Protein AF-0000000067924794 (afdb_homodimer)

Sequence (426 aa):
MALVHAALKLFGRQGFDGTSTREIAAEAKANIGSIAYHFGGKEGLRAAAADFIVETIQGIAGQALGATQAAAPATPEAARAQLFAALERMVGFVVVSPQAGEIVQFVLRELSHPTAALDRIYAGVFEPTHRRLCQIWEQATGEPAESEATKLTVFTMIGQVIYFRIGREAVMRRMGWREIGNEEAAKVVAATTGNLRAMLASRDARAGKKGKSMALVHAALKLFGRQGFDGTSTREIAAEAKANIGSIAYHFGGKEGLRAAAADFIVETIQGIAGQALGATQAAAPATPEAARAQLFAALERMVGFVVVSPQAGEIVQFVLRELSHPTAALDRIYAGVFEPTHRRLCQIWEQATGEPAESEATKLTVFTMIGQVIYFRIGREAVMRRMGWREIGNEEAAKVVAATTGNLRAMLASRDARAGKKGKS

Structure (mmCIF, N/CA/C/O backbone):
data_AF-0000000067924794-model_v1
#
loop_
_entity.id
_entity.type
_entity.pdbx_description
1 polymer 'Putative DNA-binding transcriptional regulator'
#
loop_
_atom_site.group_PDB
_atom_site.id
_atom_site.type_symbol
_atom_site.label_atom_id
_atom_site.label_alt_id
_atom_site.label_comp_id
_atom_site.label_asym_id
_atom_site.label_entity_id
_atom_site.label_seq_id
_atom_site.pdbx_PDB_ins_code
_atom_site.Cartn_x
_atom_site.Cartn_y
_atom_site.Cartn_z
_atom_site.occupancy
_atom_site.B_iso_or_equiv
_atom_site.auth_seq_id
_atom_site.auth_comp_id
_atom_site.auth_asym_id
_atom_site.auth_atom_id
_atom_site.pdbx_PDB_model_num
ATOM 1 N N . MET A 1 1 ? -15.984 -24.562 5.84 1 83.56 1 MET A N 1
ATOM 2 C CA . MET A 1 1 ? -15.148 -23.406 6.117 1 83.56 1 MET A CA 1
ATOM 3 C C . MET A 1 1 ? -13.68 -23.719 5.906 1 83.56 1 MET A C 1
ATOM 5 O O . MET A 1 1 ? -12.922 -22.906 5.379 1 83.56 1 MET A O 1
ATOM 9 N N . ALA A 1 2 ? -13.445 -25 6.004 1 91.94 2 ALA A N 1
ATOM 10 C CA . ALA A 1 2 ? -12.055 -25.422 5.848 1 91.94 2 ALA A CA 1
ATOM 11 C C . ALA A 1 2 ? -11.602 -25.297 4.398 1 91.94 2 ALA A C 1
ATOM 13 O O . ALA A 1 2 ? -10.484 -24.844 4.129 1 91.94 2 ALA A O 1
ATOM 14 N N . LEU A 1 3 ? -12.523 -25.609 3.529 1 95.38 3 LEU A N 1
ATOM 15 C CA . LEU A 1 3 ? -12.203 -25.531 2.109 1 95.38 3 LEU A CA 1
ATOM 16 C C . LEU A 1 3 ? -12.016 -24.094 1.666 1 95.38 3 LEU A C 1
ATOM 18 O O . LEU A 1 3 ? -11.125 -23.797 0.865 1 95.38 3 LEU A O 1
ATOM 22 N N . VAL A 1 4 ? -12.82 -23.234 2.225 1 95.69 4 VAL A N 1
ATOM 23 C CA . VAL A 1 4 ? -12.734 -21.828 1.875 1 95.69 4 VAL A CA 1
ATOM 24 C C . VAL A 1 4 ? -11.414 -21.234 2.377 1 95.69 4 VAL A C 1
ATOM 26 O O . VAL A 1 4 ? -10.734 -20.516 1.651 1 95.69 4 VAL A O 1
ATOM 29 N N . HIS A 1 5 ? -11.023 -21.609 3.553 1 94.88 5 HIS A N 1
ATOM 30 C CA . HIS A 1 5 ? -9.766 -21.141 4.117 1 94.88 5 HIS A CA 1
ATOM 31 C C . HIS A 1 5 ? -8.578 -21.672 3.318 1 94.88 5 HIS A C 1
ATOM 33 O O . HIS A 1 5 ? -7.617 -20.938 3.07 1 94.88 5 HIS A O 1
ATOM 39 N N . ALA A 1 6 ? -8.695 -22.922 2.965 1 95.44 6 ALA A N 1
ATOM 40 C CA . ALA A 1 6 ? -7.641 -23.516 2.148 1 95.44 6 ALA A CA 1
ATOM 41 C C . ALA A 1 6 ? -7.531 -22.828 0.796 1 95.44 6 ALA A C 1
ATOM 43 O O . ALA A 1 6 ? -6.426 -22.578 0.308 1 95.44 6 ALA A O 1
ATOM 44 N N . ALA A 1 7 ? -8.648 -22.547 0.207 1 95.19 7 ALA A N 1
ATOM 45 C CA . ALA A 1 7 ? -8.68 -21.844 -1.074 1 95.19 7 ALA A CA 1
ATOM 46 C C . ALA A 1 7 ? -8.078 -20.453 -0.95 1 95.19 7 ALA A C 1
ATOM 48 O O . ALA A 1 7 ? -7.266 -20.047 -1.785 1 95.19 7 ALA A O 1
ATOM 49 N N . LEU A 1 8 ? -8.453 -19.781 0.071 1 93.81 8 LEU A N 1
ATOM 50 C CA . LEU A 1 8 ? -7.93 -18.438 0.321 1 93.81 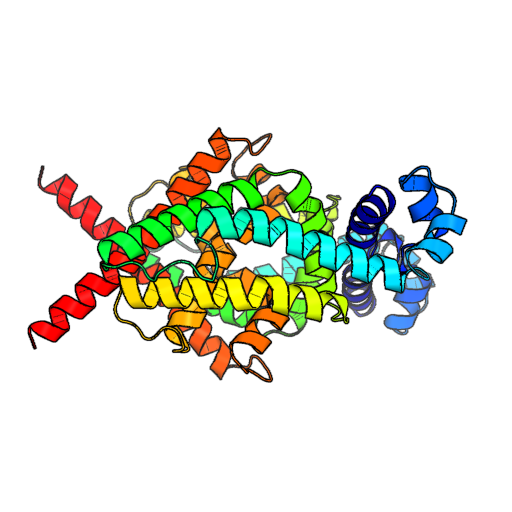8 LEU A CA 1
ATOM 51 C C . LEU A 1 8 ? -6.41 -18.469 0.429 1 93.81 8 LEU A C 1
ATOM 53 O O . LEU A 1 8 ? -5.727 -17.641 -0.196 1 93.81 8 LEU A O 1
ATOM 57 N N . LYS A 1 9 ? -5.949 -19.328 1.148 1 91.56 9 LYS A N 1
ATOM 58 C CA . LYS A 1 9 ? -4.512 -19.484 1.371 1 91.56 9 LYS A CA 1
ATOM 59 C C . LYS A 1 9 ? -3.785 -19.797 0.069 1 91.56 9 LYS A C 1
ATOM 61 O O . LYS A 1 9 ? -2.811 -19.125 -0.284 1 91.56 9 LYS A O 1
ATOM 66 N N . LEU A 1 10 ? -4.277 -20.75 -0.665 1 91.38 10 LEU A N 1
ATOM 67 C CA . LEU A 1 10 ? -3.58 -21.25 -1.844 1 91.38 10 LEU A CA 1
ATOM 68 C C . LEU A 1 10 ? -3.74 -20.297 -3.02 1 91.38 10 LEU A C 1
ATOM 70 O O . LEU A 1 10 ? -2.787 -20.047 -3.764 1 91.38 10 LEU A O 1
ATOM 74 N N . PHE A 1 11 ? -4.961 -19.734 -3.193 1 90.81 11 PHE A N 1
ATOM 75 C CA . PHE A 1 11 ? -5.152 -18.719 -4.23 1 90.81 11 PHE A CA 1
ATOM 76 C C . PHE A 1 11 ? -4.262 -17.516 -3.975 1 90.81 11 PHE A C 1
ATOM 78 O O . PHE A 1 11 ? -3.717 -16.938 -4.914 1 90.81 11 PHE A O 1
ATOM 85 N N . GLY A 1 12 ? -4.102 -17.188 -2.768 1 87.38 12 GLY A N 1
ATOM 86 C CA . GLY A 1 12 ? -3.242 -16.062 -2.404 1 87.38 12 GLY A CA 1
ATOM 87 C C . GLY A 1 12 ? -1.771 -16.344 -2.646 1 87.38 12 GLY A C 1
ATOM 88 O O . GLY A 1 12 ? -1.039 -15.477 -3.125 1 87.38 12 GLY A O 1
ATOM 89 N N . ARG A 1 13 ? -1.353 -17.5 -2.404 1 83.31 13 ARG A N 1
ATOM 90 C CA . ARG A 1 13 ? 0.063 -17.859 -2.438 1 83.31 13 ARG A CA 1
ATOM 91 C C . ARG A 1 13 ? 0.52 -18.156 -3.863 1 83.31 13 ARG A C 1
ATOM 93 O O . ARG A 1 13 ? 1.585 -17.703 -4.285 1 83.31 13 ARG A O 1
ATOM 100 N N . GLN A 1 14 ? -0.318 -18.875 -4.598 1 83.25 14 GLN A N 1
ATOM 101 C CA . GLN A 1 14 ? 0.205 -19.359 -5.871 1 83.25 14 GLN A CA 1
ATOM 102 C C . GLN A 1 14 ? -0.697 -18.922 -7.027 1 83.25 14 GLN A C 1
ATOM 104 O O . GLN A 1 14 ? -0.396 -19.203 -8.188 1 83.25 14 GLN A O 1
ATOM 109 N N . GLY A 1 15 ? -1.722 -18.188 -6.645 1 85.44 15 GLY A N 1
ATOM 110 C CA . GLY A 1 15 ? -2.617 -17.734 -7.695 1 85.44 15 GLY A CA 1
ATOM 111 C C . GLY A 1 15 ? -3.688 -18.75 -8.047 1 85.44 15 GLY A C 1
ATOM 112 O O . GLY A 1 15 ? -3.537 -19.938 -7.766 1 85.44 15 GLY A O 1
ATOM 113 N N . PHE A 1 16 ? -4.75 -18.328 -8.711 1 89.19 16 PHE A N 1
ATOM 114 C CA . PHE A 1 16 ? -5.895 -19.141 -9.086 1 89.19 16 PHE A CA 1
ATOM 115 C C . PHE A 1 16 ? -5.48 -20.234 -10.07 1 89.19 16 PHE A C 1
ATOM 117 O O . PHE A 1 16 ? -5.781 -21.406 -9.875 1 89.19 16 PHE A O 1
ATOM 124 N N . ASP A 1 17 ? -4.734 -19.828 -11.102 1 85.94 17 ASP A N 1
ATOM 125 C CA . ASP A 1 17 ? -4.336 -20.766 -12.148 1 85.94 17 ASP A CA 1
ATOM 126 C C . ASP A 1 17 ? -3.297 -21.75 -11.633 1 85.94 17 ASP A C 1
ATOM 128 O O . ASP A 1 17 ? -3.236 -22.891 -12.102 1 85.94 17 ASP A O 1
ATOM 132 N N . GLY A 1 18 ? -2.58 -21.359 -10.656 1 84.88 18 GLY A N 1
ATOM 133 C CA . GLY A 1 18 ? -1.527 -22.203 -10.117 1 84.88 18 GLY A CA 1
ATOM 134 C C . GLY A 1 18 ? -2.016 -23.141 -9.031 1 84.88 18 GLY A C 1
ATOM 135 O O . GLY A 1 18 ? -1.229 -23.906 -8.461 1 84.88 18 GLY A O 1
ATOM 136 N N . THR A 1 19 ? -3.309 -23.047 -8.734 1 91.94 19 THR A N 1
ATOM 137 C CA . THR A 1 19 ? -3.887 -23.859 -7.66 1 91.94 19 THR A CA 1
ATOM 138 C C . THR A 1 19 ? -4.887 -24.859 -8.219 1 91.94 19 THR A C 1
ATOM 140 O O . THR A 1 19 ? -5.754 -24.516 -9.023 1 91.94 19 THR A O 1
ATOM 143 N N . SER A 1 20 ? -4.75 -26.125 -7.816 1 94.06 20 SER A N 1
ATOM 144 C CA . SER A 1 20 ? -5.695 -27.156 -8.25 1 94.06 20 SER A CA 1
ATOM 145 C C . SER A 1 20 ? -6.691 -27.484 -7.145 1 94.06 20 SER A C 1
ATOM 147 O O . SER A 1 20 ? -6.43 -27.234 -5.969 1 94.06 20 SER A O 1
ATOM 149 N N . THR A 1 21 ? -7.828 -28.047 -7.594 1 95.81 21 THR A N 1
ATOM 150 C CA . THR A 1 21 ? -8.812 -28.5 -6.617 1 95.81 21 THR A CA 1
ATOM 151 C C . THR A 1 21 ? -8.234 -29.609 -5.738 1 95.81 21 THR A C 1
ATOM 153 O O . THR A 1 21 ? -8.578 -29.719 -4.559 1 95.81 21 THR A O 1
ATOM 156 N N . ARG A 1 22 ? -7.395 -30.391 -6.289 1 96.19 22 ARG A N 1
ATOM 157 C CA . ARG A 1 22 ? -6.738 -31.453 -5.523 1 96.19 22 ARG A CA 1
ATOM 158 C C . ARG A 1 22 ? -5.891 -30.875 -4.398 1 96.19 22 ARG A C 1
ATOM 160 O O . ARG A 1 22 ? -5.926 -31.359 -3.27 1 96.19 22 ARG A O 1
ATOM 167 N N . GLU A 1 23 ? -5.145 -29.891 -4.672 1 95.81 23 GLU A N 1
ATOM 168 C CA . GLU A 1 23 ? -4.309 -29.219 -3.678 1 95.81 23 GLU A CA 1
ATOM 169 C C . GLU A 1 23 ? -5.152 -28.609 -2.564 1 95.81 23 GLU A C 1
ATOM 171 O O . GLU A 1 23 ? -4.789 -28.688 -1.389 1 95.81 23 GLU A O 1
ATOM 176 N N . ILE A 1 24 ? -6.258 -28 -2.945 1 97 24 ILE A N 1
ATOM 177 C CA . ILE A 1 24 ? -7.137 -27.344 -1.979 1 97 24 ILE A CA 1
ATOM 178 C C . ILE A 1 24 ? -7.734 -28.391 -1.042 1 97 24 ILE A C 1
ATOM 180 O O . ILE A 1 24 ? -7.746 -28.219 0.177 1 97 24 ILE A O 1
ATOM 184 N N . ALA A 1 25 ? -8.219 -29.469 -1.675 1 97.12 25 ALA A N 1
ATOM 185 C CA . ALA A 1 25 ? -8.789 -30.562 -0.88 1 97.12 25 ALA A CA 1
ATOM 186 C C . ALA A 1 25 ? -7.766 -31.125 0.097 1 97.12 25 ALA A C 1
ATOM 188 O O . ALA A 1 25 ? -8.086 -31.391 1.26 1 97.12 25 ALA A O 1
ATOM 189 N N . ALA A 1 26 ? -6.578 -31.312 -0.375 1 97.12 26 ALA A N 1
ATOM 190 C CA . ALA A 1 26 ? -5.504 -31.844 0.459 1 97.12 26 ALA A CA 1
ATOM 191 C C . ALA A 1 26 ? -5.188 -30.891 1.614 1 97.12 26 ALA A C 1
ATOM 193 O O . ALA A 1 26 ? -5.039 -31.328 2.758 1 97.12 26 ALA A O 1
ATOM 194 N N . GLU A 1 27 ? -5.117 -29.625 1.313 1 95.69 27 GLU A N 1
ATOM 195 C CA . GLU A 1 27 ? -4.836 -28.609 2.322 1 95.69 27 GLU A CA 1
ATOM 196 C C . GLU A 1 27 ? -5.926 -28.562 3.389 1 95.69 27 GLU A C 1
ATOM 198 O O . GLU A 1 27 ? -5.641 -28.359 4.57 1 95.69 27 GLU A O 1
ATOM 203 N N . ALA A 1 28 ? -7.152 -28.75 2.98 1 96.75 28 ALA A N 1
ATOM 204 C CA . ALA A 1 28 ? -8.305 -28.703 3.879 1 96.75 28 ALA A CA 1
ATOM 205 C C . ALA A 1 28 ? -8.555 -30.047 4.543 1 96.75 28 ALA A C 1
ATOM 207 O O . ALA A 1 28 ? -9.438 -30.172 5.395 1 96.75 28 ALA A O 1
ATOM 208 N N . LYS A 1 29 ? -7.773 -31.016 4.125 1 96.81 29 LYS A N 1
ATOM 209 C CA . LYS A 1 29 ? -8.016 -32.375 4.582 1 96.81 29 LYS A CA 1
ATOM 210 C C . LYS A 1 29 ? -9.461 -32.812 4.328 1 96.81 29 LYS A C 1
ATOM 212 O O . LYS A 1 29 ? -10.125 -33.344 5.223 1 96.81 29 LYS A O 1
ATOM 217 N N . ALA A 1 30 ? -9.914 -32.5 3.152 1 95.31 30 ALA A N 1
ATOM 218 C CA . ALA A 1 30 ? -11.289 -32.781 2.742 1 95.31 30 ALA A CA 1
ATOM 219 C C . ALA A 1 30 ? -11.312 -33.625 1.474 1 95.31 30 ALA A C 1
ATOM 221 O O . ALA A 1 30 ? -10.297 -33.781 0.791 1 95.31 30 ALA A O 1
ATOM 222 N N . ASN A 1 31 ? -12.438 -34.219 1.272 1 93.5 31 ASN A N 1
ATOM 223 C CA . ASN A 1 31 ? -12.672 -34.938 0.026 1 93.5 31 ASN A CA 1
ATOM 224 C C . ASN A 1 31 ? -12.812 -34 -1.156 1 93.5 31 ASN A C 1
ATOM 226 O O . ASN A 1 31 ? -13.523 -33 -1.066 1 93.5 31 ASN A O 1
ATOM 230 N N . ILE A 1 32 ? -12.094 -34.375 -2.193 1 92.69 32 ILE A N 1
ATOM 231 C CA . ILE A 1 32 ? -12.109 -33.531 -3.393 1 92.69 32 ILE A CA 1
ATOM 232 C C . ILE A 1 32 ? -13.539 -33.406 -3.912 1 92.69 32 ILE A C 1
ATOM 234 O O . ILE A 1 32 ? -13.914 -32.375 -4.457 1 92.69 32 ILE A O 1
ATOM 238 N N . GLY A 1 33 ? -14.344 -34.406 -3.742 1 94.06 33 GLY A N 1
ATOM 239 C CA . GLY A 1 33 ? -15.734 -34.406 -4.168 1 94.06 33 GLY A CA 1
ATOM 240 C C . GLY A 1 33 ? -16.562 -33.344 -3.471 1 94.06 33 GLY A C 1
ATOM 241 O O . GLY A 1 33 ? -17.578 -32.906 -4.008 1 94.06 33 GLY A O 1
ATOM 242 N N . SER A 1 34 ? -16.156 -32.969 -2.312 1 93.81 34 SER A N 1
ATOM 243 C CA . SER A 1 34 ? -16.859 -31.953 -1.542 1 93.81 34 SER A CA 1
ATOM 244 C C . SER A 1 34 ? -16.812 -30.609 -2.25 1 93.81 34 SER A C 1
ATOM 246 O O . SER A 1 34 ? -17.734 -29.797 -2.113 1 93.81 34 SER A O 1
ATOM 248 N N . ILE A 1 35 ? -15.781 -30.297 -2.986 1 95.44 35 ILE A N 1
ATOM 249 C CA . ILE A 1 35 ? -15.633 -29.031 -3.705 1 95.44 35 ILE A CA 1
ATOM 250 C C . ILE A 1 35 ? -16.703 -28.938 -4.797 1 95.44 35 ILE A C 1
ATOM 252 O O . ILE A 1 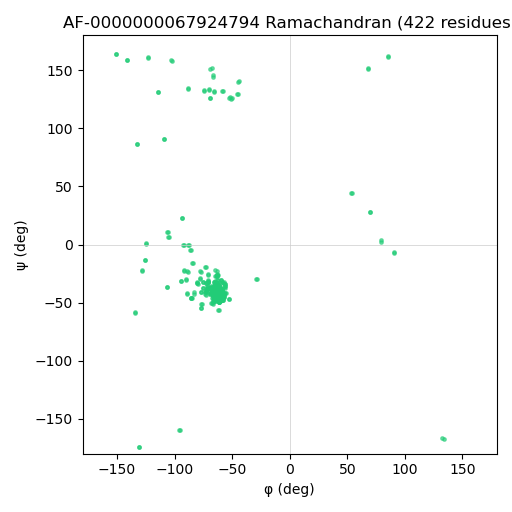35 ? -17.391 -27.922 -4.914 1 95.44 35 ILE A O 1
ATOM 256 N N . ALA A 1 36 ? -16.781 -30.016 -5.539 1 93.75 36 ALA A N 1
ATOM 257 C CA . ALA A 1 36 ? -17.797 -30.062 -6.586 1 93.75 36 ALA A CA 1
ATOM 258 C C . ALA A 1 36 ? -19.203 -29.953 -5.992 1 93.75 36 ALA A C 1
ATOM 260 O O . ALA A 1 36 ? -20.062 -29.234 -6.512 1 93.75 36 ALA A O 1
ATOM 261 N N . TYR A 1 37 ? -19.422 -30.672 -5 1 94.56 37 TYR A N 1
ATOM 262 C CA . TYR A 1 37 ? -20.75 -30.766 -4.383 1 94.56 37 TYR A CA 1
ATOM 263 C C . TYR A 1 37 ? -21.156 -29.422 -3.768 1 94.56 37 TYR A C 1
ATOM 265 O O . TYR A 1 37 ? -22.25 -28.938 -4.02 1 94.56 37 TYR A O 1
ATOM 273 N N . HIS A 1 38 ? -20.297 -28.812 -3.023 1 94.94 38 HIS A N 1
ATOM 274 C CA . HIS A 1 38 ? -20.656 -27.641 -2.246 1 94.94 38 HIS A CA 1
ATOM 275 C C . HIS A 1 38 ? -20.438 -26.359 -3.053 1 94.94 38 HIS A C 1
ATOM 277 O O . HIS A 1 38 ? -21.141 -25.359 -2.846 1 94.94 38 HIS A O 1
ATOM 283 N N . PHE A 1 39 ? -19.422 -26.312 -4.062 1 96.62 39 PHE A N 1
ATOM 284 C CA . PHE A 1 39 ? -19.016 -25.047 -4.656 1 96.62 39 PHE A CA 1
ATOM 285 C C . PHE A 1 39 ? -19.125 -25.094 -6.176 1 96.62 39 PHE A C 1
ATOM 287 O O . PHE A 1 39 ? -19.031 -24.062 -6.844 1 96.62 39 PHE A O 1
ATOM 294 N N . GLY A 1 40 ? -19.281 -26.25 -6.715 1 95.56 40 GLY A N 1
ATOM 295 C CA . GLY A 1 40 ? -19.406 -26.375 -8.156 1 95.56 40 GLY A CA 1
ATOM 296 C C . GLY A 1 40 ? -18.078 -26.297 -8.883 1 95.56 40 GLY A C 1
ATOM 297 O O . GLY A 1 40 ? -18.031 -26.203 -10.109 1 95.56 40 GLY A O 1
ATOM 298 N N . GLY A 1 41 ? -16.953 -26.203 -8.102 1 95 41 GLY A N 1
ATOM 299 C CA . GLY A 1 41 ? -15.625 -26.141 -8.703 1 95 41 GLY A CA 1
ATOM 300 C C . GLY A 1 41 ? -14.758 -25.031 -8.141 1 95 41 GLY A C 1
ATOM 301 O O . GLY A 1 41 ? -15.109 -24.422 -7.125 1 95 41 GLY A O 1
ATOM 302 N N . LYS A 1 42 ? -13.688 -24.781 -8.852 1 95.06 42 LYS A N 1
ATOM 303 C CA . LYS A 1 42 ? -12.688 -23.828 -8.398 1 95.06 42 LYS A CA 1
ATOM 304 C C . LYS A 1 42 ? -13.242 -22.406 -8.414 1 95.06 42 LYS A C 1
ATOM 306 O O . LYS A 1 42 ? -12.953 -21.609 -7.516 1 95.06 42 LYS A O 1
ATOM 311 N N . GLU A 1 43 ? -14.031 -22.172 -9.422 1 95.38 43 GLU A N 1
ATOM 312 C CA . GLU A 1 43 ? -14.625 -20.844 -9.539 1 95.38 43 GLU A CA 1
ATOM 313 C C . GLU A 1 43 ? -15.609 -20.578 -8.398 1 95.38 43 GLU A C 1
ATOM 315 O O . GLU A 1 43 ? -15.664 -19.469 -7.859 1 95.38 43 GLU A O 1
ATOM 320 N N . GLY A 1 44 ? -16.328 -21.562 -8.125 1 96 44 GLY A N 1
ATOM 321 C CA . GLY A 1 44 ? -17.234 -21.453 -6.996 1 96 44 GLY A CA 1
ATOM 322 C C . GLY A 1 44 ? -16.516 -21.25 -5.676 1 96 44 GLY A C 1
ATOM 323 O O . GLY A 1 44 ? -16.984 -20.5 -4.812 1 96 44 GLY A O 1
ATOM 324 N N . LEU A 1 45 ? -15.43 -21.891 -5.492 1 95.88 45 LEU A N 1
ATOM 325 C CA . LEU A 1 45 ? -14.602 -21.719 -4.305 1 95.88 45 LEU A CA 1
ATOM 326 C C . LEU A 1 45 ? -14.016 -20.312 -4.238 1 95.88 45 LEU A C 1
ATOM 328 O O . LEU A 1 45 ? -13.914 -19.734 -3.158 1 95.88 45 LEU A O 1
ATOM 332 N N . ARG A 1 46 ? -13.617 -19.828 -5.371 1 96.44 46 ARG A N 1
ATOM 333 C CA . ARG A 1 46 ? -13.133 -18.453 -5.441 1 96.44 46 ARG A CA 1
ATOM 334 C C . ARG A 1 46 ? -14.203 -17.469 -4.988 1 96.44 46 ARG A C 1
ATOM 336 O O . ARG A 1 46 ? -13.922 -16.531 -4.227 1 96.44 46 ARG A O 1
ATOM 343 N N . ALA A 1 47 ? -15.391 -17.688 -5.43 1 96.94 47 ALA A N 1
ATOM 344 C CA . ALA A 1 47 ? -16.516 -16.844 -5.031 1 96.94 47 ALA A CA 1
ATOM 345 C C . ALA A 1 47 ? -16.781 -16.953 -3.533 1 96.94 47 ALA A C 1
ATOM 347 O O . ALA A 1 47 ? -17.062 -15.945 -2.875 1 96.94 47 ALA A O 1
ATOM 348 N N . ALA A 1 48 ? -16.672 -18.125 -3.061 1 97 48 ALA A N 1
ATOM 349 C CA . ALA A 1 48 ? -16.891 -18.344 -1.634 1 97 48 ALA A CA 1
ATOM 350 C C . ALA A 1 48 ? -15.805 -17.672 -0.801 1 97 48 ALA A C 1
ATOM 352 O O . ALA A 1 48 ? -16.078 -17.156 0.285 1 97 48 ALA A O 1
ATOM 353 N N . ALA A 1 49 ? -14.586 -17.734 -1.273 1 96.44 49 ALA A N 1
ATOM 354 C CA . ALA A 1 49 ? -13.484 -17.031 -0.613 1 96.44 49 ALA A CA 1
ATOM 355 C C . ALA A 1 49 ? -13.742 -15.531 -0.575 1 96.44 49 ALA A C 1
ATOM 357 O O . ALA A 1 49 ? -13.516 -14.883 0.449 1 96.44 49 ALA A O 1
ATOM 358 N N . ALA A 1 50 ? -14.234 -15 -1.643 1 97.25 50 ALA A N 1
ATOM 359 C CA . ALA A 1 50 ? -14.57 -13.586 -1.707 1 97.25 50 ALA A CA 1
ATOM 360 C C . ALA A 1 50 ? -15.672 -13.234 -0.705 1 97.25 50 ALA A C 1
ATOM 362 O O . ALA A 1 50 ? -15.578 -12.227 -0.001 1 97.25 50 ALA A O 1
ATOM 363 N N . ASP A 1 51 ? -16.641 -14.07 -0.629 1 97 51 ASP A N 1
ATOM 364 C CA . ASP A 1 51 ? -17.734 -13.844 0.308 1 97 51 ASP A CA 1
ATOM 365 C C . ASP A 1 51 ? -17.234 -13.898 1.753 1 97 51 ASP A C 1
ATOM 367 O O . ASP A 1 51 ? -17.688 -13.117 2.596 1 97 51 ASP A O 1
ATOM 371 N N . PHE A 1 52 ? -16.406 -14.82 1.982 1 95.81 52 PHE A N 1
ATOM 372 C CA . PHE A 1 52 ? -15.812 -14.922 3.309 1 95.81 52 PHE A CA 1
ATOM 373 C C . PHE A 1 52 ? -15.078 -13.641 3.678 1 95.81 52 PHE A C 1
ATOM 375 O O . PHE A 1 52 ? -15.195 -13.156 4.805 1 95.81 52 PHE A O 1
ATOM 382 N N . ILE A 1 53 ? -14.336 -13.07 2.758 1 95.44 53 ILE A N 1
ATOM 383 C CA . ILE A 1 53 ? -13.602 -11.836 2.967 1 95.44 53 ILE A CA 1
ATOM 384 C C . ILE A 1 53 ? -14.578 -10.695 3.252 1 95.44 53 ILE A C 1
ATOM 386 O O . ILE A 1 53 ? -14.375 -9.914 4.188 1 95.44 53 ILE A O 1
ATOM 390 N N . VAL A 1 54 ? -15.617 -10.633 2.494 1 95.88 54 VAL A N 1
ATOM 391 C CA . VAL A 1 54 ? -16.625 -9.594 2.664 1 95.88 54 VAL A CA 1
ATOM 392 C C . VAL A 1 54 ? -17.219 -9.672 4.07 1 95.88 54 VAL A C 1
ATOM 394 O O . VAL A 1 54 ? -17.266 -8.664 4.785 1 95.88 54 VAL A O 1
ATOM 397 N N . GLU A 1 55 ? -17.531 -10.844 4.477 1 93.81 55 GLU A N 1
ATOM 398 C CA . GLU A 1 55 ? -18.141 -11.023 5.793 1 93.81 55 GLU A CA 1
ATOM 399 C C . GLU A 1 55 ? -17.156 -10.68 6.906 1 93.81 55 GLU A C 1
ATOM 401 O O . GLU A 1 55 ? -17.516 -10.031 7.891 1 93.81 55 GLU A O 1
ATOM 406 N N . THR A 1 56 ? -15.984 -11.094 6.715 1 90.88 56 THR A N 1
ATOM 407 C CA . THR A 1 56 ? -14.945 -10.875 7.719 1 90.88 56 THR A CA 1
ATOM 408 C C . THR A 1 56 ? -14.672 -9.383 7.898 1 90.88 56 THR A C 1
ATOM 410 O O . THR A 1 56 ? -14.672 -8.875 9.023 1 90.88 56 THR A O 1
ATOM 413 N N . ILE A 1 57 ? -14.516 -8.664 6.832 1 90.56 57 ILE A N 1
ATOM 414 C CA . ILE A 1 57 ? -14.148 -7.258 6.887 1 90.56 57 ILE A CA 1
ATOM 415 C C . ILE A 1 57 ? -15.359 -6.426 7.312 1 90.56 57 ILE A C 1
ATOM 417 O O . ILE A 1 57 ? -15.219 -5.457 8.062 1 90.56 57 ILE A O 1
ATOM 421 N N . GLN A 1 58 ? -16.516 -6.801 6.855 1 89.75 58 GLN A N 1
ATOM 422 C CA . GLN A 1 58 ? -17.719 -6.102 7.301 1 89.75 58 GLN A CA 1
ATOM 423 C C . GLN A 1 58 ? -17.875 -6.184 8.812 1 89.75 58 GLN A C 1
ATOM 425 O O . GLN A 1 58 ? -18.297 -5.219 9.453 1 89.75 58 GLN A O 1
ATOM 430 N N . GLY A 1 59 ? -17.562 -7.336 9.32 1 84.62 59 GLY A N 1
ATOM 431 C CA . GLY A 1 59 ? -17.609 -7.477 10.766 1 84.62 59 GLY A CA 1
ATOM 432 C C . GLY A 1 59 ? -16.656 -6.547 11.492 1 84.62 59 GLY A C 1
ATOM 433 O O . GLY A 1 59 ? -17.031 -5.934 12.5 1 84.62 59 GLY A O 1
ATOM 434 N N . ILE A 1 60 ? -15.539 -6.355 10.953 1 79.56 60 ILE A N 1
ATOM 435 C CA . ILE A 1 60 ? -14.508 -5.516 11.547 1 79.56 60 ILE A CA 1
ATOM 436 C C . ILE A 1 60 ? -14.859 -4.043 11.352 1 79.56 60 ILE A C 1
ATOM 438 O O . ILE A 1 60 ? -14.828 -3.258 12.297 1 79.56 60 ILE A O 1
ATOM 442 N N . ALA A 1 61 ? -15.156 -3.668 10.07 1 77.56 61 ALA A N 1
ATOM 443 C CA . ALA A 1 61 ? -15.508 -2.293 9.727 1 77.56 61 ALA A CA 1
ATOM 444 C C . ALA A 1 61 ? -16.766 -1.843 10.461 1 77.56 61 ALA A C 1
ATOM 446 O O . ALA A 1 61 ? -16.875 -0.688 10.883 1 77.56 61 ALA A O 1
ATOM 447 N N . GLY A 1 62 ? -17.75 -2.793 10.523 1 76.38 62 GLY A N 1
ATOM 448 C CA . GLY A 1 62 ? -18.953 -2.484 11.266 1 76.38 62 GLY A CA 1
ATOM 449 C C . GLY A 1 62 ? -18.688 -2.094 12.703 1 76.38 62 GLY A C 1
ATOM 450 O O . GLY A 1 62 ? -19.328 -1.178 13.234 1 76.38 62 GLY A O 1
ATOM 451 N N . GLN A 1 63 ? -17.734 -2.656 13.266 1 72.5 63 GLN A N 1
ATOM 452 C CA . GLN A 1 63 ? -17.375 -2.34 14.641 1 72.5 63 GLN A CA 1
ATOM 453 C C . GLN A 1 63 ? -16.672 -0.988 14.719 1 72.5 63 GLN A C 1
ATOM 455 O O . GLN A 1 63 ? -16.797 -0.275 15.719 1 72.5 63 GLN A O 1
ATOM 460 N N . ALA A 1 64 ? -15.953 -0.652 13.727 1 67.88 64 ALA A N 1
ATOM 461 C CA . ALA A 1 64 ? -15.141 0.559 13.758 1 67.88 64 ALA A CA 1
ATOM 462 C C . ALA A 1 64 ? -15.922 1.763 13.242 1 67.88 64 ALA A C 1
ATOM 464 O O . ALA A 1 64 ? -15.797 2.869 13.773 1 67.88 64 ALA A O 1
ATOM 465 N N . LEU A 1 65 ? -16.641 1.611 12.234 1 73.31 65 LEU A N 1
ATOM 466 C CA . LEU A 1 65 ? -17.281 2.715 11.523 1 73.31 65 LEU A CA 1
ATOM 467 C C . LEU A 1 65 ? -18.781 2.764 11.805 1 73.31 65 LEU A C 1
ATOM 469 O O . LEU A 1 65 ? -19.438 3.742 11.469 1 73.31 65 LEU A O 1
ATOM 473 N N . GLY A 1 66 ? -19.156 1.866 12.758 1 64.69 66 GLY A N 1
ATOM 474 C CA . GLY A 1 66 ? -20.594 1.723 12.898 1 64.69 66 GLY A CA 1
ATOM 475 C C . GLY A 1 66 ? -21.25 1.085 11.688 1 64.69 66 GLY A C 1
ATOM 476 O O . GLY A 1 66 ? -20.656 1.01 10.617 1 64.69 66 GLY A O 1
ATOM 477 N N . ALA A 1 67 ? -22.328 0.423 12.016 1 57.38 67 ALA A N 1
ATOM 478 C CA . ALA A 1 67 ? -23.062 -0.155 10.898 1 57.38 67 ALA A CA 1
ATOM 479 C C . ALA A 1 67 ? -23.312 0.885 9.812 1 57.38 67 ALA A C 1
ATOM 481 O O . ALA A 1 67 ? -23.438 2.076 10.102 1 57.38 67 ALA A O 1
ATOM 482 N N . THR A 1 68 ? -22.875 0.517 8.539 1 55.44 68 THR A N 1
ATOM 483 C CA . THR A 1 68 ? -23.109 1.396 7.398 1 55.44 68 THR A CA 1
ATOM 484 C C . THR A 1 68 ? -24.391 2.219 7.605 1 55.44 68 THR A C 1
ATOM 486 O O . THR A 1 68 ? -24.453 3.373 7.18 1 55.44 68 THR A O 1
ATOM 489 N N . GLN A 1 69 ? -25.328 1.644 8.344 1 52.69 69 GLN A N 1
ATOM 490 C CA . GLN A 1 69 ? -26.609 2.289 8.555 1 52.69 69 GLN A CA 1
ATOM 491 C C . GLN A 1 69 ? -26.609 3.143 9.82 1 52.69 69 GLN A C 1
ATOM 493 O O . GLN A 1 69 ? -27.609 3.773 10.156 1 52.69 69 GLN A O 1
ATOM 498 N N . ALA A 1 70 ? -25.438 3.121 10.477 1 56.59 70 ALA A N 1
ATOM 499 C CA . ALA A 1 70 ? -25.484 3.852 11.734 1 56.59 70 ALA A CA 1
ATOM 500 C C . ALA A 1 70 ? -25.672 5.348 11.5 1 56.59 70 ALA A C 1
ATOM 502 O O . ALA A 1 70 ? -25.25 5.875 10.469 1 56.59 70 ALA A O 1
ATOM 503 N N . ALA A 1 71 ? -26.375 5.945 12.383 1 60.72 71 ALA A N 1
ATOM 504 C CA . ALA A 1 71 ? -26.672 7.371 12.352 1 60.72 71 ALA A CA 1
ATOM 505 C C . ALA A 1 71 ? -25.406 8.203 12.219 1 60.72 71 ALA A C 1
ATOM 507 O O . ALA A 1 71 ? -24.359 7.852 12.789 1 60.72 71 ALA A O 1
ATOM 508 N N . ALA A 1 72 ? -25.328 9.133 11.188 1 66.62 72 ALA A N 1
ATOM 509 C CA . ALA A 1 72 ? -24.281 10.125 10.969 1 66.62 72 ALA A CA 1
ATOM 510 C C . ALA A 1 72 ? -23.938 10.859 12.266 1 66.62 72 ALA A C 1
ATOM 512 O O . ALA A 1 72 ? -24.828 11.117 13.086 1 66.62 72 ALA A O 1
ATOM 513 N N . PRO A 1 73 ? -22.531 10.875 12.523 1 70.62 73 PRO A N 1
ATOM 514 C CA . PRO A 1 73 ? -22.156 11.648 13.711 1 70.62 73 PRO A CA 1
ATOM 515 C C . PRO A 1 73 ? -22.875 12.992 13.797 1 70.62 73 PRO A C 1
ATOM 517 O O . PRO A 1 73 ? -23.109 13.633 12.766 1 70.62 73 PRO A O 1
ATOM 520 N N . ALA A 1 74 ? -23.234 13.289 14.938 1 75.56 74 ALA A N 1
ATOM 521 C CA . ALA A 1 74 ? -24.078 14.453 15.203 1 75.56 74 ALA A CA 1
ATOM 522 C C . ALA A 1 74 ? -23.281 15.742 15.164 1 75.56 74 ALA A C 1
ATOM 524 O O . ALA A 1 74 ? -23.828 16.828 14.945 1 75.56 74 ALA A O 1
ATOM 525 N N . THR A 1 75 ? -21.938 15.594 15.383 1 92.88 75 THR A N 1
ATOM 526 C CA . THR A 1 75 ? -21.109 16.781 15.438 1 92.88 75 THR A CA 1
ATOM 527 C C . THR A 1 75 ? -19.766 16.531 14.758 1 92.88 75 THR A C 1
ATOM 529 O O . THR A 1 75 ? -19.344 15.391 14.586 1 92.88 75 THR A O 1
ATOM 532 N N . PRO A 1 76 ? -19.125 17.594 14.359 1 94.81 76 PRO A N 1
ATOM 533 C CA . PRO A 1 76 ? -17.781 17.438 13.797 1 94.81 76 PRO A CA 1
ATOM 534 C C . PRO A 1 76 ? -16.828 16.719 14.75 1 94.81 76 PRO A C 1
ATOM 536 O O . PRO A 1 76 ? -16 15.906 14.312 1 94.81 76 PRO A O 1
ATOM 539 N N . GLU A 1 77 ? -16.938 16.984 16 1 95.38 77 GLU A N 1
ATOM 540 C CA . GLU A 1 77 ? -16.078 16.359 17 1 95.38 77 GLU A CA 1
ATOM 541 C C . GLU A 1 77 ? -16.328 14.852 17.078 1 95.38 77 GLU A C 1
ATOM 543 O O . GLU A 1 77 ? -15.383 14.07 17.188 1 95.38 77 GLU A O 1
ATOM 548 N N . ALA A 1 78 ? -17.578 14.508 17.031 1 94.69 78 ALA A N 1
ATOM 549 C CA . ALA A 1 78 ? -17.922 13.094 17.047 1 94.69 78 ALA A CA 1
ATOM 550 C C . ALA A 1 78 ? -17.422 12.398 15.773 1 94.69 78 ALA A C 1
ATOM 552 O O . ALA A 1 78 ? -16.984 11.25 15.828 1 94.69 78 ALA A O 1
ATOM 553 N N . ALA A 1 79 ? -17.516 13.102 14.68 1 95.94 79 ALA A N 1
ATOM 554 C CA . ALA A 1 79 ? -17.031 12.562 13.414 1 95.94 79 ALA A CA 1
ATOM 555 C C . ALA A 1 79 ? -15.523 12.352 13.453 1 95.94 79 ALA A C 1
ATOM 557 O O . ALA A 1 79 ? -15.016 11.32 13 1 95.94 79 ALA A O 1
ATOM 558 N N . ARG A 1 80 ? -14.836 13.305 13.984 1 96.88 80 ARG A N 1
ATOM 559 C CA . ARG A 1 80 ? -13.391 13.188 14.117 1 96.88 80 ARG A CA 1
ATOM 560 C C . ARG A 1 80 ? -13.016 12.008 15.008 1 96.88 80 ARG A C 1
ATOM 562 O O . ARG A 1 80 ? -12.117 11.234 14.68 1 96.88 80 ARG A O 1
ATOM 569 N N . ALA A 1 81 ? -13.727 11.875 16.109 1 95.06 81 ALA A N 1
ATOM 570 C CA . ALA A 1 81 ? -13.484 10.734 17 1 95.06 81 ALA A CA 1
ATOM 571 C C . ALA A 1 81 ? -13.703 9.414 16.266 1 95.06 81 ALA A C 1
ATOM 573 O O . ALA A 1 81 ? -12.977 8.445 16.5 1 95.06 81 ALA A O 1
ATOM 574 N N . GLN A 1 82 ? -14.68 9.352 15.414 1 93.56 82 GLN A N 1
ATOM 575 C CA . GLN A 1 82 ? -14.969 8.141 14.648 1 93.56 82 GLN A CA 1
ATOM 576 C C . GLN A 1 82 ? -13.859 7.84 13.648 1 93.56 82 GLN A C 1
ATOM 578 O O . GLN A 1 82 ? -13.547 6.676 13.391 1 93.56 82 GLN A O 1
ATOM 583 N N . LEU A 1 83 ? -13.281 8.906 13 1 96.06 83 LEU A N 1
ATOM 584 C CA . LEU A 1 83 ? -12.164 8.703 12.086 1 96.06 83 LEU A CA 1
ATOM 585 C C . LEU A 1 83 ? -10.977 8.086 12.812 1 96.06 83 LEU A C 1
ATOM 587 O O . LEU A 1 83 ? -10.344 7.152 12.305 1 96.06 83 LEU A O 1
ATOM 591 N N . PHE A 1 84 ? -10.695 8.617 14.016 1 96.56 84 PHE A N 1
ATOM 592 C CA . PHE A 1 84 ? -9.586 8.094 14.797 1 96.56 84 PHE A CA 1
ATOM 593 C C . PHE A 1 84 ? -9.844 6.641 15.195 1 96.56 84 PHE A C 1
ATOM 595 O O . PHE A 1 84 ? -8.953 5.797 15.078 1 96.56 84 PHE A O 1
ATOM 602 N N . ALA A 1 85 ? -11.055 6.328 15.594 1 93.75 85 ALA A N 1
ATOM 603 C CA . ALA A 1 85 ? -11.414 4.965 15.977 1 93.75 85 ALA A CA 1
ATOM 604 C C . ALA A 1 85 ? -11.305 4.016 14.789 1 93.75 85 ALA A C 1
ATOM 606 O O . ALA A 1 85 ? -10.836 2.881 14.93 1 93.75 85 ALA A O 1
ATOM 607 N N . ALA A 1 86 ? -11.773 4.473 13.664 1 93 86 ALA A N 1
ATOM 608 C CA . ALA A 1 86 ? -11.695 3.674 12.445 1 93 86 ALA A CA 1
ATOM 609 C C . ALA A 1 86 ? -10.25 3.34 12.102 1 93 86 ALA A C 1
ATOM 611 O O . ALA A 1 86 ? -9.93 2.195 11.766 1 93 86 ALA A O 1
ATOM 612 N N . LEU A 1 87 ? -9.367 4.348 12.164 1 94.69 87 LEU A N 1
ATOM 613 C CA . LEU A 1 87 ? -7.961 4.152 11.852 1 94.69 87 LEU A CA 1
ATOM 614 C C . LEU A 1 87 ? -7.316 3.172 12.828 1 94.69 87 LEU A C 1
ATOM 616 O O . LEU A 1 87 ? -6.547 2.299 12.422 1 94.69 87 LEU A O 1
ATOM 620 N N . GLU A 1 88 ? -7.613 3.332 14.102 1 94.81 88 GLU A N 1
ATOM 621 C CA . GLU A 1 88 ? -7.074 2.438 15.125 1 94.81 88 GLU A CA 1
ATOM 622 C C . GLU A 1 88 ? -7.496 0.994 14.875 1 94.81 88 GLU A C 1
ATOM 624 O O . GLU A 1 88 ? -6.676 0.077 14.953 1 94.81 88 GLU A O 1
ATOM 629 N N . ARG A 1 89 ? -8.68 0.792 14.547 1 92.25 89 ARG A N 1
ATOM 630 C CA . ARG A 1 89 ? -9.195 -0.549 14.297 1 92.25 89 ARG A CA 1
ATOM 631 C C . ARG A 1 89 ? -8.602 -1.132 13.016 1 92.25 89 ARG A C 1
ATOM 633 O O . ARG A 1 89 ? -8.305 -2.326 12.953 1 92.25 89 ARG A O 1
ATOM 640 N N . MET A 1 90 ? -8.523 -0.294 12.062 1 93.5 90 MET A N 1
ATOM 641 C CA . MET A 1 90 ? -7.922 -0.732 10.812 1 93.5 90 MET A CA 1
ATOM 642 C C . MET A 1 90 ? -6.488 -1.204 11.031 1 93.5 90 MET A C 1
ATOM 644 O O . MET A 1 90 ? -6.098 -2.27 10.547 1 93.5 90 MET A O 1
ATOM 648 N N . VAL A 1 91 ? -5.691 -0.391 11.758 1 95.31 91 VAL A N 1
ATOM 649 C CA . VAL A 1 91 ? -4.316 -0.781 12.047 1 95.31 91 VAL A CA 1
ATOM 650 C C . VAL A 1 91 ? -4.305 -2.102 12.812 1 95.31 91 VAL A C 1
ATOM 652 O O . VAL A 1 91 ? -3.541 -3.012 12.484 1 95.31 91 VAL A O 1
ATOM 655 N N . GLY A 1 92 ? -5.152 -2.207 13.812 1 92.31 92 GLY A N 1
ATOM 656 C CA . GLY A 1 92 ? -5.23 -3.432 14.594 1 92.31 92 GLY A CA 1
ATOM 657 C C . GLY A 1 92 ? -5.5 -4.66 13.742 1 92.31 92 GLY A C 1
ATOM 658 O O . GLY A 1 92 ? -4.844 -5.691 13.914 1 92.31 92 GLY A O 1
ATOM 659 N N . PHE A 1 93 ? -6.344 -4.562 12.82 1 89.88 93 PHE A N 1
ATOM 660 C CA . PHE A 1 93 ? -6.684 -5.699 11.969 1 89.88 93 PHE A CA 1
ATOM 661 C C . PHE A 1 93 ? -5.598 -5.945 10.938 1 89.88 93 PHE A C 1
ATOM 663 O O . PHE A 1 93 ? -5.078 -7.059 10.828 1 89.88 93 PHE A O 1
ATOM 670 N N . VAL A 1 94 ? -5.238 -4.93 10.156 1 92.44 94 VAL A N 1
ATOM 671 C CA . VAL A 1 94 ? -4.367 -5.043 8.992 1 92.44 94 VAL A CA 1
ATOM 672 C C . VAL A 1 94 ? -2.959 -5.438 9.438 1 92.44 94 VAL A C 1
ATOM 674 O O . VAL A 1 94 ? -2.295 -6.238 8.773 1 92.44 94 VAL A O 1
ATOM 677 N N . VAL A 1 95 ? -2.512 -4.902 10.547 1 92.31 95 VAL A N 1
ATOM 678 C CA . VAL A 1 95 ? -1.101 -5 10.906 1 92.31 95 VAL A CA 1
ATOM 679 C C . VAL A 1 95 ? -0.88 -6.195 11.828 1 92.31 95 VAL A C 1
ATOM 681 O O . VAL A 1 95 ? 0.165 -6.848 11.766 1 92.31 95 VAL A O 1
ATOM 684 N N . VAL A 1 96 ? -1.858 -6.551 12.656 1 90.31 96 VAL A N 1
ATOM 685 C CA . VAL A 1 96 ? -1.617 -7.516 13.727 1 90.31 96 VAL A CA 1
ATOM 686 C C . VAL A 1 96 ? -2.275 -8.852 13.375 1 90.31 96 VAL A C 1
ATOM 688 O O . VAL A 1 96 ? -1.728 -9.914 13.664 1 90.31 96 VAL A O 1
ATOM 691 N N . SER A 1 97 ? -3.406 -8.883 12.75 1 88.5 97 SER A N 1
ATOM 692 C CA . SER A 1 97 ? -4.191 -10.094 12.547 1 88.5 97 SER A CA 1
ATOM 693 C C . SER A 1 97 ? -3.506 -11.039 11.562 1 88.5 97 SER A C 1
ATOM 695 O O . SER A 1 97 ? -3.213 -10.656 10.43 1 88.5 97 SER A O 1
ATOM 697 N N . PRO A 1 98 ? -3.289 -12.25 11.922 1 84.25 98 PRO A N 1
ATOM 698 C CA . PRO A 1 98 ? -2.717 -13.227 10.992 1 84.25 98 PRO A CA 1
ATOM 699 C C . PRO A 1 98 ? -3.602 -13.469 9.773 1 84.25 98 PRO A C 1
ATOM 701 O O . PRO A 1 98 ? -3.094 -13.688 8.672 1 84.25 98 PRO A O 1
ATOM 704 N N . GLN A 1 99 ? -4.859 -13.43 9.977 1 84.81 99 GLN A N 1
ATOM 705 C CA . GLN A 1 99 ? -5.832 -13.656 8.914 1 84.81 99 GLN A CA 1
ATOM 706 C C . GLN A 1 99 ? -5.734 -12.578 7.84 1 84.81 99 GLN A C 1
ATOM 708 O O . GLN A 1 99 ? -6.039 -12.82 6.672 1 84.81 99 GLN A O 1
ATOM 713 N N . ALA A 1 100 ? -5.285 -11.422 8.25 1 88.12 100 ALA A N 1
ATOM 714 C CA . ALA A 1 100 ? -5.188 -10.305 7.312 1 88.12 100 ALA A CA 1
ATOM 715 C C . ALA A 1 100 ? -4.195 -10.617 6.195 1 88.12 100 ALA A C 1
ATOM 717 O O . ALA A 1 100 ? -4.387 -10.195 5.051 1 88.12 100 ALA A O 1
ATOM 718 N N . GLY A 1 101 ? -3.201 -11.414 6.547 1 87.5 101 GLY A N 1
ATOM 719 C CA . GLY A 1 101 ? -2.191 -11.742 5.551 1 87.5 101 GLY A CA 1
ATOM 720 C C . GLY A 1 101 ? -2.754 -12.484 4.352 1 87.5 101 GLY A C 1
ATOM 721 O O . GLY A 1 101 ? -2.543 -12.07 3.209 1 87.5 101 GLY A O 1
ATOM 722 N N . GLU A 1 102 ? -3.531 -13.516 4.602 1 88.88 102 GLU A N 1
ATOM 723 C CA . GLU A 1 102 ? -4.121 -14.312 3.533 1 88.88 102 GLU A CA 1
ATOM 724 C C . GLU A 1 102 ? -5.164 -13.516 2.758 1 88.88 102 GLU A C 1
ATOM 726 O O . GLU A 1 102 ? -5.254 -13.625 1.533 1 88.88 102 GLU A O 1
ATOM 731 N N . ILE A 1 103 ? -5.871 -12.742 3.479 1 92.38 103 ILE A N 1
ATOM 732 C CA . ILE A 1 103 ? -6.922 -11.93 2.869 1 92.38 103 ILE A CA 1
ATOM 733 C C . ILE A 1 103 ? -6.301 -10.898 1.93 1 92.38 103 ILE A C 1
ATOM 735 O O . ILE A 1 103 ? -6.715 -10.773 0.775 1 92.38 103 ILE A O 1
ATOM 739 N N . VAL A 1 104 ? -5.281 -10.242 2.414 1 91.5 104 VAL A N 1
ATOM 740 C CA . VAL A 1 104 ? -4.645 -9.188 1.635 1 91.5 104 VAL A CA 1
ATOM 741 C C . VAL A 1 104 ? -3.994 -9.781 0.39 1 91.5 104 VAL A C 1
ATOM 743 O O . VAL A 1 104 ? -4.102 -9.227 -0.704 1 91.5 104 VAL A O 1
ATOM 746 N N . GLN A 1 105 ? -3.381 -10.922 0.531 1 89.25 105 GLN A N 1
ATOM 747 C CA . GLN A 1 105 ? -2.752 -11.57 -0.616 1 89.25 105 GLN A CA 1
ATOM 748 C C . GLN A 1 105 ? -3.785 -11.938 -1.677 1 89.25 105 GLN A C 1
ATOM 750 O O . GLN A 1 105 ? -3.555 -11.742 -2.871 1 89.25 105 GLN A O 1
ATOM 755 N N . PHE A 1 106 ? -4.891 -12.5 -1.231 1 93.25 106 PHE A N 1
ATOM 756 C CA . PHE A 1 106 ? -5.973 -12.844 -2.145 1 93.25 106 PHE A CA 1
ATOM 757 C C . PHE A 1 106 ? -6.488 -11.602 -2.865 1 93.25 106 PHE A C 1
ATOM 759 O O . PHE A 1 106 ? -6.648 -11.609 -4.086 1 93.25 106 PHE A O 1
ATOM 766 N N . VAL A 1 107 ? -6.699 -10.562 -2.139 1 94.88 107 VAL A N 1
ATOM 767 C CA . VAL A 1 107 ? -7.27 -9.328 -2.67 1 94.88 107 VAL A CA 1
ATOM 768 C C . VAL A 1 107 ? -6.297 -8.688 -3.66 1 94.88 107 VAL A C 1
ATOM 770 O O . VAL A 1 107 ? -6.703 -8.219 -4.723 1 94.88 107 VAL A O 1
ATOM 773 N N . LEU A 1 108 ? -5.027 -8.711 -3.34 1 91.62 108 LEU A N 1
ATOM 774 C CA . LEU A 1 108 ? -4.012 -8.156 -4.227 1 91.62 108 LEU A CA 1
ATOM 775 C C . LEU A 1 108 ? -4.012 -8.875 -5.57 1 91.62 108 LEU A C 1
ATOM 777 O O . LEU A 1 108 ? -3.857 -8.242 -6.617 1 91.62 108 LEU A O 1
ATOM 781 N N . ARG A 1 109 ? -4.207 -10.125 -5.547 1 90.25 109 ARG A N 1
ATOM 782 C CA . ARG A 1 109 ? -4.266 -10.891 -6.789 1 90.25 109 ARG A CA 1
ATOM 783 C C . ARG A 1 109 ? -5.496 -10.523 -7.605 1 90.25 109 ARG A C 1
ATOM 785 O O . ARG A 1 109 ? -5.418 -10.383 -8.828 1 90.25 109 ARG A O 1
ATOM 792 N N . GLU A 1 110 ? -6.602 -10.367 -6.898 1 93.12 110 GLU A N 1
ATOM 793 C CA . GLU A 1 110 ? -7.836 -9.992 -7.574 1 93.12 110 GLU A CA 1
ATOM 794 C C . GLU A 1 110 ? -7.734 -8.594 -8.172 1 93.12 110 GLU A C 1
ATOM 796 O O . GLU A 1 110 ? -8.281 -8.328 -9.242 1 93.12 110 GLU A O 1
ATOM 801 N N . LEU A 1 111 ? -7.008 -7.742 -7.547 1 92.62 111 LEU A N 1
ATOM 802 C CA . LEU A 1 111 ? -6.824 -6.383 -8.047 1 92.62 111 LEU A CA 1
ATOM 803 C C . LEU A 1 111 ? -5.953 -6.375 -9.297 1 92.62 111 LEU A C 1
ATOM 805 O O . LEU A 1 111 ? -6.148 -5.547 -10.188 1 92.62 111 LEU A O 1
ATOM 809 N N . SER A 1 112 ? -5.023 -7.297 -9.375 1 88.75 112 SER A N 1
ATOM 810 C CA . SER A 1 112 ? -4.113 -7.395 -10.508 1 88.75 112 SER A CA 1
ATOM 811 C C . SER A 1 112 ? -4.773 -8.102 -11.688 1 88.75 112 SER A C 1
ATOM 813 O O . SER A 1 112 ? -4.438 -7.84 -12.844 1 88.75 112 SER A O 1
ATOM 815 N N . HIS A 1 113 ? -5.645 -9.047 -11.359 1 88.94 113 HIS A N 1
ATOM 816 C CA . HIS A 1 113 ? -6.418 -9.789 -12.344 1 88.94 113 HIS A CA 1
ATOM 817 C C . HIS A 1 113 ? -7.891 -9.852 -11.953 1 88.94 113 HIS A C 1
ATOM 819 O O . HIS A 1 113 ? -8.367 -10.867 -11.445 1 88.94 113 HIS A O 1
ATOM 825 N N . PRO A 1 114 ? -8.578 -8.852 -12.352 1 93 114 PRO A N 1
ATOM 826 C CA . PRO A 1 114 ? -9.953 -8.703 -11.867 1 93 114 PRO A CA 1
ATOM 827 C C . PRO A 1 114 ? -10.875 -9.82 -12.359 1 93 114 PRO A C 1
ATOM 829 O O . PRO A 1 114 ? -10.812 -10.211 -13.523 1 93 114 PRO A O 1
ATOM 832 N N . THR A 1 115 ? -11.578 -10.367 -11.508 1 94.31 115 THR A N 1
ATOM 833 C CA . THR A 1 115 ? -12.617 -11.367 -11.758 1 94.31 115 THR A CA 1
ATOM 834 C C . THR A 1 115 ? -13.914 -10.992 -11.039 1 94.31 115 THR A C 1
ATOM 836 O O . THR A 1 115 ? -14.016 -9.906 -10.461 1 94.31 115 THR A O 1
ATOM 839 N N . ALA A 1 116 ? -14.867 -11.875 -11.102 1 95.56 116 ALA A N 1
ATOM 840 C CA . ALA A 1 116 ? -16.125 -11.672 -10.383 1 95.56 116 ALA A CA 1
ATOM 841 C C . ALA A 1 116 ? -15.898 -11.625 -8.875 1 95.56 116 ALA A C 1
ATOM 843 O O . ALA A 1 116 ? -16.672 -11 -8.148 1 95.56 116 ALA A O 1
ATOM 844 N N . ALA A 1 117 ? -14.875 -12.266 -8.438 1 96.38 117 ALA A N 1
ATOM 845 C CA . ALA A 1 117 ? -14.539 -12.219 -7.02 1 96.38 117 ALA A CA 1
ATOM 846 C C . ALA A 1 117 ? -14.203 -10.797 -6.578 1 96.38 117 ALA A C 1
ATOM 848 O O . ALA A 1 117 ? -14.625 -10.359 -5.5 1 96.38 117 ALA A O 1
ATOM 849 N N . LEU A 1 118 ? -13.492 -10.047 -7.383 1 96.94 118 LEU A N 1
ATOM 850 C CA . LEU A 1 118 ? -13.188 -8.656 -7.059 1 96.94 118 LEU A CA 1
ATOM 851 C C . LEU A 1 118 ? -14.461 -7.824 -7 1 96.94 118 LEU A C 1
ATOM 853 O O . LEU A 1 118 ? -14.594 -6.941 -6.152 1 96.94 118 LEU A O 1
ATOM 857 N N . ASP A 1 119 ? -15.375 -8.125 -7.953 1 97.88 119 ASP A N 1
ATOM 858 C CA . ASP A 1 119 ? -16.641 -7.395 -7.957 1 97.88 119 ASP A CA 1
ATOM 859 C C . ASP A 1 119 ? -17.359 -7.535 -6.617 1 97.88 119 ASP A C 1
ATOM 861 O O . ASP A 1 119 ? -17.875 -6.559 -6.082 1 97.88 119 ASP A O 1
ATOM 865 N N . ARG A 1 120 ? -17.328 -8.719 -6.098 1 97.12 120 ARG A N 1
ATOM 866 C CA . ARG A 1 120 ? -17.984 -9.008 -4.824 1 97.12 120 ARG A CA 1
ATOM 867 C C . ARG A 1 120 ? -17.297 -8.266 -3.678 1 97.12 120 ARG A C 1
ATOM 869 O O . ARG A 1 120 ? -17.953 -7.648 -2.842 1 97.12 120 ARG A O 1
ATOM 876 N N . ILE A 1 121 ? -16.031 -8.289 -3.67 1 96.81 121 ILE A N 1
ATOM 877 C CA . ILE A 1 121 ? -15.25 -7.66 -2.605 1 96.81 121 ILE A CA 1
ATOM 878 C C . ILE A 1 121 ? -15.383 -6.141 -2.693 1 96.81 121 ILE A C 1
ATOM 880 O O . ILE A 1 121 ? -15.555 -5.469 -1.676 1 96.81 121 ILE A O 1
ATOM 884 N N . TYR A 1 122 ? -15.32 -5.664 -3.885 1 97.44 122 TYR A N 1
ATOM 885 C CA . TYR A 1 122 ? -15.43 -4.227 -4.094 1 97.44 122 TYR A CA 1
ATOM 886 C C . TYR A 1 122 ? -16.781 -3.709 -3.611 1 97.44 122 TYR A C 1
ATOM 888 O O . TYR A 1 122 ? -16.844 -2.76 -2.828 1 97.44 122 TYR A O 1
ATOM 896 N N . ALA A 1 123 ? -17.828 -4.348 -4.016 1 96.38 123 ALA A N 1
ATOM 897 C CA . ALA A 1 123 ? -19.188 -3.91 -3.674 1 96.38 123 ALA A CA 1
ATOM 898 C C . ALA A 1 123 ? -19.484 -4.152 -2.199 1 96.38 123 ALA A C 1
ATOM 900 O O . ALA A 1 123 ? -20.219 -3.381 -1.572 1 96.38 123 ALA A O 1
ATOM 901 N N . GLY A 1 124 ? -18.891 -5.156 -1.691 1 94.56 124 GLY A N 1
ATOM 902 C CA . GLY A 1 124 ? -19.203 -5.551 -0.329 1 94.56 124 GLY A CA 1
ATOM 903 C C . GLY A 1 124 ? -18.359 -4.848 0.713 1 94.56 124 GLY A C 1
ATOM 904 O O . GLY A 1 124 ? -18.766 -4.719 1.87 1 94.56 124 GLY A O 1
ATOM 905 N N . VAL A 1 125 ? -17.172 -4.391 0.262 1 93.06 125 VAL A N 1
ATOM 906 C CA . VAL A 1 125 ? -16.25 -3.898 1.275 1 93.06 125 VAL A CA 1
ATOM 907 C C . VAL A 1 125 ? -15.648 -2.566 0.829 1 93.06 125 VAL A C 1
ATOM 909 O O . VAL A 1 125 ? -15.812 -1.549 1.507 1 93.06 125 VAL A O 1
ATOM 912 N N . PHE A 1 126 ? -14.992 -2.479 -0.3 1 94.69 126 PHE A N 1
ATOM 913 C CA . PHE A 1 126 ? -14.203 -1.321 -0.712 1 94.69 126 PHE A CA 1
ATOM 914 C C . PHE A 1 126 ? -15.086 -0.087 -0.847 1 94.69 126 PHE A C 1
ATOM 916 O O . PHE A 1 126 ? -14.875 0.915 -0.16 1 94.69 126 PHE A O 1
ATOM 923 N N . GLU A 1 127 ? -16.062 -0.236 -1.647 1 96.44 127 GLU A N 1
ATOM 924 C CA . GLU A 1 127 ? -16.875 0.93 -1.975 1 96.44 127 GLU A CA 1
ATOM 925 C C . GLU A 1 127 ? -17.656 1.421 -0.755 1 96.44 127 GLU A C 1
ATOM 927 O O . GLU A 1 127 ? -17.594 2.602 -0.407 1 96.44 127 GLU A O 1
ATOM 932 N N . PRO A 1 128 ? -18.359 0.511 -0.054 1 94 128 PRO A N 1
ATOM 933 C CA . PRO A 1 128 ? -19.141 1.018 1.08 1 94 128 PRO A CA 1
ATOM 934 C C . PRO A 1 128 ? -18.266 1.576 2.195 1 94 128 PRO A C 1
ATOM 936 O O . PRO A 1 128 ? -18.609 2.576 2.824 1 94 128 PRO A O 1
ATOM 939 N N . THR A 1 129 ? -17.125 0.952 2.449 1 93.44 129 THR A N 1
ATOM 940 C CA . THR A 1 129 ? -16.219 1.432 3.492 1 93.44 129 THR A CA 1
ATOM 941 C C . THR A 1 129 ? -15.633 2.787 3.115 1 93.44 129 THR A C 1
ATOM 943 O O . THR A 1 129 ? -15.617 3.713 3.93 1 93.44 129 THR A O 1
ATOM 946 N N . HIS A 1 130 ? -15.188 2.895 1.906 1 96.31 130 HIS A N 1
ATOM 947 C CA . HIS A 1 130 ? -14.617 4.152 1.432 1 96.31 130 HIS A CA 1
ATOM 948 C C . HIS A 1 130 ? -15.664 5.266 1.448 1 96.31 130 HIS A C 1
ATOM 950 O O . HIS A 1 130 ? -15.367 6.387 1.877 1 96.31 130 HIS A O 1
ATOM 956 N N . ARG A 1 131 ? -16.859 4.953 0.995 1 95.69 131 ARG A N 1
ATOM 957 C CA . ARG A 1 131 ? -17.953 5.926 0.996 1 95.69 131 ARG A CA 1
ATOM 958 C C . ARG A 1 131 ? -18.266 6.395 2.412 1 95.69 131 ARG A C 1
ATOM 960 O O . ARG A 1 131 ? -18.484 7.586 2.645 1 95.69 131 ARG A O 1
ATOM 967 N N . ARG A 1 132 ? -18.297 5.461 3.291 1 93.94 132 ARG A N 1
ATOM 968 C CA . ARG A 1 132 ? -18.594 5.797 4.68 1 93.94 132 ARG A CA 1
ATOM 969 C C . ARG A 1 132 ? -17.5 6.695 5.266 1 93.94 132 ARG A C 1
ATOM 971 O O . ARG A 1 132 ? -17.812 7.676 5.953 1 93.94 132 ARG A O 1
ATOM 978 N N . LEU A 1 133 ? -16.266 6.387 5.031 1 95.75 133 LEU A N 1
ATOM 979 C CA . LEU A 1 133 ? -15.164 7.203 5.52 1 95.75 133 LEU A CA 1
ATOM 980 C C . LEU A 1 133 ? -15.227 8.609 4.934 1 95.75 133 LEU A C 1
ATOM 982 O O . LEU A 1 133 ? -14.945 9.586 5.625 1 95.75 133 LEU A O 1
ATOM 986 N N . CYS A 1 134 ? -15.602 8.727 3.691 1 97.31 134 CYS A N 1
ATOM 987 C CA . CYS A 1 134 ? -15.75 10.031 3.055 1 97.31 134 CYS A CA 1
ATOM 988 C C . CYS A 1 134 ? -16.875 10.828 3.707 1 97.31 134 CYS A C 1
ATOM 990 O O . CYS A 1 134 ? -16.75 12.039 3.891 1 97.31 134 CYS A O 1
ATOM 992 N N . GLN A 1 135 ? -17.953 10.117 4.039 1 95.88 135 GLN A N 1
ATOM 993 C CA . GLN A 1 135 ? -19.047 10.781 4.719 1 95.88 135 GLN A CA 1
ATOM 994 C C . GLN A 1 135 ? -18.625 11.305 6.086 1 95.88 135 GLN A C 1
ATOM 996 O O . GLN A 1 135 ? -18.984 12.422 6.465 1 95.88 135 GLN A O 1
ATOM 1001 N N . ILE A 1 136 ? -17.938 10.484 6.793 1 95.5 136 ILE A N 1
ATOM 1002 C CA . ILE A 1 136 ? -17.469 10.906 8.109 1 95.5 136 ILE A CA 1
ATOM 1003 C C . ILE A 1 136 ? -16.484 12.07 7.949 1 95.5 136 ILE A C 1
ATOM 1005 O O . ILE A 1 136 ? -16.5 13.016 8.742 1 95.5 136 ILE A O 1
ATOM 1009 N N . TRP A 1 137 ? -15.641 12.039 6.895 1 97.12 137 TRP A N 1
ATOM 1010 C CA . TRP A 1 137 ? -14.711 13.125 6.613 1 97.12 137 TRP A CA 1
ATOM 1011 C C . TRP A 1 137 ? -15.461 14.43 6.363 1 97.12 137 TRP A C 1
ATOM 1013 O O . TRP A 1 137 ? -15.07 15.484 6.867 1 97.12 137 TRP A O 1
ATOM 1023 N N . GLU A 1 138 ? -16.5 14.359 5.578 1 97.38 138 GLU A N 1
ATOM 1024 C CA . GLU A 1 138 ? -17.328 15.531 5.309 1 97.38 138 GLU A CA 1
ATOM 1025 C C . GLU A 1 138 ? -17.891 16.109 6.602 1 97.38 138 GLU A C 1
ATOM 1027 O O . GLU A 1 138 ? -17.891 17.328 6.797 1 97.38 138 GLU A O 1
ATOM 1032 N N . GLN A 1 139 ? -18.375 15.234 7.453 1 96.06 139 GLN A N 1
ATOM 1033 C CA . GLN A 1 139 ? -18.938 15.68 8.727 1 96.06 139 GLN A CA 1
ATOM 1034 C C . GLN A 1 139 ? -17.859 16.312 9.602 1 96.06 139 GLN A C 1
ATOM 1036 O O . GLN A 1 139 ? -18.141 17.266 10.344 1 96.06 139 GLN A O 1
ATOM 1041 N N . ALA A 1 140 ? -16.688 15.805 9.5 1 96.94 140 ALA A N 1
ATOM 1042 C CA . ALA A 1 140 ? -15.586 16.25 10.344 1 96.94 140 ALA A CA 1
ATOM 1043 C C . ALA A 1 140 ? -15.016 17.578 9.836 1 96.94 140 ALA A C 1
ATOM 1045 O O . ALA A 1 140 ? -14.523 18.391 10.625 1 96.94 140 ALA A O 1
ATOM 1046 N N . THR A 1 141 ? -15.07 17.891 8.539 1 97 141 THR A N 1
ATOM 1047 C CA . THR A 1 141 ? -14.266 18.969 7.984 1 97 141 THR A CA 1
ATOM 1048 C C . THR A 1 141 ? -15.125 19.938 7.18 1 97 141 THR A C 1
ATOM 1050 O O . THR A 1 141 ? -14.703 21.047 6.887 1 97 141 THR A O 1
ATOM 1053 N N . GLY A 1 142 ? -16.25 19.469 6.738 1 96.19 142 GLY A N 1
ATOM 1054 C CA . GLY A 1 142 ? -17.094 20.281 5.867 1 96.19 142 GLY A CA 1
ATOM 1055 C C . GLY A 1 142 ? -16.781 20.078 4.395 1 96.19 142 GLY A C 1
ATOM 1056 O O . GLY A 1 142 ? -17.5 20.594 3.531 1 96.19 142 GLY A O 1
ATOM 1057 N N . GLU A 1 143 ? -15.727 19.344 3.994 1 97.31 143 GLU A N 1
ATOM 1058 C CA . GLU A 1 143 ? -15.398 19.062 2.602 1 97.31 143 GLU A CA 1
ATOM 1059 C C . GLU A 1 143 ? -16.344 18.016 2.02 1 97.31 143 GLU A C 1
ATOM 1061 O O . GLU A 1 143 ? -16.578 16.969 2.633 1 97.31 143 GLU A O 1
ATOM 1066 N N . PRO A 1 144 ? -16.859 18.25 0.89 1 97.94 144 PRO A N 1
ATOM 1067 C CA . PRO A 1 144 ? -17.891 17.359 0.348 1 97.94 144 PRO A CA 1
ATOM 1068 C C . PRO A 1 144 ? -17.406 15.914 0.208 1 97.94 144 PRO A C 1
ATOM 1070 O O . PRO A 1 144 ? -16.328 15.672 -0.36 1 97.94 144 PRO A O 1
ATOM 1073 N N . ALA A 1 145 ? -18.172 14.953 0.663 1 97.5 145 ALA A N 1
ATOM 1074 C CA . ALA A 1 145 ? -17.828 13.539 0.748 1 97.5 145 ALA A CA 1
ATOM 1075 C C . ALA A 1 145 ? -17.453 12.984 -0.623 1 97.5 145 ALA A C 1
ATOM 1077 O O . ALA A 1 145 ? -16.547 12.156 -0.739 1 97.5 145 ALA A O 1
ATOM 1078 N N . GLU A 1 146 ? -18.109 13.523 -1.672 1 98.12 146 GLU A N 1
ATOM 1079 C CA . GLU A 1 146 ? -17.938 12.898 -2.979 1 98.12 146 GLU A CA 1
ATOM 1080 C C . GLU A 1 146 ? -17.047 13.742 -3.885 1 98.12 146 GLU A C 1
ATOM 1082 O O . GLU A 1 146 ? -16.984 13.516 -5.094 1 98.12 146 GLU A O 1
ATOM 1087 N N . SER A 1 147 ? -16.375 14.781 -3.295 1 98.38 147 SER A N 1
ATOM 1088 C CA . SER A 1 147 ? -15.383 15.508 -4.074 1 98.38 147 SER A CA 1
ATOM 1089 C C . SER A 1 147 ? -14.164 14.633 -4.355 1 98.38 147 SER A C 1
ATOM 1091 O O . SER A 1 147 ? -13.836 13.742 -3.568 1 98.38 147 SER A O 1
ATOM 1093 N N . GLU A 1 148 ? -13.438 14.828 -5.445 1 98.06 148 GLU A N 1
ATOM 1094 C CA . GLU A 1 148 ? -12.219 14.086 -5.766 1 98.06 148 GLU A CA 1
ATOM 1095 C C . GLU A 1 148 ? -11.164 14.242 -4.676 1 98.06 148 GLU A C 1
ATOM 1097 O O . GLU A 1 148 ? -10.469 13.289 -4.328 1 98.06 148 GLU A O 1
ATOM 1102 N N . ALA A 1 149 ? -11.125 15.5 -4.176 1 97.88 149 ALA A N 1
ATOM 1103 C CA . ALA A 1 149 ? -10.141 15.789 -3.137 1 97.88 149 ALA A CA 1
ATOM 1104 C C . ALA A 1 149 ? -10.383 14.93 -1.896 1 97.88 149 ALA A C 1
ATOM 1106 O O . ALA A 1 149 ? -9.445 14.359 -1.335 1 97.88 149 ALA A O 1
ATOM 1107 N N . THR A 1 150 ? -11.648 14.836 -1.456 1 98.56 150 THR A N 1
ATOM 1108 C CA . THR A 1 150 ? -11.992 14.031 -0.289 1 98.56 150 THR A CA 1
ATOM 1109 C C . THR A 1 150 ? -11.719 12.547 -0.55 1 98.56 150 THR A C 1
ATOM 1111 O O . THR A 1 150 ? -11.109 11.867 0.28 1 98.56 150 THR A O 1
ATOM 1114 N N . LYS A 1 151 ? -12.141 12.055 -1.705 1 98.81 151 LYS A N 1
ATOM 1115 C CA . LYS A 1 151 ? -11.922 10.656 -2.053 1 98.81 151 LYS A CA 1
ATOM 1116 C C . LYS A 1 151 ? -10.438 10.312 -2.02 1 98.81 151 LYS A C 1
ATOM 1118 O O . LYS A 1 151 ? -10.039 9.289 -1.454 1 98.81 151 LYS A O 1
ATOM 1123 N N . LEU A 1 152 ? -9.625 11.172 -2.598 1 98.81 152 LEU A N 1
ATOM 1124 C CA . LEU A 1 152 ? -8.188 10.938 -2.66 1 98.81 152 LEU A CA 1
ATOM 1125 C C . LEU A 1 152 ? -7.562 11 -1.27 1 98.81 152 LEU A C 1
ATOM 1127 O O . LEU A 1 152 ? -6.684 10.203 -0.939 1 98.81 152 LEU A O 1
ATOM 1131 N N . THR A 1 153 ? -8 11.961 -0.44 1 98.62 153 THR A N 1
ATOM 1132 C CA . THR A 1 153 ? -7.52 12.062 0.933 1 98.62 153 THR A CA 1
ATOM 1133 C C . THR A 1 153 ? -7.812 10.773 1.701 1 98.62 153 THR A C 1
ATOM 1135 O O . THR A 1 153 ? -6.938 10.242 2.389 1 98.62 153 THR A O 1
ATOM 1138 N N . VAL A 1 154 ? -9.023 10.258 1.542 1 98.5 154 VAL A N 1
ATOM 1139 C CA . VAL A 1 154 ? -9.422 9.039 2.236 1 98.5 154 VAL A CA 1
ATOM 1140 C C . VAL A 1 154 ? -8.594 7.859 1.734 1 98.5 154 VAL A C 1
ATOM 1142 O O . VAL A 1 154 ? -8.172 7.008 2.521 1 98.5 154 VAL A O 1
ATOM 1145 N N . PHE A 1 155 ? -8.297 7.762 0.406 1 98.69 155 PHE A N 1
ATOM 1146 C CA . PHE A 1 155 ? -7.43 6.715 -0.129 1 98.69 155 PHE A CA 1
ATOM 1147 C C . PHE A 1 155 ? -6.039 6.797 0.49 1 98.69 155 PHE A C 1
ATOM 1149 O O . PHE A 1 155 ? -5.426 5.77 0.791 1 98.69 155 PHE A O 1
ATOM 1156 N N . THR A 1 156 ? -5.5 8.047 0.652 1 98.56 156 THR A N 1
ATOM 1157 C CA . THR A 1 156 ? -4.176 8.188 1.252 1 98.56 156 THR A CA 1
ATOM 1158 C C . THR A 1 156 ? -4.18 7.68 2.691 1 98.56 156 THR A C 1
ATOM 1160 O O . THR A 1 156 ? -3.205 7.078 3.146 1 98.56 156 THR A O 1
ATOM 1163 N N . MET A 1 157 ? -5.309 7.875 3.447 1 97.88 157 MET A N 1
ATOM 1164 C CA . MET A 1 157 ? -5.438 7.395 4.82 1 97.88 157 MET A CA 1
ATOM 1165 C C . MET A 1 157 ? -5.449 5.871 4.863 1 97.88 157 MET A C 1
ATOM 1167 O O . MET A 1 157 ? -4.781 5.262 5.703 1 97.88 157 MET A O 1
ATOM 1171 N N . ILE A 1 158 ? -6.137 5.277 3.971 1 97.12 158 ILE A N 1
ATOM 1172 C CA . ILE A 1 158 ? -6.199 3.82 3.875 1 97.12 158 ILE A CA 1
ATOM 1173 C C . ILE A 1 158 ? -4.836 3.271 3.475 1 97.12 158 ILE A C 1
ATOM 1175 O O . ILE A 1 158 ? -4.336 2.324 4.086 1 97.12 158 ILE A O 1
ATOM 1179 N N . GLY A 1 159 ? -4.207 3.934 2.508 1 97.56 159 GLY A N 1
ATOM 1180 C CA . GLY A 1 159 ? -2.945 3.484 1.944 1 97.56 159 GLY A CA 1
ATOM 1181 C C . GLY A 1 159 ? -1.812 3.473 2.955 1 97.56 159 GLY A C 1
ATOM 1182 O O . GLY A 1 159 ? -0.983 2.562 2.955 1 97.56 159 GLY A O 1
ATOM 1183 N N . GLN A 1 160 ? -1.744 4.52 3.814 1 97.69 160 GLN A N 1
ATOM 1184 C CA . GLN A 1 160 ? -0.653 4.566 4.781 1 97.69 160 GLN A CA 1
ATOM 1185 C C . GLN A 1 160 ? -0.72 3.387 5.746 1 97.69 160 GLN A C 1
ATOM 1187 O O . GLN A 1 160 ? 0.31 2.914 6.23 1 97.69 160 GLN A O 1
ATOM 1192 N N . VAL A 1 161 ? -1.951 2.816 5.98 1 96.75 161 VAL A N 1
ATOM 1193 C CA . VAL A 1 161 ? -2.105 1.697 6.906 1 96.75 161 VAL A CA 1
ATOM 1194 C C . VAL A 1 161 ? -1.817 0.385 6.18 1 96.75 161 VAL A C 1
ATOM 1196 O O . VAL A 1 161 ? -1.078 -0.462 6.688 1 96.75 161 VAL A O 1
ATOM 1199 N N . ILE A 1 162 ? -2.377 0.213 5 1 96.06 162 ILE A N 1
ATOM 1200 C CA . ILE A 1 162 ? -2.256 -1.021 4.23 1 96.06 162 ILE A CA 1
ATOM 1201 C C . ILE A 1 162 ? -0.784 -1.299 3.934 1 96.06 162 ILE A C 1
ATOM 1203 O O . ILE A 1 162 ? -0.362 -2.457 3.883 1 96.06 162 ILE A O 1
ATOM 1207 N N . TYR A 1 163 ? 0.011 -0.232 3.809 1 96.94 163 TYR A N 1
ATOM 1208 C CA . TYR A 1 163 ? 1.431 -0.366 3.5 1 96.94 163 TYR A CA 1
ATOM 1209 C C . TYR A 1 163 ? 2.133 -1.243 4.527 1 96.94 163 TYR A C 1
ATOM 1211 O O . TYR A 1 163 ? 3.027 -2.02 4.188 1 96.94 163 TYR A O 1
ATOM 1219 N N . PHE A 1 164 ? 1.76 -1.192 5.773 1 97.25 164 PHE A N 1
ATOM 1220 C CA . PHE A 1 164 ? 2.445 -1.904 6.844 1 97.25 164 PHE A CA 1
ATOM 1221 C C . PHE A 1 164 ? 2.162 -3.398 6.77 1 97.25 164 PHE A C 1
ATOM 1223 O O . PHE A 1 164 ? 2.861 -4.199 7.391 1 97.25 164 PHE A O 1
ATOM 1230 N N . ARG A 1 165 ? 1.131 -3.744 6.094 1 95.12 165 ARG A N 1
ATOM 1231 C CA . ARG A 1 165 ? 0.89 -5.16 5.836 1 95.12 165 ARG A CA 1
ATOM 1232 C C . ARG A 1 165 ? 1.643 -5.629 4.594 1 95.12 165 ARG A C 1
ATOM 1234 O O . ARG A 1 165 ? 2.338 -6.645 4.629 1 95.12 165 ARG A O 1
ATOM 1241 N N . ILE A 1 166 ? 1.585 -4.883 3.521 1 94 166 ILE A N 1
ATOM 1242 C CA . ILE A 1 166 ? 2.164 -5.27 2.238 1 94 166 ILE A CA 1
ATOM 1243 C C . ILE A 1 166 ? 3.686 -5.168 2.309 1 94 166 ILE A C 1
ATOM 1245 O O . ILE A 1 166 ? 4.398 -6.02 1.772 1 94 166 ILE A O 1
ATOM 1249 N N . GLY A 1 167 ? 4.195 -4.117 2.895 1 95.56 167 GLY A N 1
ATOM 1250 C CA . GLY A 1 167 ? 5.625 -3.904 3.062 1 95.56 167 GLY A CA 1
ATOM 1251 C C . GLY A 1 167 ? 6.148 -4.402 4.398 1 95.56 167 GLY A C 1
ATOM 1252 O O . GLY A 1 167 ? 7.188 -3.938 4.875 1 95.56 167 GLY A O 1
ATOM 1253 N N . ARG A 1 168 ? 5.461 -5.305 5 1 96.06 168 ARG A N 1
ATOM 1254 C CA . ARG A 1 168 ? 5.727 -5.766 6.359 1 96.06 168 ARG A CA 1
ATOM 1255 C C . ARG A 1 168 ? 7.184 -6.188 6.516 1 96.06 168 ARG A C 1
ATOM 1257 O O . ARG A 1 168 ? 7.848 -5.797 7.477 1 96.06 168 ARG A O 1
ATOM 1264 N N . GLU A 1 169 ? 7.719 -6.965 5.598 1 96.38 169 GLU A N 1
ATOM 1265 C CA . GLU A 1 169 ? 9.086 -7.473 5.688 1 96.38 169 GLU A CA 1
ATOM 1266 C C . GLU A 1 169 ? 10.102 -6.332 5.656 1 96.38 169 GLU A C 1
ATOM 1268 O O . GLU A 1 169 ? 11.031 -6.305 6.461 1 96.38 169 GLU A O 1
ATOM 1273 N N . ALA A 1 170 ? 9.93 -5.371 4.758 1 97.06 170 ALA A N 1
ATOM 1274 C CA . ALA A 1 170 ? 10.82 -4.219 4.656 1 97.06 170 ALA A CA 1
ATOM 1275 C C . ALA A 1 170 ? 10.75 -3.359 5.918 1 97.06 170 ALA A C 1
ATOM 1277 O O . ALA A 1 170 ? 11.781 -2.889 6.41 1 97.06 170 ALA A O 1
ATOM 1278 N N . VAL A 1 171 ? 9.523 -3.182 6.453 1 98.06 171 VAL A N 1
ATOM 1279 C CA . VAL A 1 171 ? 9.312 -2.389 7.66 1 98.06 171 VAL A CA 1
ATOM 1280 C C . VAL A 1 171 ? 10.016 -3.049 8.844 1 98.06 171 VAL A C 1
ATOM 1282 O O . VAL A 1 171 ? 10.742 -2.387 9.594 1 98.06 171 VAL A O 1
ATOM 1285 N N . MET A 1 172 ? 9.867 -4.344 8.977 1 97.88 172 MET A N 1
ATOM 1286 C CA . MET A 1 172 ? 10.484 -5.07 10.086 1 97.88 172 MET A CA 1
ATOM 1287 C C . MET A 1 172 ? 12 -4.98 10.016 1 97.88 172 MET A C 1
ATOM 1289 O O . MET A 1 172 ? 12.664 -4.738 11.031 1 97.88 172 MET A O 1
ATOM 1293 N N . ARG A 1 173 ? 12.57 -5.137 8.852 1 97.94 173 ARG A N 1
ATOM 1294 C CA . ARG A 1 173 ? 14.016 -5.035 8.672 1 97.94 173 ARG A CA 1
ATOM 1295 C C . ARG A 1 173 ? 14.523 -3.652 9.078 1 97.94 173 ARG A C 1
ATOM 1297 O O . ARG A 1 173 ? 15.484 -3.531 9.836 1 97.94 173 ARG A O 1
ATOM 1304 N N . ARG A 1 174 ? 13.812 -2.604 8.555 1 98.5 174 ARG A N 1
ATOM 1305 C CA . ARG A 1 174 ? 14.258 -1.229 8.773 1 98.5 174 ARG A CA 1
ATOM 1306 C C . ARG A 1 174 ? 14.117 -0.836 10.234 1 98.5 174 ARG A C 1
ATOM 1308 O O . ARG A 1 174 ? 14.953 -0.097 10.766 1 98.5 174 ARG A O 1
ATOM 1315 N N . MET A 1 175 ? 13.07 -1.333 10.883 1 98.5 175 MET A N 1
ATOM 1316 C CA . MET A 1 175 ? 12.758 -0.973 12.258 1 98.5 175 MET A CA 1
ATOM 1317 C C . MET A 1 175 ? 13.547 -1.833 13.242 1 98.5 175 MET A C 1
ATOM 1319 O O . MET A 1 175 ? 13.648 -1.503 14.422 1 98.5 175 MET A O 1
ATOM 1323 N N . GLY A 1 176 ? 14.117 -2.969 12.758 1 97.75 176 GLY A N 1
ATOM 1324 C CA . GLY A 1 176 ? 14.734 -3.938 13.648 1 97.75 176 GLY A CA 1
ATOM 1325 C C . GLY A 1 176 ? 13.734 -4.688 14.508 1 97.75 176 GLY A C 1
ATOM 1326 O O . GLY A 1 176 ? 14.023 -5.039 15.648 1 97.75 176 GLY A O 1
ATOM 1327 N N . TRP A 1 177 ? 12.477 -4.855 14.016 1 97.31 177 TRP A N 1
ATOM 1328 C CA . TRP A 1 177 ? 11.414 -5.57 14.711 1 97.31 177 TRP A CA 1
ATOM 1329 C C . TRP A 1 177 ? 11.445 -7.059 14.383 1 97.31 177 TRP A C 1
ATOM 1331 O O . TRP A 1 177 ? 11.602 -7.438 13.219 1 97.31 177 TRP A O 1
ATOM 1341 N N . ARG A 1 178 ? 11.328 -7.918 15.312 1 95 178 ARG A N 1
ATOM 1342 C CA . ARG A 1 178 ? 11.234 -9.359 15.102 1 95 178 ARG A CA 1
ATOM 1343 C C . ARG A 1 178 ? 9.82 -9.766 14.719 1 95 178 ARG A C 1
ATOM 1345 O O . ARG A 1 178 ? 9.625 -10.719 13.961 1 95 178 ARG A O 1
ATOM 1352 N N . GLU A 1 179 ? 8.844 -9.062 15.234 1 93.81 179 GLU A N 1
ATOM 1353 C CA . GLU A 1 179 ? 7.422 -9.242 14.961 1 93.81 179 GLU A CA 1
ATOM 1354 C C . GLU A 1 179 ? 6.656 -7.93 15.102 1 93.81 179 GLU A C 1
ATOM 1356 O O . GLU A 1 179 ? 7.188 -6.949 15.625 1 93.81 179 GLU A O 1
ATOM 1361 N N . ILE A 1 180 ? 5.523 -7.922 14.586 1 94.88 180 ILE A N 1
ATOM 1362 C CA . ILE A 1 180 ? 4.625 -6.797 14.828 1 94.88 180 ILE A CA 1
ATOM 1363 C C . ILE A 1 180 ? 3.473 -7.238 15.727 1 94.88 180 ILE A C 1
ATOM 1365 O O . ILE A 1 180 ? 2.484 -7.801 15.25 1 94.88 180 ILE A O 1
ATOM 1369 N N . GLY A 1 181 ? 3.65 -7.098 16.953 1 94.38 181 GLY A N 1
ATOM 1370 C CA . GLY A 1 181 ? 2.605 -7.34 17.938 1 94.38 181 GLY A CA 1
ATOM 1371 C C . GLY A 1 181 ? 1.873 -6.074 18.344 1 94.38 181 GLY A C 1
ATOM 1372 O O . GLY A 1 181 ? 1.841 -5.098 17.594 1 94.38 181 GLY A O 1
ATOM 1373 N N . ASN A 1 182 ? 1.218 -6.109 19.484 1 94.25 182 ASN A N 1
ATOM 1374 C CA . ASN A 1 182 ? 0.402 -5 19.953 1 94.25 182 ASN A CA 1
ATOM 1375 C C . ASN A 1 182 ? 1.243 -3.75 20.203 1 94.25 182 ASN A C 1
ATOM 1377 O O . ASN A 1 182 ? 0.789 -2.631 19.953 1 94.25 182 ASN A O 1
ATOM 1381 N N . GLU A 1 183 ? 2.443 -3.986 20.641 1 96.44 183 GLU A N 1
ATOM 1382 C CA . GLU A 1 183 ? 3.311 -2.848 20.922 1 96.44 183 GLU A CA 1
ATOM 1383 C C . GLU A 1 183 ? 3.699 -2.117 19.641 1 96.44 183 GLU A C 1
ATOM 1385 O O . GLU A 1 183 ? 3.652 -0.886 19.578 1 96.44 183 GLU A O 1
ATOM 1390 N N . GLU A 1 184 ? 4.176 -2.881 18.656 1 97.56 184 GLU A N 1
ATOM 1391 C CA . GLU A 1 184 ? 4.531 -2.301 17.359 1 97.56 184 GLU A CA 1
ATOM 1392 C C . GLU A 1 184 ? 3.314 -1.668 16.688 1 97.56 184 GLU A C 1
ATOM 1394 O O . GLU A 1 184 ? 3.412 -0.582 16.109 1 97.56 184 GLU A O 1
ATOM 1399 N N . ALA A 1 185 ? 2.17 -2.336 16.859 1 97 185 ALA A N 1
ATOM 1400 C CA . ALA A 1 185 ? 0.93 -1.813 16.281 1 97 185 ALA A CA 1
ATOM 1401 C C . ALA A 1 185 ? 0.563 -0.472 16.922 1 97 185 ALA A C 1
ATOM 1403 O O . ALA A 1 185 ? 0.054 0.421 16.234 1 97 185 ALA A O 1
ATOM 1404 N N . ALA A 1 186 ? 0.776 -0.358 18.188 1 97.75 186 ALA A N 1
ATOM 1405 C CA . ALA A 1 186 ? 0.484 0.892 18.891 1 97.75 186 ALA A CA 1
ATOM 1406 C C . ALA A 1 186 ? 1.332 2.035 18.328 1 97.75 186 ALA A C 1
ATOM 1408 O O . ALA A 1 186 ? 0.876 3.18 18.281 1 97.75 186 ALA A O 1
ATOM 1409 N N . LYS A 1 187 ? 2.572 1.752 17.953 1 98.38 187 LYS A N 1
ATOM 1410 C CA . LYS A 1 187 ? 3.445 2.756 17.359 1 98.38 187 LYS A CA 1
ATOM 1411 C C . LYS A 1 187 ? 2.934 3.178 15.984 1 98.38 187 LYS A C 1
ATOM 1413 O O . LYS A 1 187 ? 2.996 4.355 15.625 1 98.38 187 LYS A O 1
ATOM 1418 N N . VAL A 1 188 ? 2.443 2.217 15.211 1 98.44 188 VAL A N 1
ATOM 1419 C CA . VAL A 1 188 ? 1.861 2.51 13.906 1 98.44 188 VAL A CA 1
ATOM 1420 C C . VAL A 1 188 ? 0.602 3.357 14.078 1 98.44 188 VAL A C 1
ATOM 1422 O O . VAL A 1 188 ? 0.388 4.32 13.344 1 98.44 188 VAL A O 1
ATOM 1425 N N . VAL A 1 189 ? -0.217 3.002 15.094 1 98.19 189 VAL A N 1
ATOM 1426 C CA . VAL A 1 189 ? -1.41 3.783 15.398 1 98.19 189 VAL A CA 1
ATOM 1427 C C . VAL A 1 189 ? -1.017 5.223 15.719 1 98.19 189 VAL A C 1
ATOM 1429 O O . VAL A 1 189 ? -1.625 6.168 15.219 1 98.19 189 VAL A O 1
ATOM 1432 N N . ALA A 1 190 ? -0.024 5.395 16.5 1 98.38 190 ALA A N 1
ATOM 1433 C CA . ALA A 1 190 ? 0.423 6.727 16.891 1 98.38 190 ALA A CA 1
ATOM 1434 C C . ALA A 1 190 ? 0.86 7.543 15.68 1 98.38 190 ALA A C 1
ATOM 1436 O O . ALA A 1 190 ? 0.536 8.727 15.57 1 98.38 190 ALA A O 1
ATOM 1437 N N . ALA A 1 191 ? 1.586 6.914 14.773 1 98.25 191 ALA A N 1
ATOM 1438 C CA . ALA A 1 191 ? 2.057 7.605 13.578 1 98.25 191 ALA A CA 1
ATOM 1439 C C . ALA A 1 191 ? 0.89 7.996 12.68 1 98.25 191 ALA A C 1
ATOM 1441 O O . ALA A 1 191 ? 0.798 9.141 12.234 1 98.25 191 ALA A O 1
ATOM 1442 N N . THR A 1 192 ? -0.006 7.059 12.43 1 98.38 192 THR A N 1
ATOM 1443 C CA . THR A 1 192 ? -1.094 7.289 11.484 1 98.38 192 THR A CA 1
ATOM 1444 C C . THR A 1 192 ? -2.119 8.258 12.062 1 98.38 192 THR A C 1
ATOM 1446 O O . THR A 1 192 ? -2.658 9.102 11.352 1 98.38 192 THR A O 1
ATOM 1449 N N . THR A 1 193 ? -2.41 8.148 13.383 1 98.12 193 THR A N 1
ATOM 1450 C CA . THR A 1 193 ? -3.342 9.086 14 1 98.12 193 THR A CA 1
ATOM 1451 C C . T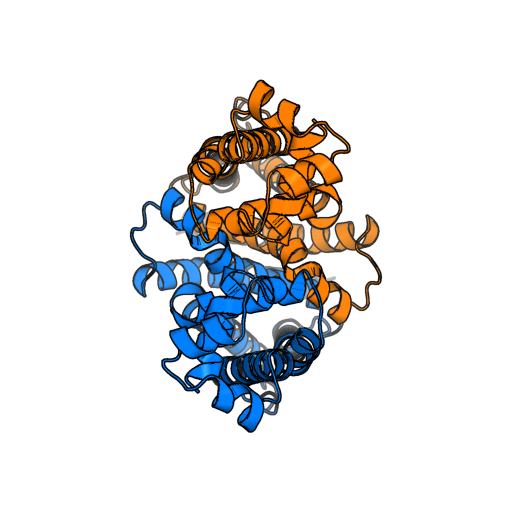HR A 1 193 ? -2.717 10.469 14.117 1 98.12 193 THR A C 1
ATOM 1453 O O . THR A 1 193 ? -3.418 11.484 14.047 1 98.12 193 THR A O 1
ATOM 1456 N N . GLY A 1 194 ? -1.369 10.539 14.32 1 98 194 GLY A N 1
ATOM 1457 C CA . GLY A 1 194 ? -0.682 11.812 14.234 1 98 194 GLY A CA 1
ATOM 1458 C C . GLY A 1 194 ? -0.855 12.5 12.891 1 98 194 GLY A C 1
ATOM 1459 O O . GLY A 1 194 ? -1.093 13.703 12.828 1 98 194 GLY A O 1
ATOM 1460 N N . ASN A 1 195 ? -0.697 11.719 11.789 1 98.31 195 ASN A N 1
ATOM 1461 C CA . ASN A 1 195 ? -0.929 12.242 10.453 1 98.31 195 ASN A CA 1
ATOM 1462 C C . ASN A 1 195 ? -2.357 12.75 10.289 1 98.31 195 ASN A C 1
ATOM 1464 O O . ASN A 1 195 ? -2.578 13.828 9.727 1 98.31 195 ASN A O 1
ATOM 1468 N N . LEU A 1 196 ? -3.312 11.922 10.75 1 98.5 196 LEU A N 1
ATOM 1469 C CA . LEU A 1 196 ? -4.715 12.312 10.664 1 98.5 196 LEU A CA 1
ATOM 1470 C C . LEU A 1 196 ? -4.961 13.617 11.422 1 98.5 196 LEU A C 1
ATOM 1472 O O . LEU A 1 196 ? -5.656 14.5 10.922 1 98.5 196 LEU A O 1
ATOM 1476 N N . ARG A 1 197 ? -4.414 13.75 12.633 1 98.25 197 ARG A N 1
ATOM 1477 C CA . ARG A 1 197 ? -4.551 14.969 13.422 1 98.25 197 ARG A CA 1
ATOM 1478 C C . ARG A 1 197 ? -4.02 16.172 12.664 1 98.25 197 ARG A C 1
ATOM 1480 O O . ARG A 1 197 ? -4.641 17.234 12.656 1 98.25 197 ARG A O 1
ATOM 1487 N N . ALA A 1 198 ? -2.863 16.031 12.016 1 98.06 198 ALA A N 1
ATOM 1488 C CA . ALA A 1 198 ? -2.262 17.109 11.234 1 98.06 198 ALA A CA 1
ATOM 1489 C C . ALA A 1 198 ? -3.156 17.516 10.07 1 98.06 198 ALA A C 1
ATOM 1491 O O . ALA A 1 198 ? -3.334 18.703 9.789 1 98.06 198 ALA A O 1
ATOM 1492 N N . MET A 1 199 ? -3.695 16.5 9.383 1 97.81 199 MET A N 1
ATOM 1493 C CA . MET A 1 199 ? -4.566 16.75 8.242 1 97.81 199 MET A CA 1
ATOM 1494 C C . MET A 1 199 ? -5.812 17.516 8.664 1 97.81 199 MET A C 1
ATOM 1496 O O . MET A 1 199 ? -6.219 18.469 8 1 97.81 199 MET A O 1
ATOM 1500 N N . LEU A 1 200 ? -6.441 17.094 9.789 1 97.75 200 LEU A N 1
ATOM 1501 C CA . LEU A 1 200 ? -7.641 17.75 10.297 1 97.75 200 LEU A CA 1
ATOM 1502 C C . LEU A 1 200 ? -7.332 19.172 10.758 1 97.75 200 LEU A C 1
ATOM 1504 O O . LEU A 1 200 ? -8.102 20.094 10.5 1 97.75 200 LEU A O 1
ATOM 1508 N N . ALA A 1 201 ? -6.18 19.359 11.43 1 96.19 201 ALA A N 1
ATOM 1509 C CA . ALA A 1 201 ? -5.77 20.688 11.891 1 96.19 201 ALA A CA 1
ATOM 1510 C C . ALA A 1 201 ? -5.559 21.625 10.711 1 96.19 201 ALA A C 1
ATOM 1512 O O . ALA A 1 201 ? -5.863 22.812 10.797 1 96.19 201 ALA A O 1
ATOM 1513 N N . SER A 1 202 ? -4.988 21.125 9.641 1 95.25 202 SER A N 1
ATOM 1514 C CA . SER A 1 202 ? -4.77 21.938 8.445 1 95.25 202 SER A CA 1
ATOM 1515 C C . SER A 1 202 ? -6.09 22.438 7.867 1 95.25 202 SER A C 1
ATOM 1517 O O . SER A 1 202 ? -6.164 23.547 7.332 1 95.25 202 SER A O 1
ATOM 1519 N N . ARG A 1 203 ? -7.141 21.609 7.957 1 93.94 203 ARG A N 1
ATOM 1520 C CA . ARG A 1 203 ? -8.453 22 7.461 1 93.94 203 ARG A CA 1
ATOM 1521 C C . ARG A 1 203 ? -9.086 23.062 8.359 1 93.94 203 ARG A C 1
ATOM 1523 O O . ARG A 1 203 ? -9.766 23.969 7.883 1 93.94 203 ARG A O 1
ATOM 1530 N N . ASP A 1 204 ? -8.844 22.938 9.648 1 92.44 204 ASP A N 1
ATOM 1531 C CA . ASP A 1 204 ? -9.328 23.953 10.586 1 92.44 204 ASP A CA 1
ATOM 1532 C C . ASP A 1 204 ? -8.688 25.312 10.312 1 92.44 204 ASP A C 1
ATOM 1534 O O . ASP A 1 204 ? -9.359 26.344 10.344 1 92.44 204 ASP A O 1
ATOM 1538 N N . ALA A 1 205 ? -7.414 25.281 10.031 1 86.88 205 ALA A N 1
ATO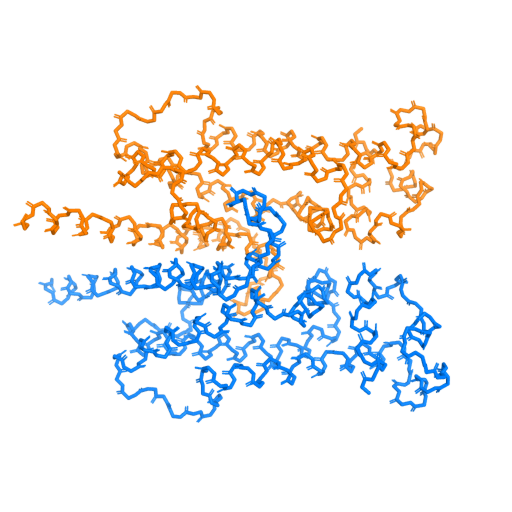M 1539 C CA . ALA A 1 205 ? -6.68 26.5 9.758 1 86.88 205 ALA A CA 1
ATOM 1540 C C . ALA A 1 205 ? -7.172 27.172 8.477 1 86.88 205 ALA A C 1
ATOM 1542 O O . ALA A 1 205 ? -7.254 28.391 8.398 1 86.88 205 ALA A O 1
ATOM 1543 N N . ARG A 1 206 ? -7.52 26.406 7.512 1 84.75 206 ARG A N 1
ATOM 1544 C CA . ARG A 1 206 ? -8 26.922 6.234 1 84.75 206 ARG A CA 1
ATOM 1545 C C . ARG A 1 206 ? -9.414 27.484 6.371 1 84.75 206 ARG A C 1
ATOM 1547 O O . ARG A 1 206 ? -9.742 28.5 5.754 1 84.75 206 ARG A O 1
ATOM 1554 N N . ALA A 1 207 ? -10.281 26.812 7.125 1 82.56 207 ALA A N 1
ATOM 1555 C CA . ALA A 1 207 ? -11.641 27.281 7.355 1 82.56 207 ALA A CA 1
ATOM 1556 C C . ALA A 1 207 ? -11.648 28.578 8.148 1 82.56 207 ALA A C 1
ATOM 1558 O O . ALA A 1 207 ? -12.469 29.469 7.895 1 82.56 207 ALA A O 1
ATOM 1559 N N . GLY A 1 208 ? -10.711 28.609 9.133 1 79.31 208 GLY A N 1
ATOM 1560 C CA . GLY A 1 208 ? -10.594 29.828 9.906 1 79.31 208 GLY A CA 1
ATOM 1561 C C . GLY A 1 208 ? -10.133 31.016 9.086 1 79.31 208 GLY A C 1
ATOM 1562 O O . GLY A 1 208 ? -10.547 32.156 9.328 1 79.31 208 GLY A O 1
ATOM 1563 N N . LYS A 1 209 ? -9.312 30.891 8.141 1 75.94 209 LYS A N 1
ATOM 1564 C CA . LYS A 1 209 ? -8.812 31.969 7.277 1 75.94 209 LYS A CA 1
ATOM 1565 C C . LYS A 1 209 ? -9.891 32.438 6.309 1 75.94 209 LYS A C 1
ATOM 1567 O O . LYS A 1 209 ? -10 33.625 6.016 1 75.94 209 LYS A O 1
ATOM 1572 N N . LYS A 1 210 ? -10.734 31.609 5.875 1 72.38 210 LYS A N 1
ATOM 1573 C CA . LYS A 1 210 ? -11.812 31.969 4.957 1 72.38 210 LYS A CA 1
ATOM 1574 C C . LYS A 1 210 ? -12.898 32.781 5.668 1 72.38 210 LYS A C 1
ATOM 1576 O O . LYS A 1 210 ? -13.547 33.625 5.055 1 72.38 210 LYS A O 1
ATOM 1581 N N . GLY A 1 211 ? -13.141 32.312 6.863 1 63.31 211 GLY A N 1
ATOM 1582 C CA . GLY A 1 211 ? -14.102 33.062 7.648 1 63.31 211 GLY A CA 1
ATOM 1583 C C . GLY A 1 211 ? -13.648 34.469 7.965 1 63.31 211 GLY A C 1
ATOM 1584 O O . GLY A 1 211 ? -14.469 35.375 8.188 1 63.31 211 GLY A O 1
ATOM 1585 N N . LYS A 1 212 ? -12.344 34.781 7.949 1 70.12 212 LYS A N 1
ATOM 1586 C CA . LYS A 1 212 ? -11.82 36.094 8.258 1 70.12 212 LYS A CA 1
ATOM 1587 C C . LYS A 1 212 ? -11.695 36.938 6.992 1 70.12 212 LYS A C 1
ATOM 1589 O O . LYS A 1 212 ? -11.594 38.188 7.07 1 70.12 212 LYS A O 1
ATOM 1594 N N . SER A 1 213 ? -11.602 36.438 5.82 1 55.22 213 SER A N 1
ATOM 1595 C CA . SER A 1 213 ? -11.562 37.25 4.621 1 55.22 213 SER A CA 1
ATOM 1596 C C . SER A 1 213 ? -12.969 37.625 4.152 1 55.22 213 SER A C 1
ATOM 1598 O O . SER A 1 213 ? -13.898 36.812 4.285 1 55.22 213 SER A O 1
ATOM 1600 N N . MET B 1 1 ? 18.547 -8.117 -22.156 1 83.56 1 MET B N 1
ATOM 1601 C CA . MET B 1 1 ? 17.578 -7.297 -21.453 1 83.56 1 MET B CA 1
ATOM 1602 C C . MET B 1 1 ? 16.156 -7.82 -21.672 1 83.56 1 MET B C 1
ATOM 1604 O O . MET B 1 1 ? 15.344 -7.832 -20.75 1 83.56 1 MET B O 1
ATOM 1608 N N . ALA B 1 2 ? 16.062 -8.523 -22.766 1 92 2 ALA B N 1
ATOM 1609 C CA . ALA B 1 2 ? 14.742 -9.055 -23.094 1 92 2 ALA B CA 1
ATOM 1610 C C . ALA B 1 2 ? 14.352 -10.188 -22.141 1 92 2 ALA B C 1
ATOM 1612 O O . ALA B 1 2 ? 13.203 -10.258 -21.703 1 92 2 ALA B O 1
ATOM 1613 N N . LEU B 1 3 ? 15.352 -10.953 -21.812 1 95.31 3 LEU B N 1
ATOM 1614 C CA . LEU B 1 3 ? 15.102 -12.086 -20.922 1 95.31 3 LEU B CA 1
ATOM 1615 C C . LEU B 1 3 ? 14.766 -11.602 -19.516 1 95.31 3 LEU B C 1
ATOM 1617 O O . LEU B 1 3 ? 13.891 -12.164 -18.859 1 95.31 3 LEU B O 1
ATOM 1621 N N . VAL B 1 4 ? 15.438 -10.562 -19.125 1 95.62 4 VAL B N 1
ATOM 1622 C CA . VAL B 1 4 ? 15.211 -10.008 -17.797 1 95.62 4 VAL B CA 1
ATOM 1623 C C . VAL B 1 4 ? 13.805 -9.414 -17.719 1 95.62 4 VAL B C 1
ATOM 1625 O O . VAL B 1 4 ? 13.086 -9.641 -16.734 1 95.62 4 VAL B O 1
ATOM 1628 N N . HIS B 1 5 ? 13.398 -8.742 -18.75 1 94.88 5 HIS B N 1
ATOM 1629 C CA . HIS B 1 5 ? 12.062 -8.156 -18.797 1 94.88 5 HIS B CA 1
ATOM 1630 C C . HIS B 1 5 ? 10.992 -9.234 -18.797 1 94.88 5 HIS B C 1
ATOM 1632 O O . HIS B 1 5 ? 9.969 -9.109 -18.125 1 94.88 5 HIS B O 1
ATOM 1638 N N . ALA B 1 6 ? 11.273 -10.242 -19.578 1 95.44 6 ALA B N 1
ATOM 1639 C CA . ALA B 1 6 ? 10.344 -11.359 -19.625 1 95.44 6 ALA B CA 1
ATOM 1640 C C . ALA B 1 6 ? 10.227 -12.039 -18.266 1 95.44 6 ALA B C 1
ATOM 1642 O O . ALA B 1 6 ? 9.125 -12.406 -17.844 1 95.44 6 ALA B O 1
ATOM 1643 N N . ALA B 1 7 ? 11.328 -12.227 -17.625 1 95.19 7 ALA B N 1
ATOM 1644 C CA . ALA B 1 7 ? 11.344 -12.836 -16.297 1 95.19 7 ALA B CA 1
ATOM 1645 C C . ALA B 1 7 ? 10.578 -11.977 -15.297 1 95.19 7 ALA B C 1
ATOM 1647 O O . ALA B 1 7 ? 9.766 -12.492 -14.516 1 95.19 7 ALA B O 1
ATOM 1648 N N . LEU B 1 8 ? 10.82 -10.727 -15.352 1 93.88 8 LEU B N 1
ATOM 1649 C CA . LEU B 1 8 ? 10.141 -9.789 -14.461 1 93.88 8 LEU B CA 1
ATOM 1650 C C . LEU B 1 8 ? 8.625 -9.883 -14.633 1 93.88 8 LEU B C 1
ATOM 1652 O O . LEU B 1 8 ? 7.887 -9.977 -13.656 1 93.88 8 LEU B O 1
ATOM 1656 N N . LYS B 1 9 ? 8.227 -9.867 -15.781 1 91.62 9 LYS B N 1
ATOM 1657 C CA . LYS B 1 9 ? 6.812 -9.938 -16.125 1 91.62 9 LYS B CA 1
ATOM 1658 C C . LYS B 1 9 ? 6.195 -11.242 -15.641 1 91.62 9 LYS B C 1
ATOM 1660 O O . LYS B 1 9 ? 5.168 -11.242 -14.961 1 91.62 9 LYS B O 1
ATOM 1665 N N . LEU B 1 10 ? 6.84 -12.344 -15.938 1 91.44 10 LEU B N 1
ATOM 1666 C CA . LEU B 1 10 ? 6.266 -13.656 -15.672 1 91.44 10 LEU B CA 1
ATOM 1667 C C . LEU B 1 10 ? 6.379 -14.008 -14.188 1 91.44 10 LEU B C 1
ATOM 1669 O O . LEU B 1 10 ? 5.445 -14.57 -13.609 1 91.44 10 LEU B O 1
ATOM 1673 N N . PHE B 1 11 ? 7.531 -13.68 -13.57 1 90.69 11 PHE B N 1
ATOM 1674 C CA . PHE B 1 11 ? 7.664 -13.891 -12.133 1 90.69 11 PHE B CA 1
ATOM 1675 C C . PHE B 1 11 ? 6.625 -13.07 -11.367 1 90.69 11 PHE B C 1
ATOM 1677 O O . PHE B 1 11 ? 6.066 -13.531 -10.375 1 90.69 11 PHE B O 1
ATOM 1684 N N . GLY B 1 12 ? 6.371 -11.93 -11.836 1 87.19 12 GLY B N 1
ATOM 1685 C CA . GLY B 1 12 ? 5.371 -11.07 -11.219 1 87.19 12 GLY B CA 1
ATOM 1686 C C . GLY B 1 12 ? 3.957 -11.594 -11.383 1 87.19 12 GLY B C 1
ATOM 1687 O O . GLY B 1 12 ? 3.16 -11.547 -10.445 1 87.19 12 GLY B O 1
ATOM 1688 N N . ARG B 1 13 ? 3.654 -12.133 -12.484 1 83.25 13 ARG B N 1
ATOM 1689 C CA . ARG B 1 13 ? 2.291 -12.523 -12.828 1 83.25 13 ARG B CA 1
ATOM 1690 C C . ARG B 1 13 ? 1.949 -13.891 -12.25 1 83.25 13 ARG B C 1
ATOM 1692 O O . ARG B 1 13 ? 0.862 -14.078 -11.695 1 83.25 13 ARG B O 1
ATOM 1699 N N . GLN B 1 14 ? 2.91 -14.797 -12.328 1 83.19 14 GLN B N 1
ATOM 1700 C CA . GLN B 1 14 ? 2.521 -16.172 -11.992 1 83.19 14 GLN B CA 1
ATOM 1701 C C . GLN B 1 14 ? 3.416 -16.734 -10.898 1 83.19 14 GLN B C 1
ATOM 1703 O O . GLN B 1 14 ? 3.209 -17.859 -10.445 1 83.19 14 GLN B O 1
ATOM 1708 N N . GLY B 1 15 ? 4.332 -15.891 -10.477 1 85.31 15 GLY B N 1
ATOM 1709 C CA . GLY B 1 15 ? 5.219 -16.359 -9.43 1 85.31 15 GLY B CA 1
ATOM 1710 C C . GLY B 1 15 ? 6.418 -17.125 -9.953 1 85.31 15 GLY B C 1
ATOM 1711 O O . GLY B 1 15 ? 6.395 -17.625 -11.086 1 85.31 15 GLY B O 1
ATOM 1712 N N . PHE B 1 16 ? 7.449 -17.266 -9.141 1 89.12 16 PHE B N 1
ATOM 1713 C CA . PHE B 1 16 ? 8.703 -17.922 -9.5 1 89.12 16 PHE B CA 1
ATOM 1714 C C . PHE B 1 16 ? 8.469 -19.406 -9.789 1 89.12 16 PHE B C 1
ATOM 1716 O O . PHE B 1 16 ? 8.898 -19.906 -10.828 1 89.12 16 PHE B O 1
ATOM 1723 N N . ASP B 1 17 ? 7.742 -20.078 -8.906 1 85.81 17 ASP B N 1
ATOM 1724 C CA . ASP B 1 17 ? 7.508 -21.5 -9.039 1 85.81 17 ASP B CA 1
ATOM 1725 C C . ASP B 1 17 ? 6.566 -21.797 -10.203 1 85.81 17 ASP B C 1
ATOM 1727 O O . ASP B 1 17 ? 6.664 -22.859 -10.836 1 85.81 17 ASP B O 1
ATOM 1731 N N . GLY B 1 18 ? 5.758 -20.875 -10.516 1 84.88 18 GLY B N 1
ATOM 1732 C CA . GLY B 1 18 ? 4.781 -21.062 -11.578 1 84.88 18 GLY B CA 1
ATOM 1733 C C . GLY B 1 18 ? 5.316 -20.703 -12.945 1 84.88 18 GLY B C 1
ATOM 1734 O O . GLY B 1 18 ? 4.594 -20.797 -13.945 1 84.88 18 GLY B O 1
ATOM 1735 N N . THR B 1 19 ? 6.562 -20.266 -12.984 1 91.94 19 THR B N 1
ATOM 1736 C CA . THR B 1 19 ? 7.172 -19.812 -14.234 1 91.94 19 THR B CA 1
ATOM 1737 C C . THR B 1 19 ? 8.312 -20.75 -14.633 1 91.94 19 THR B C 1
ATOM 1739 O O . THR B 1 19 ? 9.172 -21.078 -13.82 1 91.94 19 THR B O 1
ATOM 1742 N N . SER B 1 20 ? 8.305 -21.188 -15.891 1 94 20 SER B N 1
ATOM 1743 C CA . SER B 1 20 ? 9.383 -22.031 -16.391 1 94 20 SER B CA 1
ATOM 1744 C C . SER B 1 20 ? 10.352 -21.234 -17.266 1 94 20 SER B C 1
ATOM 1746 O O . SER B 1 20 ? 10 -20.172 -17.781 1 94 20 SER B O 1
ATOM 1748 N N . THR B 1 21 ? 11.555 -21.812 -17.375 1 95.75 21 THR B N 1
ATOM 1749 C CA . THR B 1 21 ? 12.539 -21.188 -18.25 1 95.75 21 THR B CA 1
ATOM 1750 C C . THR B 1 21 ? 12.047 -21.203 -19.703 1 95.75 21 THR B C 1
ATOM 1752 O O . THR B 1 21 ? 12.328 -20.281 -20.469 1 95.75 21 THR B O 1
ATOM 1755 N N . ARG B 1 22 ? 11.336 -22.203 -20.047 1 96.19 22 ARG B N 1
ATOM 1756 C CA . ARG B 1 22 ? 10.766 -22.297 -21.391 1 96.19 22 ARG B CA 1
ATOM 1757 C C . ARG B 1 22 ? 9.797 -21.141 -21.656 1 96.19 22 ARG B C 1
ATOM 1759 O O . ARG B 1 22 ? 9.828 -20.531 -22.719 1 96.19 22 ARG B O 1
ATOM 1766 N N . GLU B 1 23 ? 8.961 -20.859 -20.75 1 95.81 23 GLU B N 1
ATOM 1767 C CA . GLU B 1 23 ? 8 -19.766 -20.859 1 95.81 23 GLU B CA 1
ATOM 1768 C C . GLU B 1 23 ? 8.703 -18.422 -21 1 95.81 23 GLU B C 1
ATOM 1770 O O . GLU B 1 23 ? 8.289 -17.562 -21.781 1 95.81 23 GLU B O 1
ATOM 1775 N N . ILE B 1 24 ? 9.758 -18.234 -20.203 1 97 24 ILE B N 1
ATOM 1776 C CA . ILE B 1 24 ? 10.5 -16.984 -20.219 1 97 24 ILE B CA 1
ATOM 1777 C C . ILE B 1 24 ? 11.164 -16.797 -21.578 1 97 24 ILE B C 1
ATOM 1779 O O . ILE B 1 24 ? 11.086 -15.711 -22.156 1 97 24 ILE B O 1
ATOM 1783 N N . ALA B 1 25 ? 11.797 -17.875 -22.031 1 97.12 25 ALA B N 1
ATOM 1784 C CA . ALA B 1 25 ? 12.453 -17.828 -23.344 1 97.12 25 ALA B CA 1
ATOM 1785 C C . ALA B 1 25 ? 11.445 -17.5 -24.438 1 97.12 25 ALA B C 1
ATOM 1787 O O . ALA B 1 25 ? 11.734 -16.688 -25.328 1 97.12 25 ALA B O 1
ATOM 1788 N N . ALA B 1 26 ? 10.32 -18.109 -24.375 1 97.12 26 ALA B N 1
ATOM 1789 C CA . ALA B 1 26 ? 9.273 -17.891 -25.359 1 97.12 26 ALA B CA 1
ATOM 1790 C C . ALA B 1 26 ? 8.789 -16.438 -25.328 1 97.12 26 ALA B C 1
ATOM 1792 O O . ALA B 1 26 ? 8.625 -15.805 -26.375 1 97.12 26 ALA B O 1
ATOM 1793 N N . GLU B 1 27 ? 8.578 -15.93 -24.141 1 95.75 27 GLU B N 1
ATOM 1794 C CA . GLU B 1 27 ? 8.125 -14.555 -23.953 1 95.75 27 GLU B CA 1
ATOM 1795 C C . GLU B 1 27 ? 9.148 -13.562 -24.5 1 95.75 27 GLU B C 1
ATOM 1797 O O . GLU B 1 27 ? 8.781 -12.531 -25.062 1 95.75 27 GLU B O 1
ATOM 1802 N N . ALA B 1 28 ? 10.406 -13.867 -24.328 1 96.75 28 ALA B N 1
ATOM 1803 C CA . ALA B 1 28 ? 11.492 -12.984 -24.75 1 96.75 28 ALA B CA 1
ATOM 1804 C C . ALA B 1 28 ? 11.859 -13.227 -26.203 1 96.75 28 ALA B C 1
ATOM 1806 O O . ALA B 1 28 ? 12.703 -12.523 -26.766 1 96.75 28 ALA B O 1
ATOM 1807 N N . LYS B 1 29 ? 11.219 -14.227 -26.766 1 96.75 29 LYS B N 1
ATOM 1808 C CA . LYS B 1 29 ? 11.594 -14.641 -28.125 1 96.75 29 LYS B CA 1
ATOM 1809 C C . LYS B 1 29 ? 13.086 -14.93 -28.219 1 96.75 29 LYS B C 1
ATOM 1811 O O . LYS B 1 29 ? 13.758 -14.453 -29.125 1 96.75 29 LYS B O 1
ATOM 1816 N N . ALA B 1 30 ? 13.562 -15.633 -27.234 1 95.25 30 ALA B N 1
ATOM 1817 C CA . ALA B 1 30 ? 14.977 -15.977 -27.125 1 95.25 30 ALA B CA 1
ATOM 1818 C C . ALA B 1 30 ? 15.172 -17.484 -27.047 1 95.25 30 ALA B C 1
ATOM 1820 O O . ALA B 1 30 ? 14.211 -18.234 -26.797 1 95.25 30 ALA B O 1
ATOM 1821 N N . ASN B 1 31 ? 16.359 -17.875 -27.344 1 93.44 31 ASN B N 1
ATOM 1822 C CA . ASN B 1 31 ? 16.734 -19.266 -27.156 1 93.44 31 ASN B CA 1
ATOM 1823 C C . ASN B 1 31 ? 16.844 -19.625 -25.672 1 93.44 31 ASN B C 1
ATOM 1825 O O . ASN B 1 31 ? 17.422 -18.875 -24.891 1 93.44 31 ASN B O 1
ATOM 1829 N N . ILE B 1 32 ? 16.234 -20.766 -25.391 1 92.56 32 ILE B N 1
ATOM 1830 C CA . ILE B 1 32 ? 16.219 -21.234 -24.016 1 92.56 32 ILE B CA 1
ATOM 1831 C C . ILE B 1 32 ? 17.656 -21.406 -23.516 1 92.56 32 ILE B C 1
ATOM 1833 O O . ILE B 1 32 ? 17.938 -21.188 -22.344 1 92.56 32 ILE B O 1
ATOM 1837 N N . GLY B 1 33 ? 18.562 -21.766 -24.375 1 94 33 GLY B N 1
ATOM 1838 C CA . GLY B 1 33 ? 19.953 -21.953 -24.031 1 94 33 GLY B CA 1
ATOM 1839 C C . GLY B 1 33 ? 20.625 -20.672 -23.562 1 94 33 GLY B C 1
ATOM 1840 O O . GLY B 1 33 ? 21.609 -20.719 -22.812 1 94 33 GLY B O 1
ATOM 1841 N N . SER B 1 34 ? 20.109 -19.578 -23.984 1 93.75 34 SER B N 1
ATOM 1842 C CA . SER B 1 34 ? 20.641 -18.266 -23.578 1 93.75 34 SER B CA 1
ATOM 1843 C C . SER B 1 34 ? 20.484 -18.047 -22.078 1 93.75 34 SER B C 1
ATOM 1845 O O . SER B 1 34 ? 21.297 -17.344 -21.469 1 93.75 34 SER B O 1
ATOM 1847 N N . ILE B 1 35 ? 19.453 -18.562 -21.469 1 95.31 35 ILE B N 1
ATOM 1848 C CA . ILE B 1 35 ? 19.203 -18.406 -20.031 1 95.31 35 ILE B CA 1
ATOM 1849 C C . ILE B 1 35 ? 20.297 -19.109 -19.25 1 95.31 35 ILE B C 1
ATOM 1851 O O . ILE B 1 35 ? 20.891 -18.516 -18.328 1 95.31 35 ILE B O 1
ATOM 1855 N N . ALA B 1 36 ? 20.547 -20.328 -19.656 1 93.69 36 ALA B N 1
ATOM 1856 C CA . ALA B 1 36 ? 21.609 -21.078 -19 1 93.69 36 ALA B CA 1
ATOM 1857 C C . ALA B 1 36 ? 22.969 -20.391 -19.188 1 93.69 36 ALA B C 1
ATOM 1859 O O . ALA B 1 36 ? 23.75 -20.281 -18.25 1 93.69 36 ALA B O 1
ATOM 1860 N N . TYR B 1 37 ? 23.219 -19.984 -20.344 1 94.56 37 TYR B N 1
ATOM 1861 C CA . TYR B 1 37 ? 24.5 -19.406 -20.719 1 94.56 37 TYR B CA 1
ATOM 1862 C C . TYR B 1 37 ? 24.734 -18.078 -20 1 94.56 37 TYR B C 1
ATOM 1864 O O . TYR B 1 37 ? 25.781 -17.859 -19.391 1 94.56 37 TYR B O 1
ATOM 1872 N N . HIS B 1 38 ? 23.766 -17.219 -19.984 1 94.88 38 HIS B N 1
ATOM 1873 C CA . HIS B 1 38 ? 23.938 -15.859 -19.484 1 94.88 38 HIS B CA 1
ATOM 1874 C C . HIS B 1 38 ? 23.625 -15.773 -17.984 1 94.88 38 HIS B C 1
ATOM 1876 O O . HIS B 1 38 ? 24.188 -14.945 -17.281 1 94.88 38 HIS B O 1
ATOM 1882 N N . PHE B 1 39 ? 22.656 -16.672 -17.422 1 96.62 39 PHE B N 1
ATOM 1883 C CA . PHE B 1 39 ? 22.141 -16.438 -16.078 1 96.62 39 PHE B CA 1
ATOM 1884 C C . PHE B 1 39 ? 22.328 -17.672 -15.203 1 96.62 39 PHE B C 1
ATOM 1886 O O . PHE B 1 39 ? 22.156 -17.609 -13.984 1 96.62 39 PHE B O 1
ATOM 1893 N N . GLY B 1 40 ? 22.641 -18.766 -15.789 1 95.5 40 GLY B N 1
ATOM 1894 C CA . GLY B 1 40 ? 22.859 -19.984 -15.031 1 95.5 40 GLY B CA 1
ATOM 1895 C C . GLY B 1 40 ? 21.562 -20.672 -14.617 1 95.5 40 GLY B C 1
ATOM 1896 O O . GLY B 1 40 ? 21.578 -21.641 -13.852 1 95.5 40 GLY B O 1
ATOM 1897 N N . GLY B 1 41 ? 20.406 -20.094 -15.031 1 94.94 41 GLY B N 1
ATOM 1898 C CA . GLY B 1 41 ? 19.109 -20.688 -14.703 1 94.94 41 GLY B CA 1
ATOM 1899 C C . GLY B 1 41 ? 18.094 -19.672 -14.203 1 94.94 41 GLY B C 1
ATOM 1900 O O . GLY B 1 41 ? 18.312 -18.453 -14.305 1 94.94 41 GLY B O 1
ATOM 1901 N N . LYS B 1 42 ? 17.031 -20.219 -13.656 1 94.94 42 LYS B N 1
ATOM 1902 C CA . LYS B 1 42 ? 15.906 -19.391 -13.211 1 94.94 42 LYS B CA 1
ATOM 1903 C C . LYS B 1 42 ? 16.312 -18.5 -12.039 1 94.94 42 LYS B C 1
ATOM 1905 O O . LYS B 1 42 ? 15.883 -17.344 -11.961 1 94.94 42 LYS B O 1
ATOM 1910 N N . GLU B 1 43 ? 17.125 -19.094 -11.211 1 95.31 43 GLU B N 1
ATOM 1911 C CA . GLU B 1 43 ? 17.578 -18.328 -10.055 1 95.31 43 GLU B CA 1
ATOM 1912 C C . GLU B 1 43 ? 18.469 -17.156 -10.469 1 95.31 43 GLU B C 1
ATOM 1914 O O . GLU B 1 43 ? 18.359 -16.062 -9.906 1 95.31 43 GLU B O 1
ATOM 1919 N N . GLY B 1 44 ? 19.281 -17.438 -11.375 1 95.94 44 GLY B N 1
ATOM 1920 C CA . GLY B 1 44 ? 20.094 -16.359 -11.914 1 95.94 44 GLY B CA 1
ATOM 1921 C C . GLY B 1 44 ? 19.297 -15.273 -12.586 1 95.94 44 GLY B C 1
ATOM 1922 O O . GLY B 1 44 ? 19.625 -14.094 -12.477 1 95.94 44 GLY B O 1
ATOM 1923 N N . LEU B 1 45 ? 18.266 -15.633 -13.273 1 95.81 45 LEU B N 1
ATOM 1924 C CA . LEU B 1 45 ? 17.359 -14.672 -13.898 1 95.81 45 LEU B CA 1
ATOM 1925 C C . LEU B 1 45 ? 16.625 -13.852 -12.844 1 95.81 45 LEU B C 1
ATOM 1927 O O . LEU B 1 45 ? 16.391 -12.656 -13.039 1 95.81 45 LEU B O 1
ATOM 1931 N N . ARG B 1 46 ? 16.234 -14.508 -11.797 1 96.44 46 ARG B N 1
ATOM 1932 C CA . ARG B 1 46 ? 15.602 -13.805 -10.688 1 96.44 46 ARG B CA 1
ATOM 1933 C C . ARG B 1 46 ? 16.531 -12.742 -10.109 1 96.44 46 ARG B C 1
ATOM 1935 O O . ARG B 1 46 ? 16.109 -11.617 -9.852 1 96.44 46 ARG B O 1
ATOM 1942 N N . ALA B 1 47 ? 17.766 -13.102 -9.961 1 96.94 47 ALA B N 1
ATOM 1943 C CA . ALA B 1 47 ? 18.766 -12.156 -9.461 1 96.94 47 ALA B CA 1
ATOM 1944 C C . ALA B 1 47 ? 18.953 -10.992 -10.43 1 96.94 47 ALA B C 1
ATOM 1946 O O . ALA B 1 47 ? 19.078 -9.844 -10 1 96.94 47 ALA B O 1
ATOM 1947 N N . ALA B 1 48 ? 18.953 -11.32 -11.656 1 97 48 ALA B N 1
ATOM 1948 C CA . ALA B 1 48 ? 19.109 -10.289 -12.68 1 97 48 ALA B CA 1
ATOM 1949 C C . ALA B 1 48 ? 17.922 -9.344 -12.695 1 97 48 ALA B C 1
ATOM 1951 O O . ALA B 1 48 ? 18.078 -8.141 -12.922 1 97 48 ALA B O 1
ATOM 1952 N N . ALA B 1 49 ? 16.734 -9.898 -12.531 1 96.38 49 ALA B N 1
ATOM 1953 C CA . ALA B 1 49 ? 15.523 -9.078 -12.438 1 96.38 49 ALA B CA 1
ATOM 1954 C C . ALA B 1 49 ? 15.609 -8.133 -11.242 1 96.38 49 ALA B C 1
ATOM 1956 O O . ALA B 1 49 ? 15.25 -6.953 -11.352 1 96.38 49 ALA B O 1
ATOM 1957 N N . ALA B 1 50 ? 16.094 -8.609 -10.156 1 97.25 50 ALA B N 1
ATOM 1958 C CA . ALA B 1 50 ? 16.281 -7.781 -8.961 1 97.25 50 ALA B CA 1
ATOM 1959 C C . ALA B 1 50 ? 17.266 -6.652 -9.227 1 97.25 50 ALA B C 1
ATOM 1961 O O . ALA B 1 50 ? 17.031 -5.504 -8.852 1 97.25 50 ALA B O 1
ATOM 1962 N N . ASP B 1 51 ? 18.312 -6.977 -9.883 1 97 51 ASP B N 1
ATOM 1963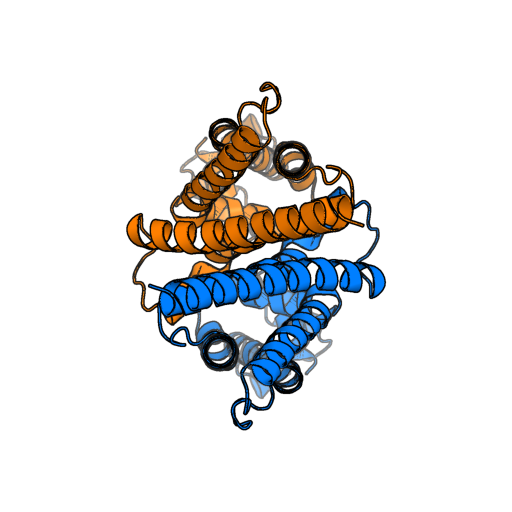 C CA . ASP B 1 51 ? 19.328 -5.977 -10.211 1 97 51 ASP B CA 1
ATOM 1964 C C . ASP B 1 51 ? 18.766 -4.91 -11.148 1 97 51 ASP B C 1
ATOM 1966 O O . ASP B 1 51 ? 19.078 -3.725 -11 1 97 51 ASP B O 1
ATOM 1970 N N . PHE B 1 52 ? 18.016 -5.371 -12.07 1 95.81 52 PHE B N 1
ATOM 1971 C CA . PHE B 1 52 ? 17.375 -4.441 -12.984 1 95.81 52 PHE B CA 1
ATOM 1972 C C . PHE B 1 52 ? 16.484 -3.467 -12.227 1 95.81 52 PHE B C 1
ATOM 1974 O O . PHE B 1 52 ? 16.484 -2.268 -12.508 1 95.81 52 PHE B O 1
ATOM 1981 N N . ILE B 1 53 ? 15.734 -3.949 -11.258 1 95.31 53 ILE B N 1
ATOM 1982 C CA . ILE B 1 53 ? 14.844 -3.133 -10.438 1 95.31 53 ILE B CA 1
ATOM 1983 C C . ILE B 1 53 ? 15.664 -2.119 -9.641 1 95.31 53 ILE B C 1
ATOM 1985 O O . ILE B 1 53 ? 15.328 -0.934 -9.602 1 95.31 53 ILE B O 1
ATOM 1989 N N . VAL B 1 54 ? 16.734 -2.568 -9.078 1 95.75 54 VAL B N 1
ATOM 1990 C CA . VAL B 1 54 ? 17.609 -1.702 -8.289 1 95.75 54 VAL B CA 1
ATOM 1991 C C . VAL B 1 54 ? 18.125 -0.559 -9.164 1 95.75 54 VAL B C 1
ATOM 1993 O O . VAL B 1 54 ? 18.016 0.611 -8.789 1 95.75 54 VAL B O 1
ATOM 1996 N N . GLU B 1 55 ? 18.547 -0.892 -10.328 1 93.69 55 GLU B N 1
ATOM 1997 C CA . GLU B 1 55 ? 19.094 0.116 -11.227 1 93.69 55 GLU B CA 1
ATOM 1998 C C . GLU B 1 55 ? 18.031 1.1 -11.68 1 93.69 55 GLU B C 1
ATOM 2000 O O . GLU B 1 55 ? 18.266 2.307 -11.734 1 93.69 55 GLU B O 1
ATOM 2005 N N . THR B 1 56 ? 16.922 0.566 -11.961 1 90.62 56 THR B N 1
ATOM 2006 C CA . THR B 1 56 ? 15.812 1.377 -12.453 1 90.62 56 THR B CA 1
ATOM 2007 C C . THR B 1 56 ? 15.359 2.373 -11.391 1 90.62 56 THR B C 1
ATOM 2009 O O . THR B 1 56 ? 15.234 3.568 -11.664 1 90.62 56 THR B O 1
ATOM 2012 N N . ILE B 1 57 ? 15.188 1.929 -10.18 1 90.31 57 ILE B N 1
ATOM 2013 C CA . ILE B 1 57 ? 14.656 2.768 -9.109 1 90.31 57 ILE B CA 1
ATOM 2014 C C . ILE B 1 57 ? 15.734 3.74 -8.633 1 90.31 57 ILE B C 1
ATOM 2016 O O . ILE B 1 57 ? 15.445 4.898 -8.328 1 90.31 57 ILE B O 1
ATOM 2020 N N . GLN B 1 58 ? 16.953 3.291 -8.594 1 89.44 58 GLN B N 1
ATOM 2021 C CA . GLN B 1 58 ? 18.031 4.191 -8.234 1 89.44 58 GLN B CA 1
ATOM 2022 C C . GLN B 1 58 ? 18.125 5.367 -9.203 1 89.44 58 GLN B C 1
ATOM 2024 O O . GLN B 1 58 ? 18.406 6.496 -8.797 1 89.44 58 GLN B O 1
ATOM 2029 N N . GLY B 1 59 ? 17.922 5.047 -10.445 1 84.25 59 GLY B N 1
ATOM 2030 C CA . GLY B 1 59 ? 17.906 6.117 -11.43 1 84.25 59 GLY B CA 1
ATOM 2031 C C . GLY B 1 59 ? 16.812 7.141 -11.188 1 84.25 59 GLY B C 1
ATOM 2032 O O . GLY B 1 59 ? 17.047 8.344 -11.289 1 84.25 59 GLY B O 1
ATOM 2033 N N . ILE B 1 60 ? 15.711 6.695 -10.758 1 79.25 60 ILE B N 1
ATOM 2034 C CA . ILE B 1 60 ? 14.555 7.551 -10.508 1 79.25 60 ILE B CA 1
ATOM 2035 C C . ILE B 1 60 ? 14.75 8.305 -9.195 1 79.25 60 ILE B C 1
ATOM 2037 O O . ILE B 1 60 ? 14.578 9.531 -9.148 1 79.25 60 ILE B O 1
ATOM 2041 N N . ALA B 1 61 ? 15.078 7.547 -8.125 1 77.19 61 ALA B N 1
ATOM 2042 C CA . ALA B 1 61 ? 15.289 8.125 -6.801 1 77.19 61 ALA B CA 1
ATOM 2043 C C . ALA B 1 61 ? 16.438 9.125 -6.816 1 77.19 61 ALA B C 1
ATOM 2045 O O . ALA B 1 61 ? 16.391 10.156 -6.141 1 77.19 61 ALA B O 1
ATOM 2046 N N . GLY B 1 62 ? 17.5 8.719 -7.547 1 75.94 62 GLY B N 1
ATOM 2047 C CA . GLY B 1 62 ? 18.625 9.633 -7.68 1 75.94 62 GLY B CA 1
ATOM 2048 C C . GLY B 1 62 ? 18.234 10.984 -8.242 1 75.94 62 GLY B C 1
ATOM 2049 O O . GLY B 1 62 ? 18.734 12.023 -7.797 1 75.94 62 GLY B O 1
ATOM 2050 N N . GLN B 1 63 ? 17.312 10.984 -9.07 1 71.75 63 GLN B N 1
ATOM 2051 C CA . GLN B 1 63 ? 16.828 12.227 -9.664 1 71.75 63 GLN B CA 1
ATOM 2052 C C . GLN B 1 63 ? 15.977 13.008 -8.672 1 71.75 63 GLN B C 1
ATOM 2054 O O . GLN B 1 63 ? 15.961 14.242 -8.695 1 71.75 63 GLN B O 1
ATOM 2059 N N . ALA B 1 64 ? 15.297 12.328 -7.848 1 67.38 64 ALA B N 1
ATOM 2060 C CA . ALA B 1 64 ? 14.352 12.977 -6.941 1 67.38 64 ALA B CA 1
ATOM 2061 C C . ALA B 1 64 ? 15.031 13.375 -5.633 1 67.38 64 ALA B C 1
ATOM 2063 O O . ALA B 1 64 ? 14.742 14.438 -5.078 1 67.38 64 ALA B O 1
ATOM 2064 N N . LEU B 1 65 ? 15.812 12.562 -5.105 1 72.94 65 LEU B N 1
ATOM 2065 C CA . LEU B 1 65 ? 16.359 12.719 -3.764 1 72.94 65 LEU B CA 1
ATOM 2066 C C . LEU B 1 65 ? 17.828 13.148 -3.816 1 72.94 65 LEU B C 1
ATOM 2068 O O . LEU B 1 65 ? 18.391 13.547 -2.799 1 72.94 65 LEU B O 1
ATOM 2072 N N . GLY B 1 66 ? 18.25 13.414 -5.086 1 64.56 66 GLY B N 1
ATOM 2073 C CA . GLY B 1 66 ? 19.688 13.609 -5.207 1 64.56 66 GLY B CA 1
ATOM 2074 C C . GLY B 1 66 ? 20.469 12.336 -4.953 1 64.56 66 GLY B C 1
ATOM 2075 O O . GLY B 1 66 ? 19.938 11.367 -4.402 1 64.56 66 GLY B O 1
ATOM 2076 N N . ALA B 1 67 ? 21.594 12.336 -5.605 1 57.34 67 ALA B N 1
ATOM 2077 C CA . ALA B 1 67 ? 22.453 11.188 -5.355 1 57.34 67 ALA B CA 1
ATOM 2078 C C . ALA B 1 67 ? 22.656 10.961 -3.857 1 57.34 67 ALA B C 1
ATOM 2080 O O . ALA B 1 67 ? 22.625 11.914 -3.072 1 57.34 67 ALA B O 1
ATOM 2081 N N . THR B 1 68 ? 22.328 9.68 -3.412 1 55.56 68 THR B N 1
ATOM 2082 C CA . THR B 1 68 ? 22.531 9.305 -2.016 1 55.56 68 THR B CA 1
ATOM 2083 C C . THR B 1 68 ? 23.688 10.102 -1.4 1 55.56 68 THR B C 1
ATOM 2085 O O . THR B 1 68 ? 23.641 10.445 -0.218 1 55.56 68 THR B O 1
ATOM 2088 N N . GLN B 1 69 ? 24.641 10.477 -2.246 1 52.91 69 GLN B N 1
ATOM 2089 C CA . GLN B 1 69 ? 25.828 11.164 -1.771 1 52.91 69 GLN B CA 1
ATOM 2090 C C . GLN B 1 69 ? 25.656 12.672 -1.834 1 52.91 69 GLN B C 1
ATOM 2092 O O . GLN B 1 69 ? 26.562 13.422 -1.475 1 52.91 69 GLN B O 1
ATOM 2097 N N . ALA B 1 70 ? 24.469 13.055 -2.322 1 56.62 70 ALA B N 1
ATOM 2098 C CA . ALA B 1 70 ? 24.375 14.5 -2.484 1 56.62 70 ALA B CA 1
ATOM 2099 C C . ALA B 1 70 ? 24.391 15.211 -1.131 1 56.62 70 ALA B C 1
ATOM 2101 O O . ALA B 1 70 ? 23.969 14.648 -0.122 1 56.62 70 ALA B O 1
ATOM 2102 N N . ALA B 1 71 ? 25 16.328 -1.135 1 60.72 71 ALA B N 1
ATOM 2103 C CA . ALA B 1 71 ? 25.141 17.172 0.05 1 60.72 71 ALA B CA 1
ATOM 2104 C C . ALA B 1 71 ? 23.797 17.422 0.71 1 60.72 71 ALA B C 1
ATOM 2106 O O . ALA B 1 71 ? 22.766 17.562 0.026 1 60.72 71 ALA B O 1
ATOM 2107 N N . ALA B 1 72 ? 23.656 17.141 2.078 1 66.75 72 ALA B N 1
ATOM 2108 C CA . ALA B 1 72 ? 22.516 17.453 2.934 1 66.75 72 ALA B CA 1
ATOM 2109 C C . ALA B 1 72 ? 22.031 18.891 2.699 1 66.75 72 ALA B C 1
ATOM 2111 O O . ALA B 1 72 ? 22.828 19.781 2.445 1 66.75 72 ALA B O 1
ATOM 2112 N N . PRO B 1 73 ? 20.625 18.938 2.467 1 70.44 73 PRO B N 1
ATOM 2113 C CA . PRO B 1 73 ? 20.094 20.297 2.32 1 70.44 73 PRO B CA 1
ATOM 2114 C C . PRO B 1 73 ? 20.656 21.266 3.373 1 70.44 73 PRO B C 1
ATOM 2116 O O . PRO B 1 73 ? 20.875 20.859 4.52 1 70.44 73 PRO B O 1
ATOM 2119 N N . ALA B 1 74 ? 20.906 22.391 2.939 1 75.94 74 ALA B N 1
ATOM 2120 C CA . ALA B 1 74 ? 21.594 23.406 3.734 1 75.94 74 ALA B CA 1
ATOM 2121 C C . ALA B 1 74 ? 20.656 24.047 4.75 1 75.94 74 ALA B C 1
ATOM 2123 O O . ALA B 1 74 ? 21.109 24.594 5.766 1 75.94 74 ALA B O 1
ATOM 2124 N N . THR B 1 75 ? 19.344 23.984 4.438 1 92.81 75 THR B N 1
ATOM 2125 C CA . THR B 1 75 ? 18.375 24.625 5.312 1 92.81 75 THR B CA 1
ATOM 2126 C C . THR B 1 75 ? 17.109 23.781 5.445 1 92.81 75 THR B C 1
ATOM 2128 O O . THR B 1 75 ? 16.844 22.922 4.605 1 92.81 75 THR B O 1
ATOM 2131 N N . PRO B 1 76 ? 16.375 24.016 6.492 1 94.81 76 PRO B N 1
ATOM 2132 C CA . PRO B 1 76 ? 15.094 23.312 6.629 1 94.81 76 PRO B CA 1
ATOM 2133 C C . PRO B 1 76 ? 14.172 23.547 5.434 1 94.81 76 PRO B C 1
ATOM 2135 O O . PRO B 1 76 ? 13.477 22.625 5 1 94.81 76 PRO B O 1
ATOM 2138 N N . GLU B 1 77 ? 14.188 24.719 4.906 1 95.31 77 GLU B N 1
ATOM 2139 C CA . GLU B 1 77 ? 13.352 25.062 3.754 1 95.31 77 GLU B CA 1
ATOM 2140 C C . GLU B 1 77 ? 13.766 24.25 2.523 1 95.31 77 GLU B C 1
ATOM 2142 O O . GLU B 1 77 ? 12.906 23.766 1.781 1 95.31 77 GLU B O 1
ATOM 2147 N N . ALA B 1 78 ? 15.047 24.156 2.352 1 94.75 78 ALA B N 1
ATOM 2148 C CA . ALA B 1 78 ? 15.555 23.359 1.234 1 94.75 78 ALA B CA 1
ATOM 2149 C C . ALA B 1 78 ? 15.203 21.891 1.411 1 94.75 78 ALA B C 1
ATOM 2151 O O . ALA B 1 78 ? 14.898 21.188 0.438 1 94.75 78 ALA B O 1
ATOM 2152 N N . ALA B 1 79 ? 15.273 21.422 2.639 1 96 79 ALA B N 1
ATOM 2153 C CA . ALA B 1 79 ? 14.922 20.047 2.943 1 96 79 ALA B CA 1
ATOM 2154 C C . ALA B 1 79 ? 13.445 19.781 2.664 1 96 79 ALA B C 1
ATOM 2156 O O . ALA B 1 79 ? 13.094 18.75 2.084 1 96 79 ALA B O 1
ATOM 2157 N N . ARG B 1 80 ? 12.633 20.688 3.062 1 96.88 80 ARG B N 1
ATOM 2158 C CA . ARG B 1 80 ? 11.203 20.562 2.807 1 96.88 80 ARG B CA 1
ATOM 2159 C C . ARG B 1 80 ? 10.914 20.531 1.311 1 96.88 80 ARG B C 1
ATOM 2161 O O . ARG B 1 80 ? 10.133 19.719 0.839 1 96.88 80 ARG B O 1
ATOM 2168 N N . ALA B 1 81 ? 11.578 21.406 0.571 1 95.06 81 ALA B N 1
ATOM 2169 C CA . ALA B 1 81 ? 11.422 21.422 -0.881 1 95.06 81 ALA B CA 1
ATOM 2170 C C . ALA B 1 81 ? 11.828 20.078 -1.483 1 95.06 81 ALA B C 1
ATOM 2172 O O . ALA B 1 81 ? 11.211 19.609 -2.438 1 95.06 81 ALA B O 1
ATOM 2173 N N . GLN B 1 82 ? 12.844 19.469 -0.964 1 93.56 82 GLN B N 1
ATOM 2174 C CA . GLN B 1 82 ? 13.312 18.172 -1.447 1 93.56 82 GLN B CA 1
ATOM 2175 C C . GLN B 1 82 ? 12.297 17.078 -1.146 1 93.56 82 GLN B C 1
ATOM 2177 O O . GLN B 1 82 ? 12.133 16.141 -1.938 1 93.56 82 GLN B O 1
ATOM 2182 N N . LEU B 1 83 ? 11.648 17.125 0.065 1 96 83 LEU B N 1
ATOM 2183 C CA . LEU B 1 83 ? 10.609 16.156 0.391 1 96 83 LEU B CA 1
ATOM 2184 C C . LEU B 1 83 ? 9.453 16.234 -0.605 1 96 83 LEU B C 1
ATOM 2186 O O . LEU B 1 83 ? 8.969 15.211 -1.081 1 96 83 LEU B O 1
ATOM 2190 N N . PHE B 1 84 ? 9.055 17.469 -0.919 1 96.56 84 PHE B N 1
ATOM 2191 C CA . PHE B 1 84 ? 7.973 17.672 -1.872 1 96.56 84 PHE B CA 1
ATOM 2192 C C . PHE B 1 84 ? 8.359 17.156 -3.252 1 96.56 84 PHE B C 1
ATOM 2194 O O . PHE B 1 84 ? 7.578 16.469 -3.906 1 96.56 84 PHE B O 1
ATOM 2201 N N . ALA B 1 85 ? 9.578 17.422 -3.678 1 93.75 85 ALA B N 1
ATOM 2202 C CA . ALA B 1 85 ? 10.062 16.953 -4.977 1 93.75 85 ALA B CA 1
ATOM 2203 C C . ALA B 1 85 ? 10.125 15.43 -5.023 1 93.75 85 ALA B C 1
ATOM 2205 O O . ALA B 1 85 ? 9.781 14.82 -6.043 1 93.75 85 ALA B O 1
ATOM 2206 N N . ALA B 1 86 ? 10.602 14.859 -3.951 1 92.94 86 ALA B N 1
ATOM 2207 C CA . ALA B 1 86 ? 10.68 13.398 -3.859 1 92.94 86 ALA B CA 1
ATOM 2208 C C . ALA B 1 86 ? 9.305 12.766 -3.998 1 92.94 86 ALA B C 1
ATOM 2210 O O . ALA B 1 86 ? 9.133 11.789 -4.727 1 92.94 86 ALA B O 1
ATOM 2211 N N . LEU B 1 87 ? 8.312 13.328 -3.289 1 94.56 87 LEU B N 1
ATOM 2212 C CA . LEU B 1 87 ? 6.953 12.805 -3.336 1 94.56 87 LEU B CA 1
ATOM 2213 C C . LEU B 1 87 ? 6.371 12.93 -4.742 1 94.56 87 LEU B C 1
ATOM 2215 O O . LEU B 1 87 ? 5.73 12 -5.234 1 94.56 87 LEU B O 1
ATOM 2219 N N . GLU B 1 88 ? 6.578 14.07 -5.363 1 94.81 88 GLU B N 1
ATOM 2220 C CA . GLU B 1 88 ? 6.086 14.289 -6.719 1 94.81 88 GLU B CA 1
ATOM 2221 C C . GLU B 1 88 ? 6.684 13.281 -7.695 1 94.81 88 GLU B C 1
ATOM 2223 O O . GLU B 1 88 ? 5.969 12.711 -8.523 1 94.81 88 GLU B O 1
ATOM 2228 N N . ARG B 1 89 ? 7.891 13.039 -7.598 1 92.19 89 ARG B N 1
ATOM 2229 C CA . ARG B 1 89 ? 8.57 12.102 -8.484 1 92.19 89 ARG B CA 1
ATOM 2230 C C . ARG B 1 89 ? 8.117 10.664 -8.219 1 92.19 89 ARG B C 1
ATOM 2232 O O . ARG B 1 89 ? 7.961 9.875 -9.148 1 92.19 89 ARG B O 1
ATOM 2239 N N . MET B 1 90 ? 7.996 10.391 -6.969 1 93.38 90 MET B N 1
ATOM 2240 C CA . MET B 1 90 ? 7.516 9.062 -6.602 1 93.38 90 MET B CA 1
ATOM 2241 C C . MET B 1 90 ? 6.137 8.797 -7.191 1 93.38 90 MET B C 1
ATOM 2243 O O . MET B 1 90 ? 5.895 7.738 -7.77 1 93.38 90 MET B O 1
ATOM 2247 N N . VAL B 1 91 ? 5.215 9.773 -7.027 1 95.25 91 VAL B N 1
ATOM 2248 C CA . VAL B 1 91 ? 3.879 9.625 -7.594 1 95.25 91 VAL B CA 1
ATOM 2249 C C . VAL B 1 91 ? 3.975 9.453 -9.109 1 95.25 91 VAL B C 1
ATOM 2251 O O . VAL B 1 91 ? 3.336 8.562 -9.68 1 95.25 91 VAL B O 1
ATOM 2254 N N . GLY B 1 92 ? 4.777 10.281 -9.75 1 92 92 GLY B N 1
ATOM 2255 C CA . GLY B 1 92 ? 4.949 10.188 -11.195 1 92 92 GLY B CA 1
ATOM 2256 C C . GLY B 1 92 ? 5.402 8.812 -11.648 1 92 92 GLY B C 1
ATOM 2257 O O . GLY B 1 92 ? 4.855 8.258 -12.602 1 92 92 GLY B O 1
ATOM 2258 N N . PHE B 1 93 ? 6.281 8.227 -10.953 1 89.5 93 PHE B N 1
ATOM 2259 C CA . PHE B 1 93 ? 6.793 6.91 -11.328 1 89.5 93 PHE B CA 1
ATOM 2260 C C . PHE B 1 93 ? 5.793 5.816 -10.969 1 89.5 93 PHE B C 1
ATOM 2262 O O . PHE B 1 93 ? 5.418 5.008 -11.82 1 89.5 93 PHE B O 1
ATOM 2269 N N . VAL B 1 94 ? 5.371 5.766 -9.719 1 92.38 94 VAL B N 1
ATOM 2270 C CA . VAL B 1 94 ? 4.586 4.672 -9.156 1 92.38 94 VAL B CA 1
ATOM 2271 C C . VAL B 1 94 ? 3.209 4.633 -9.82 1 92.38 94 VAL B C 1
ATOM 2273 O O . VAL B 1 94 ? 2.676 3.557 -10.094 1 92.38 94 VAL B O 1
ATOM 2276 N N . VAL B 1 95 ? 2.643 5.789 -10.078 1 92.19 95 VAL B N 1
ATOM 2277 C CA . VAL B 1 95 ? 1.232 5.859 -10.453 1 92.19 95 VAL B CA 1
ATOM 2278 C C . VAL B 1 95 ? 1.097 5.863 -11.977 1 92.19 95 VAL B C 1
ATOM 2280 O O . VAL B 1 95 ? 0.133 5.32 -12.516 1 92.19 95 VAL B O 1
ATOM 2283 N N . VAL B 1 96 ? 2.07 6.422 -12.695 1 90.25 96 VAL B N 1
ATOM 2284 C CA . VAL B 1 96 ? 1.88 6.672 -14.125 1 90.25 96 VAL B CA 1
ATOM 2285 C C . VAL B 1 96 ? 2.703 5.68 -14.938 1 90.25 96 VAL B C 1
ATOM 2287 O O . VAL B 1 96 ? 2.266 5.223 -16 1 90.25 96 VAL B O 1
ATOM 2290 N N . SER B 1 97 ? 3.865 5.289 -14.531 1 88.38 97 SER B N 1
ATOM 2291 C CA . SER B 1 97 ? 4.789 4.496 -15.336 1 88.38 97 SER B CA 1
ATOM 2292 C C . SER B 1 97 ? 4.27 3.076 -15.539 1 88.38 97 SER B C 1
ATOM 2294 O O . SER B 1 97 ? 3.996 2.365 -14.57 1 88.38 97 SER B O 1
ATOM 2296 N N . PRO B 1 98 ? 4.164 2.631 -16.734 1 84 98 PRO B N 1
ATOM 2297 C CA . PRO B 1 98 ? 3.75 1.251 -16.984 1 84 98 PRO B CA 1
ATOM 2298 C C . PRO B 1 98 ? 4.719 0.225 -16.406 1 84 98 PRO B C 1
ATOM 2300 O O . PRO B 1 98 ? 4.297 -0.842 -15.953 1 84 98 PRO B O 1
ATOM 2303 N N . GLN B 1 99 ? 5.953 0.547 -16.406 1 84.62 99 GLN B N 1
ATOM 2304 C CA . GLN B 1 99 ? 6.996 -0.335 -15.906 1 84.62 99 GLN B CA 1
ATOM 2305 C C . GLN B 1 99 ? 6.84 -0.566 -14.406 1 84.62 99 GLN B C 1
ATOM 2307 O O . GLN B 1 99 ? 7.242 -1.609 -13.883 1 84.62 99 GLN B O 1
ATOM 2312 N N . ALA B 1 100 ? 6.242 0.4 -13.766 1 88 100 ALA B N 1
ATOM 2313 C CA . ALA B 1 100 ? 6.066 0.299 -12.312 1 88 100 ALA B CA 1
ATOM 2314 C C . ALA B 1 100 ? 5.188 -0.893 -11.953 1 88 100 ALA B C 1
ATOM 2316 O O . ALA B 1 100 ? 5.402 -1.537 -10.922 1 88 100 ALA B O 1
ATOM 2317 N N . GLY B 1 101 ? 4.273 -1.21 -12.852 1 87.44 101 GLY B N 1
ATOM 2318 C CA . GLY B 1 101 ? 3.367 -2.314 -12.578 1 87.44 101 GLY B CA 1
ATOM 2319 C C . GLY B 1 101 ? 4.078 -3.645 -12.414 1 87.44 101 GLY B C 1
ATOM 2320 O O . GLY B 1 101 ? 3.889 -4.336 -11.414 1 87.44 101 GLY B O 1
ATOM 2321 N N . GLU B 1 102 ? 4.949 -3.965 -13.344 1 88.81 102 GLU B N 1
ATOM 2322 C CA . GLU B 1 102 ? 5.691 -5.223 -13.312 1 88.81 102 GLU B CA 1
ATOM 2323 C C . GLU B 1 102 ? 6.676 -5.25 -12.148 1 88.81 102 GLU B C 1
ATOM 2325 O O . GLU B 1 102 ? 6.848 -6.281 -11.492 1 88.81 102 GLU B O 1
ATOM 2330 N N . ILE B 1 103 ? 7.25 -4.133 -11.914 1 92.31 103 ILE B N 1
ATOM 2331 C CA . ILE B 1 103 ? 8.234 -4.02 -10.844 1 92.31 103 ILE B CA 1
ATOM 2332 C C . ILE B 1 103 ? 7.555 -4.23 -9.492 1 92.31 103 ILE B C 1
ATOM 2334 O O . ILE B 1 103 ? 8.016 -5.027 -8.672 1 92.31 103 ILE B O 1
ATOM 2338 N N . VAL B 1 104 ? 6.441 -3.584 -9.328 1 91.38 104 VAL B N 1
ATOM 2339 C CA . VAL B 1 104 ? 5.73 -3.656 -8.055 1 91.38 104 VAL B CA 1
ATOM 2340 C C . VAL B 1 104 ? 5.227 -5.078 -7.82 1 91.38 104 VAL B C 1
ATOM 2342 O O . VAL B 1 104 ? 5.336 -5.609 -6.715 1 91.38 104 VAL B O 1
ATOM 2345 N N . GLN B 1 105 ? 4.738 -5.707 -8.852 1 89.38 105 GLN B N 1
ATOM 2346 C CA . GLN B 1 105 ? 4.258 -7.078 -8.719 1 89.38 105 GLN B CA 1
ATOM 2347 C C . GLN B 1 105 ? 5.387 -8.023 -8.312 1 89.38 105 GLN B C 1
ATOM 2349 O O . GLN B 1 105 ? 5.203 -8.883 -7.453 1 89.38 105 GLN B O 1
ATOM 2354 N N . PHE B 1 106 ? 6.523 -7.867 -8.969 1 93.19 106 PHE B N 1
ATOM 2355 C CA . PHE B 1 106 ? 7.688 -8.672 -8.633 1 93.19 106 PHE B CA 1
ATOM 2356 C C . PHE B 1 106 ? 8.102 -8.453 -7.18 1 93.19 106 PHE B C 1
ATOM 2358 O O . PHE B 1 106 ? 8.328 -9.414 -6.441 1 93.19 106 PHE B O 1
ATOM 2365 N N . VAL B 1 107 ? 8.141 -7.234 -6.766 1 94.81 107 VAL B N 1
ATOM 2366 C CA . VAL B 1 107 ? 8.594 -6.863 -5.43 1 94.81 107 VAL B CA 1
ATOM 2367 C C . VAL B 1 107 ? 7.613 -7.383 -4.387 1 94.81 107 VAL B C 1
ATOM 2369 O O . VAL B 1 107 ? 8.016 -7.902 -3.342 1 94.81 107 VAL B O 1
ATOM 2372 N N . LEU B 1 108 ? 6.344 -7.285 -4.668 1 91.69 108 LEU B N 1
ATOM 2373 C CA . LEU B 1 108 ? 5.32 -7.781 -3.754 1 91.69 108 LEU B CA 1
ATOM 2374 C C . LEU B 1 108 ? 5.48 -9.281 -3.516 1 91.69 108 LEU B C 1
ATOM 2376 O O . LEU B 1 108 ? 5.316 -9.75 -2.389 1 91.69 108 LEU B O 1
ATOM 2380 N N . ARG B 1 109 ? 5.805 -9.977 -4.52 1 90.25 109 ARG B N 1
ATOM 2381 C CA . ARG B 1 109 ? 6.02 -11.414 -4.383 1 90.25 109 ARG B CA 1
ATOM 2382 C C . ARG B 1 109 ? 7.246 -11.703 -3.525 1 90.25 109 ARG B C 1
ATOM 2384 O O . ARG B 1 109 ? 7.219 -12.602 -2.682 1 90.25 109 ARG B O 1
ATOM 2391 N N . GLU B 1 110 ? 8.281 -10.93 -3.764 1 93.12 110 GLU B N 1
ATOM 2392 C CA . GLU B 1 110 ? 9.508 -11.109 -2.982 1 93.12 110 GLU B CA 1
ATOM 2393 C C . GLU B 1 110 ? 9.281 -10.758 -1.515 1 93.12 110 GLU B C 1
ATOM 2395 O O . GLU B 1 110 ? 9.852 -11.391 -0.625 1 93.12 110 GLU B O 1
ATOM 2400 N N . LEU B 1 111 ? 8.43 -9.836 -1.252 1 92.69 111 LEU B N 1
ATOM 2401 C CA . LEU B 1 111 ? 8.117 -9.438 0.118 1 92.69 111 LEU B CA 1
ATOM 2402 C C . LEU B 1 111 ? 7.324 -10.531 0.831 1 92.69 111 LEU B C 1
ATOM 2404 O O . LEU B 1 111 ? 7.473 -10.719 2.039 1 92.69 111 LEU B O 1
ATOM 2408 N N . SER B 1 112 ? 6.512 -11.242 0.086 1 88.81 112 SER B N 1
ATOM 2409 C CA . SER B 1 112 ? 5.688 -12.312 0.646 1 88.81 112 SER B CA 1
ATOM 2410 C C . SER B 1 112 ? 6.488 -13.594 0.827 1 88.81 112 SER B C 1
ATOM 2412 O O . SER B 1 112 ? 6.195 -14.391 1.718 1 88.81 112 SER B O 1
ATOM 2414 N N . HIS B 1 113 ? 7.434 -13.797 -0.073 1 88.94 113 HIS B N 1
ATOM 2415 C CA . HIS B 1 113 ? 8.336 -14.938 -0.034 1 88.94 113 HIS B CA 1
ATOM 2416 C C . HIS B 1 113 ? 9.789 -14.5 -0.234 1 88.94 113 HIS B C 1
ATOM 2418 O O . HIS B 1 113 ? 10.336 -14.641 -1.328 1 88.94 113 HIS B O 1
ATOM 2424 N N . PRO B 1 114 ? 10.391 -14.148 0.835 1 93.06 114 PRO B N 1
ATOM 2425 C CA . PRO B 1 114 ? 11.711 -13.523 0.735 1 93.06 114 PRO B CA 1
ATOM 2426 C C . PRO B 1 114 ? 12.773 -14.477 0.189 1 93.06 114 PRO B C 1
ATOM 2428 O O . PRO B 1 114 ? 12.82 -15.648 0.581 1 93.06 114 PRO B O 1
ATOM 2431 N N . THR B 1 115 ? 13.492 -14.039 -0.719 1 94.38 115 THR B N 1
ATOM 2432 C CA . THR B 1 115 ? 14.648 -14.711 -1.302 1 94.38 115 THR B CA 1
ATOM 2433 C C . THR B 1 115 ? 15.852 -13.766 -1.356 1 94.38 115 THR B C 1
ATOM 2435 O O . THR B 1 115 ? 15.797 -12.656 -0.831 1 94.38 115 THR B O 1
ATOM 2438 N N . ALA B 1 116 ? 16.906 -14.242 -1.976 1 95.56 116 ALA B N 1
ATOM 2439 C CA . ALA B 1 116 ? 18.078 -13.398 -2.168 1 95.56 116 ALA B CA 1
ATOM 2440 C C . ALA B 1 116 ? 17.766 -12.188 -3.037 1 95.56 116 ALA B C 1
ATOM 2442 O O . ALA B 1 116 ? 18.422 -11.148 -2.932 1 95.56 116 ALA B O 1
ATOM 2443 N N . ALA B 1 117 ? 16.797 -12.336 -3.871 1 96.44 117 ALA B N 1
ATOM 2444 C CA . ALA B 1 117 ? 16.375 -11.211 -4.703 1 96.44 117 ALA B CA 1
ATOM 2445 C C . ALA B 1 117 ? 15.859 -10.055 -3.844 1 96.44 117 ALA B C 1
ATOM 2447 O O . ALA B 1 117 ? 16.156 -8.891 -4.117 1 96.44 117 ALA B O 1
ATOM 2448 N N . LEU B 1 118 ? 15.109 -10.336 -2.805 1 96.88 118 LEU B N 1
ATOM 2449 C CA . LEU B 1 118 ? 14.633 -9.297 -1.903 1 96.88 118 LEU B CA 1
ATOM 2450 C C . LEU B 1 118 ? 15.797 -8.609 -1.195 1 96.88 118 LEU B C 1
ATOM 2452 O O . LEU B 1 118 ? 15.781 -7.398 -0.989 1 96.88 118 LEU B O 1
ATOM 2456 N N . ASP B 1 119 ? 16.797 -9.438 -0.815 1 97.88 119 ASP B N 1
ATOM 2457 C CA . ASP B 1 119 ? 17.969 -8.867 -0.162 1 97.88 119 ASP B CA 1
ATOM 2458 C C . ASP B 1 119 ? 18.625 -7.801 -1.037 1 97.88 119 ASP B C 1
ATOM 2460 O O . ASP B 1 119 ? 19 -6.734 -0.545 1 97.88 119 ASP B O 1
ATOM 2464 N N . ARG B 1 120 ? 18.703 -8.086 -2.293 1 97.06 120 ARG B N 1
ATOM 2465 C CA . ARG B 1 120 ? 19.312 -7.16 -3.246 1 97.06 120 ARG B CA 1
ATOM 2466 C C . ARG B 1 120 ? 18.469 -5.887 -3.383 1 97.06 120 ARG B C 1
ATOM 2468 O O . ARG B 1 120 ? 19.016 -4.781 -3.352 1 97.06 120 ARG B O 1
ATOM 2475 N N . ILE B 1 121 ? 17.219 -6.047 -3.479 1 96.81 121 ILE B N 1
ATOM 2476 C CA . ILE B 1 121 ? 16.312 -4.914 -3.66 1 96.81 121 ILE B CA 1
ATOM 2477 C C . ILE B 1 121 ? 16.281 -4.074 -2.387 1 96.81 121 ILE B C 1
ATOM 2479 O O . ILE B 1 121 ? 16.312 -2.842 -2.449 1 96.81 121 ILE B O 1
ATOM 2483 N N . TYR B 1 122 ? 16.234 -4.742 -1.295 1 97.44 122 TYR B N 1
ATOM 2484 C CA . TYR B 1 122 ? 16.188 -4.047 -0.013 1 97.44 122 TYR B CA 1
ATOM 2485 C C . TYR B 1 122 ? 17.438 -3.203 0.187 1 97.44 122 TYR B C 1
ATOM 2487 O O . TYR B 1 122 ? 17.359 -2.008 0.478 1 97.44 122 TYR B O 1
ATOM 2495 N N . ALA B 1 123 ? 18.578 -3.781 -0.024 1 96.38 123 ALA B N 1
ATOM 2496 C CA . ALA B 1 123 ? 19.859 -3.102 0.199 1 96.38 123 ALA B CA 1
ATOM 2497 C C . ALA B 1 123 ? 20.094 -2.033 -0.863 1 96.38 123 ALA B C 1
ATOM 2499 O O . ALA B 1 123 ? 20.703 -0.996 -0.582 1 96.38 123 ALA B O 1
ATOM 2500 N N . GLY B 1 124 ? 19.578 -2.285 -2.004 1 94.5 124 GLY B N 1
ATOM 2501 C CA . GLY B 1 124 ? 19.875 -1.394 -3.115 1 94.5 124 GLY B CA 1
ATOM 2502 C C . GLY B 1 124 ? 18.891 -0.243 -3.23 1 94.5 124 GLY B C 1
ATOM 2503 O O . GLY B 1 124 ? 19.203 0.801 -3.799 1 94.5 124 GLY B O 1
ATOM 2504 N N . VAL B 1 125 ? 17.688 -0.467 -2.658 1 93.12 125 VAL B N 1
ATOM 2505 C CA . VAL B 1 125 ? 16.641 0.524 -2.928 1 93.12 125 VAL B CA 1
ATOM 2506 C C . VAL B 1 125 ? 15.93 0.89 -1.63 1 93.12 125 VAL B C 1
ATOM 2508 O O . VAL B 1 125 ? 15.93 2.053 -1.218 1 93.12 125 VAL B O 1
ATOM 2511 N N . PHE B 1 126 ? 15.328 -0.041 -0.924 1 94.75 126 PHE B N 1
ATOM 2512 C CA . PHE B 1 126 ? 14.453 0.231 0.205 1 94.75 126 PHE B CA 1
ATOM 2513 C C . PHE B 1 126 ? 15.195 0.957 1.315 1 94.75 126 PHE B C 1
ATOM 2515 O O . PHE B 1 126 ? 14.836 2.076 1.685 1 94.75 126 PHE B O 1
ATOM 2522 N N . GLU B 1 127 ? 16.234 0.342 1.735 1 96.44 127 GLU B N 1
ATOM 2523 C CA . GLU B 1 127 ? 16.938 0.864 2.906 1 96.44 127 GLU B CA 1
ATOM 2524 C C . GLU B 1 127 ? 17.578 2.215 2.605 1 96.44 127 GLU B C 1
ATOM 2526 O O . GLU B 1 127 ? 17.375 3.186 3.334 1 96.44 127 GLU B O 1
ATOM 2531 N N . PRO B 1 128 ? 18.359 2.312 1.492 1 93.88 128 PRO B N 1
ATOM 2532 C CA . PRO B 1 128 ? 19 3.604 1.26 1 93.88 128 PRO B CA 1
ATOM 2533 C C . PRO B 1 128 ? 18 4.727 0.984 1 93.88 128 PRO B C 1
ATOM 2535 O O . PRO B 1 128 ? 18.203 5.863 1.419 1 93.88 128 PRO B O 1
ATOM 2538 N N . THR B 1 129 ? 16.922 4.434 0.281 1 93.38 129 THR B N 1
ATOM 2539 C CA . THR B 1 129 ? 15.922 5.449 -0.013 1 93.38 129 THR B CA 1
ATOM 2540 C C . THR B 1 129 ? 15.211 5.887 1.262 1 93.38 129 THR B C 1
ATOM 2542 O O . THR B 1 129 ? 15.047 7.082 1.512 1 93.38 129 THR B O 1
ATOM 2545 N N . HIS B 1 130 ? 14.828 4.941 2.049 1 96.31 130 HIS B N 1
ATOM 2546 C CA . HIS B 1 130 ? 14.148 5.242 3.307 1 96.31 130 HIS B CA 1
ATOM 2547 C C . HIS B 1 130 ? 15.062 6.039 4.242 1 96.31 130 HIS B C 1
ATOM 2549 O O . HIS B 1 130 ? 14.625 7.012 4.855 1 96.31 130 HIS B O 1
ATOM 2555 N N . ARG B 1 131 ? 16.312 5.625 4.332 1 95.69 131 ARG B N 1
ATOM 2556 C CA . ARG B 1 131 ? 17.281 6.324 5.164 1 95.69 131 ARG B CA 1
ATOM 2557 C C . ARG B 1 131 ? 17.469 7.77 4.703 1 95.69 131 ARG B C 1
ATOM 2559 O O . ARG B 1 131 ? 17.531 8.688 5.527 1 95.69 131 ARG B O 1
ATOM 2566 N N . ARG B 1 132 ? 17.547 7.918 3.436 1 93.88 132 ARG B N 1
ATOM 2567 C CA . ARG B 1 132 ? 17.719 9.258 2.887 1 93.88 132 ARG B CA 1
ATOM 2568 C C . ARG B 1 132 ? 16.516 10.141 3.193 1 93.88 132 ARG B C 1
ATOM 2570 O O . ARG B 1 132 ? 16.656 11.297 3.578 1 93.88 132 ARG B O 1
ATOM 2577 N N . LEU B 1 133 ? 15.336 9.625 3.016 1 95.69 133 LEU B N 1
ATOM 2578 C CA . LEU B 1 133 ? 14.117 10.375 3.314 1 95.69 133 LEU B CA 1
ATOM 2579 C C . LEU B 1 133 ? 14.062 10.742 4.793 1 95.69 133 LEU B C 1
ATOM 2581 O O . LEU B 1 133 ? 13.633 11.852 5.141 1 95.69 133 LEU B O 1
ATOM 2585 N N . CYS B 1 134 ? 14.484 9.859 5.648 1 97.25 134 CYS B N 1
ATOM 2586 C CA . CYS B 1 134 ? 14.531 10.141 7.078 1 97.25 134 CYS B CA 1
ATOM 2587 C C . CYS B 1 134 ? 15.516 11.266 7.387 1 97.25 134 CYS B C 1
ATOM 2589 O O . CYS B 1 134 ? 15.25 12.117 8.234 1 97.25 134 CYS B O 1
ATOM 2591 N N . GLN B 1 135 ? 16.641 11.227 6.68 1 95.81 135 GLN B N 1
ATOM 2592 C CA . GLN B 1 135 ? 17.625 12.289 6.863 1 95.81 135 GLN B CA 1
ATOM 2593 C C . GLN B 1 135 ? 17.062 13.641 6.434 1 95.81 135 GLN B C 1
ATOM 2595 O O . GLN B 1 135 ? 17.266 14.648 7.121 1 95.81 135 GLN B O 1
ATOM 2600 N N . ILE B 1 136 ? 16.438 13.641 5.32 1 95.5 136 ILE B N 1
ATOM 2601 C CA . ILE B 1 136 ? 15.844 14.883 4.84 1 95.5 136 ILE B CA 1
ATOM 2602 C C . ILE B 1 136 ? 14.75 15.336 5.805 1 95.5 136 ILE B C 1
ATOM 2604 O O . ILE B 1 136 ? 14.625 16.531 6.086 1 95.5 136 ILE B O 1
ATOM 2608 N N . TRP B 1 137 ? 13.969 14.391 6.363 1 97.12 137 TRP B N 1
ATOM 2609 C CA . TRP B 1 137 ? 12.945 14.703 7.352 1 97.12 137 TRP B CA 1
ATOM 2610 C C . TRP B 1 137 ? 13.555 15.359 8.586 1 97.12 137 TRP B C 1
ATOM 2612 O O . TRP B 1 137 ? 13.023 16.344 9.102 1 97.12 137 TRP B O 1
ATOM 2622 N N . GLU B 1 138 ? 14.633 14.812 9.055 1 97.38 138 GLU B N 1
ATOM 2623 C CA . GLU B 1 138 ? 15.336 15.383 10.195 1 97.38 138 GLU B CA 1
ATOM 2624 C C . GLU B 1 138 ? 15.766 16.812 9.922 1 97.38 138 GLU B C 1
ATOM 2626 O O . GLU B 1 138 ? 15.609 17.703 10.773 1 97.38 138 GLU B O 1
ATOM 2631 N N . GLN B 1 139 ? 16.297 17.031 8.727 1 96.12 139 GLN B N 1
ATOM 2632 C CA . GLN B 1 139 ? 16.734 18.375 8.359 1 96.12 139 GLN B CA 1
ATOM 2633 C C . GLN B 1 139 ? 15.547 19.344 8.273 1 96.12 139 GLN B C 1
ATOM 2635 O O . GLN B 1 139 ? 15.672 20.516 8.602 1 96.12 139 GLN B O 1
ATOM 2640 N N . ALA B 1 140 ? 14.445 18.812 7.867 1 96.94 140 ALA B N 1
ATOM 2641 C CA . ALA B 1 140 ? 13.25 19.625 7.656 1 96.94 140 ALA B CA 1
ATOM 2642 C C . ALA B 1 140 ? 12.562 19.953 8.984 1 96.94 140 ALA B C 1
ATOM 2644 O O . ALA B 1 140 ? 11.945 21 9.133 1 96.94 140 ALA B O 1
ATOM 2645 N N . THR B 1 141 ? 12.664 19.094 10.008 1 97 141 THR B N 1
ATOM 2646 C CA . THR B 1 141 ? 11.766 19.203 11.156 1 97 141 THR B CA 1
ATOM 2647 C C . THR B 1 141 ? 12.562 19.234 12.461 1 97 141 THR B C 1
ATOM 2649 O O . THR B 1 141 ? 12.031 19.609 13.5 1 97 141 THR B O 1
ATOM 2652 N N . GLY B 1 142 ? 13.75 18.719 12.43 1 96.19 142 GLY B N 1
ATOM 2653 C CA . GLY B 1 142 ? 14.547 18.594 13.641 1 96.19 142 GLY B CA 1
ATOM 2654 C C . GLY B 1 142 ? 14.344 17.281 14.352 1 96.19 142 GLY B C 1
ATOM 2655 O O . GLY B 1 142 ? 15.047 16.969 15.32 1 96.19 142 GLY B O 1
ATOM 2656 N N . GLU B 1 143 ? 13.398 16.406 13.945 1 97.25 143 GLU B N 1
ATOM 2657 C CA . GLU B 1 143 ? 13.188 15.078 14.531 1 97.25 143 GLU B CA 1
ATOM 2658 C C . GLU B 1 143 ? 14.281 14.109 14.102 1 97.25 143 GLU B C 1
ATOM 2660 O O . GLU B 1 143 ? 14.594 14 12.914 1 97.25 143 GLU B O 1
ATOM 2665 N N . PRO B 1 144 ? 14.836 13.406 15 1 97.94 144 PRO B N 1
ATOM 2666 C CA . PRO B 1 144 ? 15.984 12.555 14.664 1 97.94 144 PRO B CA 1
ATOM 2667 C C . PRO B 1 144 ? 15.672 11.539 13.578 1 97.94 144 PRO B C 1
ATOM 2669 O O . PRO B 1 144 ? 14.672 10.82 13.664 1 97.94 144 PRO B O 1
ATOM 2672 N N . ALA B 1 145 ? 16.516 11.422 12.578 1 97.44 145 ALA B N 1
ATOM 2673 C CA . ALA B 1 145 ? 16.328 10.617 11.383 1 97.44 145 ALA B CA 1
ATOM 2674 C C . ALA B 1 145 ? 16.094 9.148 11.734 1 97.44 145 ALA B C 1
ATOM 2676 O O . ALA B 1 145 ? 15.305 8.461 11.094 1 97.44 145 ALA B O 1
ATOM 2677 N N . GLU B 1 146 ? 16.734 8.711 12.844 1 98.12 146 GLU B N 1
ATOM 2678 C CA . GLU B 1 146 ? 16.703 7.273 13.117 1 98.12 146 GLU B CA 1
ATOM 2679 C C . GLU B 1 146 ? 15.773 6.953 14.281 1 98.12 146 GLU B C 1
ATOM 2681 O O . GLU B 1 146 ? 15.805 5.848 14.82 1 98.12 146 GLU B O 1
ATOM 2686 N N . SER B 1 147 ? 14.977 7.969 14.719 1 98.38 147 SER B N 1
ATOM 2687 C CA . SER B 1 147 ? 13.945 7.664 15.711 1 98.38 147 SER B CA 1
ATOM 2688 C C . SER B 1 147 ? 12.852 6.785 15.117 1 98.38 147 SER B C 1
ATOM 2690 O O . SER B 1 147 ? 12.578 6.848 13.914 1 98.38 147 SER B O 1
ATOM 2692 N N . GLU B 1 148 ? 12.172 5.957 15.891 1 98.06 148 GLU B N 1
ATOM 2693 C CA . GLU B 1 148 ? 11.062 5.121 15.43 1 98.06 148 GLU B CA 1
ATOM 2694 C C . GLU B 1 148 ? 9.945 5.969 14.844 1 98.06 148 GLU B C 1
ATOM 2696 O O . GLU B 1 148 ? 9.344 5.602 13.828 1 98.06 148 GLU B O 1
ATOM 2701 N N . ALA B 1 149 ? 9.727 7.105 15.531 1 97.81 149 ALA B N 1
ATOM 2702 C CA . ALA B 1 149 ? 8.664 7.992 15.086 1 97.81 149 ALA B CA 1
ATOM 2703 C C . ALA B 1 149 ? 8.93 8.5 13.672 1 97.81 149 ALA B C 1
ATOM 2705 O O . ALA B 1 149 ? 8.031 8.508 12.82 1 97.81 149 ALA B O 1
ATOM 2706 N N . THR B 1 150 ? 10.18 8.93 13.391 1 98.56 150 THR B N 1
ATOM 2707 C CA . THR B 1 150 ? 10.539 9.422 12.062 1 98.56 150 THR B CA 1
ATOM 2708 C C . THR B 1 150 ? 10.453 8.305 11.031 1 98.56 150 THR B C 1
ATOM 2710 O O . THR B 1 150 ? 9.875 8.492 9.953 1 98.56 150 THR B O 1
ATOM 2713 N N . LYS B 1 151 ? 10.992 7.137 11.359 1 98.81 151 LYS B N 1
ATOM 2714 C CA . LYS B 1 151 ? 10.945 6.004 10.445 1 98.81 151 LYS B CA 1
ATOM 2715 C C . LYS B 1 151 ? 9.508 5.66 10.062 1 98.81 151 LYS B C 1
ATOM 2717 O O . LYS B 1 151 ? 9.203 5.461 8.883 1 98.81 151 LYS B O 1
ATOM 2722 N N . LEU B 1 152 ? 8.641 5.629 11.055 1 98.81 152 LEU B N 1
ATOM 2723 C CA . LEU B 1 152 ? 7.242 5.281 10.82 1 98.81 152 LEU B CA 1
ATOM 2724 C C . LEU B 1 152 ? 6.539 6.359 10 1 98.81 152 LEU B C 1
ATOM 2726 O O . LEU B 1 152 ? 5.734 6.051 9.117 1 98.81 152 LEU B O 1
ATOM 2730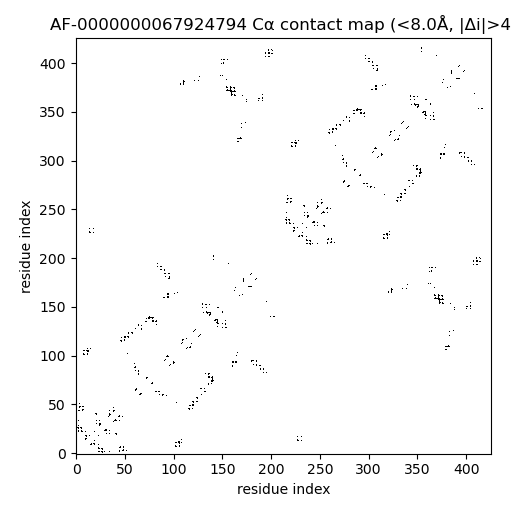 N N . THR B 1 153 ? 6.82 7.629 10.289 1 98.62 153 THR B N 1
ATOM 2731 C CA . THR B 1 153 ? 6.254 8.727 9.516 1 98.62 153 THR B CA 1
ATOM 2732 C C . THR B 1 153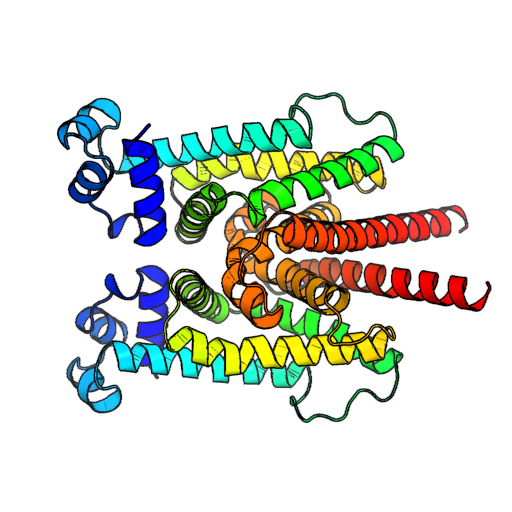 ? 6.645 8.609 8.047 1 98.62 153 THR B C 1
ATOM 2734 O O . THR B 1 153 ? 5.801 8.75 7.16 1 98.62 153 THR B O 1
ATOM 2737 N N . VAL B 1 154 ? 7.914 8.312 7.793 1 98.5 154 VAL B N 1
ATOM 2738 C CA . VAL B 1 154 ? 8.414 8.188 6.426 1 98.5 154 VAL B CA 1
ATOM 2739 C C . VAL B 1 154 ? 7.746 6.996 5.742 1 98.5 154 VAL B C 1
ATOM 2741 O O . VAL B 1 154 ? 7.383 7.074 4.566 1 98.5 154 VAL B O 1
ATOM 2744 N N . PHE B 1 155 ? 7.527 5.852 6.449 1 98.69 155 PHE B N 1
ATOM 2745 C CA . PHE B 1 155 ? 6.816 4.711 5.887 1 98.69 155 PHE B CA 1
ATOM 2746 C C . PHE B 1 155 ? 5.391 5.094 5.504 1 98.69 155 PHE B C 1
ATOM 2748 O O . PHE B 1 155 ? 4.879 4.656 4.473 1 98.69 155 PHE B O 1
ATOM 2755 N N . THR B 1 156 ? 4.711 5.898 6.371 1 98.56 156 THR B N 1
ATOM 2756 C CA . THR B 1 156 ? 3.352 6.312 6.047 1 98.56 156 THR B CA 1
ATOM 2757 C C . THR B 1 156 ? 3.33 7.16 4.777 1 98.56 156 THR B C 1
ATOM 2759 O O . THR B 1 156 ? 2.406 7.051 3.969 1 98.56 156 THR B O 1
ATOM 2762 N N . MET B 1 157 ? 4.383 8 4.539 1 97.88 157 MET B N 1
ATOM 2763 C CA . MET B 1 157 ? 4.488 8.828 3.338 1 97.88 157 MET B CA 1
ATOM 2764 C C . MET B 1 157 ? 4.668 7.961 2.096 1 97.88 157 MET B C 1
ATOM 2766 O O . MET B 1 157 ? 4.023 8.195 1.071 1 97.88 157 MET B O 1
ATOM 2770 N N . ILE B 1 158 ? 5.469 6.973 2.197 1 97.12 158 ILE B N 1
ATOM 2771 C CA . ILE B 1 158 ? 5.699 6.043 1.099 1 97.12 158 ILE B CA 1
ATOM 2772 C C . ILE B 1 158 ? 4.422 5.246 0.824 1 97.12 158 ILE B C 1
ATOM 2774 O O . ILE B 1 158 ? 4 5.117 -0.327 1 97.12 158 ILE B O 1
ATOM 2778 N N . GLY B 1 159 ? 3.779 4.797 1.893 1 97.56 159 GLY B N 1
ATOM 2779 C CA . GLY B 1 159 ? 2.604 3.947 1.804 1 97.56 159 GLY B CA 1
ATOM 2780 C C . GLY B 1 159 ? 1.428 4.625 1.124 1 97.56 159 GLY B C 1
ATOM 2781 O O . GLY B 1 159 ? 0.706 3.994 0.347 1 97.56 159 GLY B O 1
ATOM 2782 N N . GLN B 1 160 ? 1.195 5.922 1.433 1 97.62 160 GLN B N 1
ATOM 2783 C CA . GLN B 1 160 ? 0.055 6.602 0.83 1 97.62 160 GLN B CA 1
ATOM 2784 C C . GLN B 1 160 ? 0.2 6.68 -0.688 1 97.62 160 GLN B C 1
ATOM 2786 O O . GLN B 1 160 ? -0.797 6.676 -1.412 1 97.62 160 GLN B O 1
ATOM 2791 N N . VAL B 1 161 ? 1.473 6.66 -1.211 1 96.75 161 VAL B N 1
ATOM 2792 C CA . VAL B 1 161 ? 1.698 6.75 -2.65 1 96.75 161 VAL B CA 1
ATOM 2793 C C . VAL B 1 161 ? 1.6 5.363 -3.277 1 96.75 161 VAL B C 1
ATOM 2795 O O . VAL B 1 161 ? 0.931 5.18 -4.297 1 96.75 161 VAL B O 1
ATOM 2798 N N . ILE B 1 162 ? 2.24 4.383 -2.672 1 96.06 162 ILE B N 1
ATOM 2799 C CA . ILE B 1 162 ? 2.301 3.025 -3.199 1 96.06 162 ILE B CA 1
ATOM 2800 C C . ILE B 1 162 ? 0.889 2.457 -3.324 1 96.06 162 ILE B C 1
ATOM 2802 O O . ILE B 1 162 ? 0.603 1.685 -4.242 1 96.06 162 ILE B O 1
ATOM 2806 N N . TYR B 1 163 ? -0.015 2.896 -2.447 1 96.88 163 TYR B N 1
ATOM 2807 C CA . TYR B 1 163 ? -1.391 2.41 -2.449 1 96.88 163 TYR B CA 1
ATOM 2808 C C . TYR B 1 163 ? -2.045 2.631 -3.809 1 96.88 163 TYR B C 1
ATOM 2810 O O . TYR B 1 163 ? -2.822 1.793 -4.273 1 96.88 163 TYR B O 1
ATOM 2818 N N . PHE B 1 164 ? -1.745 3.693 -4.496 1 97.25 164 PHE B N 1
ATOM 2819 C CA . PHE B 1 164 ? -2.404 4.047 -5.746 1 97.25 164 PHE B CA 1
ATOM 2820 C C . PHE B 1 164 ? -1.947 3.133 -6.879 1 97.25 164 PHE B C 1
ATOM 2822 O O . PHE B 1 164 ? -2.584 3.076 -7.934 1 97.25 164 PHE B O 1
ATOM 2829 N N . ARG B 1 165 ? -0.854 2.506 -6.684 1 95.12 165 ARG B N 1
ATOM 2830 C CA . ARG B 1 165 ? -0.438 1.489 -7.645 1 95.12 165 ARG B CA 1
ATOM 2831 C C . ARG B 1 165 ? -1.064 0.138 -7.312 1 95.12 165 ARG B C 1
ATOM 2833 O O . ARG B 1 165 ? -1.637 -0.516 -8.188 1 95.12 165 ARG B O 1
ATOM 2840 N N . ILE B 1 166 ? -1.037 -0.269 -6.07 1 94 166 ILE B N 1
ATOM 2841 C CA . ILE B 1 166 ? -1.497 -1.586 -5.645 1 94 166 ILE B CA 1
ATOM 2842 C C . ILE B 1 166 ? -3.023 -1.638 -5.684 1 94 166 ILE B C 1
ATOM 2844 O O . ILE B 1 166 ? -3.605 -2.652 -6.074 1 94 166 ILE B O 1
ATOM 2848 N N . GLY B 1 167 ? -3.674 -0.604 -5.227 1 95.5 167 GLY B N 1
ATOM 2849 C CA . GLY B 1 167 ? -5.125 -0.5 -5.238 1 95.5 167 GLY B CA 1
ATOM 2850 C C . GLY B 1 167 ? -5.664 0.208 -6.465 1 95.5 167 GLY B C 1
ATOM 2851 O O . GLY B 1 167 ? -6.777 0.742 -6.441 1 95.5 167 GLY B O 1
ATOM 2852 N N . ARG B 1 168 ? -4.918 0.226 -7.516 1 96 168 ARG B N 1
ATOM 2853 C CA . ARG B 1 168 ? -5.207 1.006 -8.711 1 96 168 ARG B CA 1
ATOM 2854 C C . ARG B 1 168 ? -6.613 0.72 -9.227 1 96 168 ARG B C 1
ATOM 2856 O O . ARG B 1 168 ? -7.371 1.646 -9.531 1 96 168 ARG B O 1
ATOM 2863 N N . GLU B 1 169 ? -7.008 -0.526 -9.328 1 96.38 169 GLU B N 1
ATOM 2864 C CA . GLU B 1 169 ? -8.312 -0.905 -9.867 1 96.38 169 GLU B CA 1
ATOM 2865 C C . GLU B 1 169 ? -9.445 -0.369 -8.992 1 96.38 169 GLU B C 1
ATOM 2867 O O . GLU B 1 169 ? -10.422 0.186 -9.5 1 96.38 169 GLU B O 1
ATOM 2872 N N . ALA B 1 170 ? -9.328 -0.509 -7.676 1 97.06 170 ALA B N 1
ATOM 2873 C CA . ALA B 1 170 ? -10.336 -0.009 -6.746 1 97.06 170 ALA B CA 1
ATOM 2874 C C . ALA B 1 170 ? -10.438 1.512 -6.809 1 97.06 170 ALA B C 1
ATOM 2876 O O . ALA B 1 170 ? -11.539 2.07 -6.785 1 97.06 170 ALA B O 1
ATOM 2877 N N . VAL B 1 171 ? -9.266 2.184 -6.914 1 98.12 171 VAL B N 1
ATOM 2878 C CA . VAL B 1 171 ? -9.219 3.641 -6.988 1 98.12 171 VAL B CA 1
ATOM 2879 C C . VAL B 1 171 ? -9.906 4.117 -8.266 1 98.12 171 VAL B C 1
ATOM 2881 O O . VAL B 1 171 ? -10.742 5.023 -8.227 1 98.12 171 VAL B O 1
ATOM 2884 N N . MET B 1 172 ? -9.617 3.477 -9.367 1 97.88 172 MET B N 1
ATOM 2885 C CA . MET B 1 172 ? -10.203 3.865 -10.648 1 97.88 172 MET B CA 1
ATOM 2886 C C . MET B 1 172 ? -11.719 3.693 -10.625 1 97.88 172 MET B C 1
ATOM 2888 O O . MET B 1 172 ? -12.453 4.57 -11.078 1 97.88 172 MET B O 1
ATOM 2892 N N . ARG B 1 173 ? -12.203 2.607 -10.086 1 98 173 ARG B N 1
ATOM 2893 C CA . ARG B 1 173 ? -13.641 2.367 -9.977 1 98 173 ARG B CA 1
ATOM 2894 C C . ARG B 1 173 ? -14.32 3.447 -9.141 1 98 173 ARG B C 1
ATOM 2896 O O . ARG B 1 173 ? -15.328 4.023 -9.562 1 98 173 ARG B O 1
ATOM 2903 N N . ARG B 1 174 ? -13.711 3.725 -7.949 1 98.5 174 ARG B N 1
ATOM 2904 C CA . ARG B 1 174 ? -14.312 4.664 -7.008 1 98.5 174 ARG B CA 1
ATOM 2905 C C . ARG B 1 174 ? -14.305 6.082 -7.566 1 98.5 174 ARG B C 1
ATOM 2907 O O . ARG B 1 174 ? -15.234 6.852 -7.336 1 98.5 174 ARG B O 1
ATOM 2914 N N . MET B 1 175 ? -13.234 6.422 -8.289 1 98.44 175 MET B N 1
ATOM 2915 C CA . MET B 1 175 ? -13.047 7.773 -8.812 1 98.44 175 MET B CA 1
ATOM 2916 C C . MET B 1 175 ? -13.789 7.957 -10.133 1 98.44 175 MET B C 1
ATOM 2918 O O . MET B 1 175 ? -13.984 9.086 -10.586 1 98.44 175 MET B O 1
ATOM 2922 N N . GLY B 1 176 ? -14.203 6.828 -10.773 1 97.75 176 GLY B N 1
ATOM 2923 C CA . GLY B 1 176 ? -14.758 6.895 -12.117 1 97.75 176 GLY B CA 1
ATOM 2924 C C . GLY B 1 176 ? -13.727 7.242 -13.172 1 97.75 176 GLY B C 1
ATOM 2925 O O . GLY B 1 176 ? -14.031 7.918 -14.156 1 97.75 176 GLY B O 1
ATOM 2926 N N . TRP B 1 177 ? -12.422 6.891 -12.938 1 97.31 177 TRP B N 1
ATOM 2927 C CA . TRP B 1 177 ? -11.328 7.141 -13.867 1 97.31 177 TRP B CA 1
ATOM 2928 C C . TRP B 1 177 ? -11.172 5.988 -14.852 1 97.31 177 TRP B C 1
ATOM 2930 O O . TRP B 1 177 ? -11.203 4.82 -14.461 1 97.31 177 TRP B O 1
ATOM 2940 N N . ARG B 1 178 ? -11.023 6.234 -16.094 1 95.06 178 ARG B N 1
ATOM 2941 C CA . ARG B 1 178 ? -10.758 5.223 -17.125 1 95.06 178 ARG B CA 1
ATOM 2942 C C . ARG B 1 178 ? -9.281 4.828 -17.125 1 95.06 178 ARG B C 1
ATOM 2944 O O . ARG B 1 178 ? -8.945 3.684 -17.422 1 95.06 178 ARG B O 1
ATOM 2951 N N . GLU B 1 179 ? -8.43 5.77 -16.828 1 93.75 179 GLU B N 1
ATOM 2952 C CA . GLU B 1 179 ? -6.98 5.594 -16.719 1 93.75 179 GLU B CA 1
ATOM 2953 C C . GLU B 1 179 ? -6.375 6.574 -15.719 1 93.75 179 GLU B C 1
ATOM 2955 O O . GLU B 1 179 ? -7.047 7.508 -15.273 1 93.75 179 GLU B O 1
ATOM 2960 N N . ILE B 1 180 ? -5.227 6.297 -15.336 1 94.75 180 ILE B N 1
ATOM 2961 C CA . ILE B 1 180 ? -4.469 7.254 -14.539 1 94.75 180 ILE B CA 1
ATOM 2962 C C . ILE B 1 180 ? -3.324 7.832 -15.367 1 94.75 180 ILE B C 1
ATOM 2964 O O . ILE B 1 180 ? -2.258 7.223 -15.477 1 94.75 180 ILE B O 1
ATOM 2968 N N . GLY B 1 181 ? -3.588 8.867 -16 1 94.25 181 GLY B N 1
ATOM 2969 C CA . GLY B 1 181 ? -2.576 9.625 -16.719 1 94.25 181 GLY B CA 1
ATOM 2970 C C . GLY B 1 181 ? -2.014 10.789 -15.93 1 94.25 181 GLY B C 1
ATOM 2971 O O . GLY B 1 181 ? -2.043 10.773 -14.695 1 94.25 181 GLY B O 1
ATOM 2972 N N . ASN B 1 182 ? -1.43 11.75 -16.609 1 94.25 182 ASN B N 1
ATOM 2973 C CA . ASN B 1 182 ? -0.772 12.883 -15.969 1 94.25 182 ASN B CA 1
ATOM 2974 C C . ASN B 1 182 ? -1.76 13.727 -15.164 1 94.25 182 ASN B C 1
ATOM 2976 O O . ASN B 1 182 ? -1.419 14.234 -14.094 1 94.25 182 ASN B O 1
ATOM 2980 N N . GLU B 1 183 ? -2.943 13.797 -15.68 1 96.44 183 GLU B N 1
ATOM 2981 C CA . GLU B 1 183 ? -3.947 14.594 -14.984 1 96.44 183 GLU B CA 1
ATOM 2982 C C . GLU B 1 183 ? -4.34 13.969 -13.656 1 96.44 183 GLU B C 1
ATOM 2984 O O . GLU B 1 183 ? -4.426 14.656 -12.633 1 96.44 183 GLU B O 1
ATOM 2989 N N . GLU B 1 184 ? -4.668 12.672 -13.695 1 97.5 184 GLU B N 1
ATOM 2990 C CA . GLU B 1 184 ? -5.012 11.945 -12.477 1 97.5 184 GLU B CA 1
ATOM 2991 C C . GLU B 1 184 ? -3.838 11.922 -11.5 1 97.5 184 GLU B C 1
ATOM 2993 O O . GLU B 1 184 ? -4.023 12.102 -10.289 1 97.5 184 GLU B O 1
ATOM 2998 N N . ALA B 1 185 ? -2.637 11.789 -12.07 1 97 185 ALA B N 1
ATOM 2999 C CA . ALA B 1 185 ? -1.434 11.789 -11.242 1 97 185 ALA B CA 1
ATOM 3000 C C . ALA B 1 185 ? -1.255 13.125 -10.531 1 97 185 ALA B C 1
ATOM 3002 O O . ALA B 1 185 ? -0.812 13.172 -9.383 1 97 185 ALA B O 1
ATOM 3003 N N . ALA B 1 186 ? -1.552 14.188 -11.227 1 97.75 186 ALA B N 1
ATOM 3004 C CA . ALA B 1 186 ? -1.442 15.516 -10.633 1 97.75 186 ALA B CA 1
ATOM 3005 C C . ALA B 1 186 ? -2.381 15.664 -9.438 1 97.75 186 ALA B C 1
ATOM 3007 O O . ALA B 1 186 ? -2.053 16.344 -8.461 1 97.75 186 ALA B O 1
ATOM 3008 N N . LYS B 1 187 ? -3.555 15.055 -9.508 1 98.38 187 LYS B N 1
ATOM 3009 C CA . LYS B 1 187 ? -4.5 15.07 -8.391 1 98.38 187 LYS B CA 1
ATOM 3010 C C . LYS B 1 187 ? -3.961 14.281 -7.203 1 98.38 187 LYS B C 1
ATOM 3012 O O . LYS B 1 187 ? -4.133 14.695 -6.051 1 98.38 187 LYS B O 1
ATOM 3017 N N . VAL B 1 188 ? -3.322 13.156 -7.477 1 98.44 188 VAL B N 1
ATOM 3018 C CA . VAL B 1 188 ? -2.705 12.359 -6.422 1 98.44 188 VAL B CA 1
ATOM 3019 C C . VAL B 1 188 ? -1.561 13.141 -5.781 1 98.44 188 VAL B C 1
ATOM 3021 O O . VAL B 1 188 ? -1.413 13.148 -4.559 1 98.44 188 VAL B O 1
ATOM 3024 N N . VAL B 1 189 ? -0.769 13.828 -6.629 1 98.19 189 VAL B N 1
ATOM 3025 C CA . VAL B 1 189 ? 0.311 14.672 -6.121 1 98.19 189 VAL B CA 1
ATOM 3026 C C . VAL B 1 189 ? -0.26 15.742 -5.191 1 98.19 189 VAL B C 1
ATOM 3028 O O . VAL B 1 189 ? 0.266 15.969 -4.102 1 98.19 189 VAL B O 1
ATOM 3031 N N . ALA B 1 190 ? -1.309 16.359 -5.578 1 98.38 190 ALA B N 1
ATOM 3032 C CA . ALA B 1 190 ? -1.925 17.406 -4.781 1 98.38 190 ALA B CA 1
ATOM 3033 C C . ALA B 1 190 ? -2.383 16.875 -3.426 1 98.38 190 ALA B C 1
ATOM 3035 O O . ALA B 1 190 ? -2.188 17.531 -2.398 1 98.38 190 ALA B O 1
ATOM 3036 N N . ALA B 1 191 ? -2.984 15.703 -3.426 1 98.25 191 ALA B N 1
ATOM 3037 C CA . ALA B 1 191 ? -3.461 15.109 -2.182 1 98.25 191 ALA B CA 1
ATOM 3038 C C . ALA B 1 191 ? -2.297 14.758 -1.261 1 98.25 191 ALA B C 1
ATOM 3040 O O . ALA B 1 191 ? -2.311 15.094 -0.075 1 98.25 191 ALA B O 1
ATOM 3041 N N . THR B 1 192 ? -1.292 14.102 -1.807 1 98.38 192 THR B N 1
ATOM 3042 C CA . THR B 1 192 ? -0.186 13.609 -0.992 1 98.38 192 THR B CA 1
ATOM 3043 C C . THR B 1 192 ? 0.689 14.766 -0.514 1 98.38 192 THR B C 1
ATOM 3045 O O . THR B 1 192 ? 1.17 14.758 0.621 1 98.38 192 THR B O 1
ATOM 3048 N N . THR B 1 193 ? 0.913 15.781 -1.375 1 98.19 193 THR B N 1
ATOM 3049 C CA . THR B 1 193 ? 1.698 16.938 -0.95 1 98.19 193 THR B CA 1
ATOM 3050 C C . THR B 1 193 ? 0.915 17.781 0.049 1 98.19 193 THR B C 1
ATOM 3052 O O . THR B 1 193 ? 1.501 18.391 0.94 1 98.19 193 THR B O 1
ATOM 3055 N N . GLY B 1 194 ? -0.432 17.828 -0.095 1 98 194 GLY B N 1
ATOM 3056 C CA . GLY B 1 194 ? -1.252 18.438 0.938 1 98 194 GLY B CA 1
ATOM 3057 C C . GLY B 1 194 ? -1.082 17.797 2.299 1 98 194 GLY B C 1
ATOM 3058 O O . GLY B 1 194 ? -0.975 18.484 3.312 1 98 194 GLY B O 1
ATOM 3059 N N . ASN B 1 195 ? -1.099 16.438 2.328 1 98.31 195 ASN B N 1
ATOM 3060 C CA . ASN B 1 195 ? -0.854 15.703 3.568 1 98.31 195 ASN B CA 1
ATOM 3061 C C . ASN B 1 195 ? 0.517 16.031 4.152 1 98.31 195 ASN B C 1
ATOM 3063 O O . ASN B 1 195 ? 0.646 16.25 5.359 1 98.31 195 ASN B O 1
ATOM 3067 N N . LEU B 1 196 ? 1.534 16.016 3.26 1 98.5 196 LEU B N 1
ATOM 3068 C CA . LEU B 1 196 ? 2.887 16.328 3.705 1 98.5 196 LEU B CA 1
ATOM 3069 C C . LEU B 1 196 ? 2.947 17.734 4.305 1 98.5 196 LEU B C 1
ATOM 3071 O O . LEU B 1 196 ? 3.566 17.938 5.352 1 98.5 196 LEU B O 1
ATOM 3075 N N . ARG B 1 197 ? 2.33 18.719 3.646 1 98.25 197 ARG B N 1
ATOM 3076 C CA . ARG B 1 197 ? 2.287 20.094 4.152 1 98.25 197 ARG B CA 1
ATOM 3077 C C . ARG B 1 197 ? 1.666 20.141 5.547 1 98.25 197 ARG B C 1
ATOM 3079 O O . ARG B 1 197 ? 2.172 20.828 6.434 1 98.25 197 ARG B O 1
ATOM 3086 N N . ALA B 1 198 ? 0.568 19.406 5.754 1 98.06 198 ALA B N 1
ATOM 3087 C CA . ALA B 1 198 ? -0.107 19.359 7.051 1 98.06 198 ALA B CA 1
ATOM 3088 C C . ALA B 1 198 ? 0.8 18.766 8.117 1 98.06 198 ALA B C 1
ATOM 3090 O O . ALA B 1 198 ? 0.858 19.266 9.242 1 98.06 198 ALA B O 1
ATOM 3091 N N . MET B 1 199 ? 1.482 17.672 7.75 1 97.81 199 MET B N 1
ATOM 3092 C CA . MET B 1 199 ? 2.379 17.016 8.695 1 97.81 199 MET B CA 1
ATOM 3093 C C . MET B 1 199 ? 3.508 17.938 9.117 1 97.81 199 MET B C 1
ATOM 3095 O O . MET B 1 199 ? 3.84 18.016 10.305 1 97.81 199 MET B O 1
ATOM 3099 N N . LEU B 1 200 ? 4.117 18.656 8.141 1 97.75 200 LEU B N 1
ATOM 3100 C CA . LEU B 1 200 ? 5.211 19.578 8.438 1 97.75 200 LEU B CA 1
ATOM 3101 C C . LEU B 1 200 ? 4.719 20.75 9.273 1 97.75 200 LEU B C 1
ATOM 3103 O O . LEU B 1 200 ? 5.398 21.172 10.211 1 97.75 200 LEU B O 1
ATOM 3107 N N . ALA B 1 201 ? 3.52 21.266 8.945 1 96.19 201 ALA B N 1
ATOM 3108 C CA . ALA B 1 201 ? 2.941 22.375 9.711 1 96.19 201 ALA B CA 1
ATOM 3109 C C . ALA B 1 201 ? 2.693 21.969 11.156 1 96.19 201 ALA B C 1
ATOM 3111 O O . ALA B 1 201 ? 2.859 22.781 12.078 1 96.19 201 ALA B O 1
ATOM 3112 N N . SER B 1 202 ? 2.242 20.766 11.367 1 95.25 202 SER B N 1
ATOM 3113 C CA . SER B 1 202 ? 2.002 20.266 12.719 1 95.25 202 SER B CA 1
ATOM 3114 C C . SER B 1 202 ? 3.291 20.234 13.531 1 95.25 202 SER B C 1
ATOM 3116 O O . SER B 1 202 ? 3.271 20.469 14.742 1 95.25 202 SER B O 1
ATOM 3118 N N . ARG B 1 203 ? 4.414 19.922 12.883 1 93.94 203 ARG B N 1
ATOM 3119 C CA . ARG B 1 203 ? 5.703 19.906 13.57 1 93.94 203 ARG B CA 1
ATOM 3120 C C . ARG B 1 203 ? 6.164 21.312 13.906 1 93.94 203 ARG B C 1
ATOM 3122 O O . ARG B 1 203 ? 6.762 21.547 14.961 1 93.94 203 ARG B O 1
ATOM 3129 N N . ASP B 1 204 ? 5.871 22.25 13.039 1 92.38 204 ASP B N 1
ATOM 3130 C CA . ASP B 1 204 ? 6.188 23.656 13.312 1 92.38 204 ASP B CA 1
ATOM 3131 C C . ASP B 1 204 ? 5.414 24.156 14.523 1 92.38 204 ASP B C 1
ATOM 3133 O O . ASP B 1 204 ? 5.969 24.875 15.367 1 92.38 204 ASP B O 1
ATOM 3137 N N . ALA B 1 205 ? 4.18 23.781 14.594 1 86.94 205 ALA B N 1
ATOM 3138 C CA . ALA B 1 205 ? 3.332 24.219 15.703 1 86.94 205 ALA B CA 1
ATOM 3139 C C . ALA B 1 205 ? 3.816 23.625 17.031 1 86.94 205 ALA B C 1
ATOM 3141 O O . ALA B 1 205 ? 3.768 24.297 18.062 1 86.94 205 ALA B O 1
ATOM 3142 N N . ARG B 1 206 ? 4.293 22.438 17.016 1 85 206 ARG B N 1
ATOM 3143 C CA . ARG B 1 206 ? 4.781 21.766 18.219 1 85 206 ARG B CA 1
ATOM 3144 C C . ARG B 1 206 ? 6.113 22.359 18.672 1 85 206 ARG B C 1
ATOM 3146 O O . ARG B 1 206 ? 6.363 22.5 19.859 1 85 206 ARG B O 1
ATOM 3153 N N . ALA B 1 207 ? 7.004 22.672 17.719 1 82.44 207 ALA B N 1
ATOM 3154 C CA . ALA B 1 207 ? 8.297 23.281 18.031 1 82.44 207 ALA B CA 1
ATOM 3155 C C . ALA B 1 207 ? 8.109 24.688 18.594 1 82.44 207 ALA B C 1
ATOM 3157 O O . ALA B 1 207 ? 8.844 25.094 19.516 1 82.44 207 ALA B O 1
ATOM 3158 N N . GLY B 1 208 ? 7.121 25.391 17.984 1 79.12 208 GLY B N 1
ATOM 3159 C CA . GLY B 1 208 ? 6.828 26.719 18.5 1 79.12 208 GLY B CA 1
ATOM 3160 C C . GLY B 1 208 ? 6.285 26.703 19.906 1 79.12 208 GLY B C 1
ATOM 3161 O O . GLY B 1 208 ? 6.562 27.609 20.688 1 79.12 208 GLY B O 1
ATOM 3162 N N . LYS B 1 209 ? 5.543 25.766 20.328 1 75.5 209 LYS B N 1
ATOM 3163 C CA . LYS B 1 209 ? 4.977 25.656 21.672 1 75.5 209 LYS B CA 1
ATOM 3164 C C . LYS B 1 209 ? 6.051 25.281 22.688 1 75.5 209 LYS B C 1
ATOM 3166 O O . LYS B 1 209 ? 6.027 25.75 23.828 1 75.5 209 LYS B O 1
ATOM 3171 N N . LYS B 1 210 ? 7 24.547 22.344 1 72.31 210 LYS B N 1
ATOM 3172 C CA . LYS B 1 210 ? 8.078 24.141 23.234 1 72.31 210 LYS B CA 1
ATOM 3173 C C . LYS B 1 210 ? 9.031 25.312 23.516 1 72.31 210 LYS B C 1
ATOM 3175 O O . LYS B 1 210 ? 9.617 25.391 24.594 1 72.31 210 LYS B O 1
ATOM 3180 N N . GLY B 1 211 ? 9.242 26.031 22.453 1 63.03 211 GLY B N 1
ATOM 3181 C CA . GLY B 1 211 ? 10.07 27.203 22.641 1 63.03 211 GLY B CA 1
ATOM 3182 C C . GLY B 1 211 ? 9.438 28.25 23.547 1 63.03 211 GLY B C 1
ATOM 3183 O O . GLY B 1 211 ? 10.141 29.047 24.172 1 63.03 211 GLY B O 1
ATOM 3184 N N . LYS B 1 212 ? 8.117 28.266 23.734 1 69.56 212 LYS B N 1
ATOM 3185 C CA . LYS B 1 212 ? 7.434 29.234 24.578 1 69.56 212 LYS B CA 1
ATOM 3186 C C . LYS B 1 212 ? 7.289 28.703 26 1 69.56 212 LYS B C 1
ATOM 3188 O O . LYS B 1 212 ? 7.039 29.484 26.938 1 69.56 212 LYS B O 1
ATOM 3193 N N . SER B 1 213 ? 7.328 27.453 26.281 1 54.69 213 SER B N 1
ATOM 3194 C CA . SER B 1 213 ? 7.266 26.984 27.672 1 54.69 213 SER B CA 1
ATOM 3195 C C . SER B 1 213 ? 8.648 26.984 28.312 1 54.69 213 SER B C 1
ATOM 3197 O O . SER B 1 213 ? 9.648 26.719 27.641 1 54.69 213 SER B O 1
#

Foldseek 3Di:
DLLLLLLLQCCLPQNLVRDALVSSCVSSVHDSVVCCVVQVGSVSSLLVNLVVLLVVQQVQQCVLLNNLPDDQDPALVSLLVSLLSNLLSLLCCLQAPPSNLSSVSNQVNCVVPPDVSNVSNCVRPVVSSLLSNLSSVCRNQVPHSPDPVSSVVSVVLNVLRNCCNVCVVVCCVVVVNPGCHPVNSVVSSVVSVVVVVVVSVVSVVVVVVVVVD/DLLLLLLLQCCLPQNLVRDALVSSCVSSVHDSVVCCVPQVGSVRSLLVNLVVLLVVQQVQQCVLLNNLPDDQDPALVSLLVSLLSNLLSLLCCCQAPPVNLSSVSNQVNCVVPPDVSVVSNCVRPVVSSLLSNLSSVCRNQVPHSPDPVSSVVSVVLSVLRNCCNVCVVVVCVVVVNPGCHPVNSVVSSVVSVVVVVVVSVVSVVVVVVVVVD

Radius of gyration: 22.4 Å; Cα contacts (8 Å, |Δi|>4): 551; chains: 2; bounding box: 52×72×56 Å

Nearest PDB structures (foldseek):
  1t33-assembly1_B  TM=9.024E-01  e=2.177E-10  Salmonella enterica subsp. enterica serovar Typhimurium str. LT2
  2fbq-assembly1_A-2  TM=6.661E-01  e=7.397E-05  Pseudomonas aeruginosa
  6o6o-assembly1_B  TM=7.625E-01  e=3.327E-04  Mycobacterium tuberculosis
  3bhq-assembly1_B  TM=6.366E-01  e=1.314E-04  Mesorhizobium japonicum MAFF 303099
  5mqq-assembly1_B  TM=5.497E-01  e=2.336E-04  Corynebacterium glutamicum

Secondary structure (DSSP, 8-state):
-HHHHHHHHHHHHH-STT--HHHHHHHHT--HHHHHHHHSSHHHHHHHHHHHHHHHHHHHHHHHH--TTSPP-SSHHHHHHHHH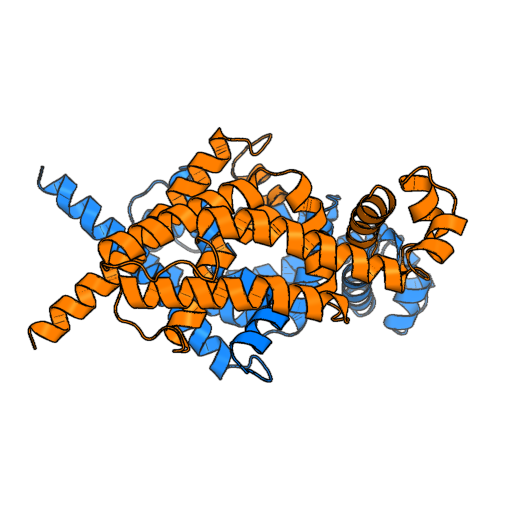HHHHHHHIIIII-HHHHHHHHHHHHHHHS--HHHHHHIIIIIHHHHHHHHHHHHHHH---TTSHHHHHHHHHHHHHHHHHHHTHHHHHHHHT-S---HHHHHHHHHHHHHHHHHHHHHHHHHHHHHHH-/-HHHHHHHHHHHHH-STT--HHHHHHHHT--HHHHHHHHSSHHHHHHHHHHHHHHHHHHHHHHHH--TTS---SSHHHHHHHHHHHHHHHHIIIII-HHHHHHHHHHHHHHHS--HHHHHHIIIIIHHHHHHHHHHHHHHH---TTSHHHHHHHHHHHHHHHHHHHTHHHHHHHHT-S---HHHHHHHHHHHHHHHHHHHHHHHHHHHHHHH-

Organism: Mesorhizobium plurifarium (NCBI:txid69974)

pLDDT: mean 91.94, std 9.13, range [52.69, 98.81]

Solvent-accessible surface area (backbone atoms only — not comparable to full-atom values): 21705 Å² total; per-residue (Å²): 106,51,54,38,52,26,40,33,45,42,35,30,72,41,30,65,88,68,45,50,66,63,58,29,18,59,68,38,72,47,61,58,66,51,42,48,72,78,35,70,33,68,67,35,40,46,44,48,30,28,50,49,49,26,53,54,48,44,56,53,46,31,70,34,67,37,46,93,81,45,79,74,63,89,40,40,67,51,17,44,53,41,52,52,45,30,51,45,46,47,42,52,42,52,54,50,38,72,68,34,55,40,50,50,37,34,49,50,49,26,51,76,53,70,46,72,37,37,54,51,29,37,66,55,36,51,51,55,52,52,51,49,52,20,44,37,46,17,53,42,69,68,51,56,38,84,37,70,68,40,48,48,45,52,48,33,59,52,14,28,52,52,30,54,45,66,42,32,56,62,50,26,64,75,70,70,45,94,68,56,46,71,69,53,45,49,52,51,36,51,42,54,48,49,46,50,50,18,44,54,49,48,51,50,54,52,54,54,53,54,73,71,101,108,51,56,38,53,26,37,34,46,41,34,28,72,42,30,66,89,68,47,52,65,63,57,28,18,59,69,37,72,46,60,57,65,51,42,46,73,77,34,69,33,67,68,36,40,48,43,48,31,29,51,50,50,26,52,53,48,44,57,52,45,32,71,34,69,36,47,93,80,46,79,74,64,90,40,39,67,51,16,45,53,40,51,52,44,30,52,45,47,46,40,52,42,51,53,51,38,73,67,35,55,42,51,49,37,34,50,50,49,25,52,76,54,72,47,72,38,37,54,51,30,35,65,55,36,52,50,54,50,53,51,49,52,19,44,36,47,17,55,42,70,68,51,56,36,85,37,68,67,40,46,48,45,52,49,33,58,52,14,29,51,51,30,54,46,65,42,31,57,62,49,27,63,76,71,70,43,95,67,57,46,72,69,53,45,51,52,50,39,53,42,53,49,49,46,49,51,17,43,54,50,46,50,52,55,53,52,54,52,55,72,72,100

InterPro domains:
  IPR001647 DNA-binding HTH domain, TetR-type [PF00440] (3-48)
  IPR001647 DNA-binding HTH domain, TetR-type [PR00455] (3-16)
  IPR001647 DNA-binding HTH domain, TetR-type [PR00455] (24-47)
  IPR001647 DNA-binding HTH domain, TetR-type [PS50977] (1-57)
  IPR009057 Homedomain-like superfamily [SSF46689] (2-65)
  IPR015292 Transcription regulator YbiH, C-terminal [PF09209] (79-201)
  IPR036271 Tetracyclin repressor-like, C-terminal domain superfamily [SSF48498] (76-203)
  IPR050109 HTH-type, TetR-like transcriptional regulator [PTHR30055] (3-175)